Protein AF-A0A926DYC1-F1 (afdb_monomer)

Radius of gyration: 28.7 Å; Cα contacts (8 Å, |Δi|>4): 768; chains: 1; bounding box: 74×48×98 Å

Structure (mmCIF, N/CA/C/O backbone):
data_AF-A0A926DYC1-F1
#
_entry.id   AF-A0A926DYC1-F1
#
loop_
_atom_site.group_PDB
_atom_site.id
_atom_site.type_symbol
_atom_site.label_atom_id
_atom_site.label_alt_id
_atom_site.label_comp_id
_atom_site.label_asym_id
_atom_site.label_entity_id
_atom_site.label_seq_id
_atom_site.pdbx_PDB_ins_code
_atom_site.Cartn_x
_atom_site.Cartn_y
_atom_site.Cartn_z
_atom_site.occupancy
_atom_site.B_iso_or_equiv
_atom_site.auth_seq_id
_atom_site.auth_comp_id
_atom_site.auth_asym_id
_atom_site.auth_atom_id
_atom_site.pdbx_PDB_model_num
ATOM 1 N N . MET A 1 1 ? -27.294 -6.017 -66.816 1.00 54.44 1 MET A N 1
ATOM 2 C CA . MET A 1 1 ? -26.836 -6.686 -65.575 1.00 54.44 1 MET A CA 1
ATOM 3 C C . MET A 1 1 ? -25.312 -6.743 -65.425 1.00 54.44 1 MET A C 1
ATOM 5 O O . MET A 1 1 ? -24.839 -6.353 -64.371 1.00 54.44 1 MET A O 1
ATOM 9 N N . LYS A 1 2 ? -24.514 -7.102 -66.449 1.00 49.41 2 LYS A N 1
ATOM 10 C CA . LYS A 1 2 ? -23.036 -7.188 -66.322 1.00 49.41 2 LYS A CA 1
ATOM 11 C C . LYS A 1 2 ? -22.300 -5.879 -65.954 1.00 49.41 2 LYS A C 1
ATOM 13 O O . LYS A 1 2 ? -21.281 -5.943 -65.286 1.00 49.41 2 LYS A O 1
ATOM 18 N N . LYS A 1 3 ? -22.810 -4.702 -66.345 1.00 52.56 3 LYS A N 1
ATOM 19 C CA . LYS A 1 3 ? -22.158 -3.405 -66.049 1.00 52.56 3 LYS A CA 1
ATOM 20 C C . LYS A 1 3 ? -22.413 -2.877 -64.628 1.00 52.56 3 LYS A C 1
ATOM 22 O O . LYS A 1 3 ? -21.589 -2.144 -64.108 1.00 52.56 3 LYS A O 1
ATOM 27 N N . ILE A 1 4 ? -23.518 -3.281 -63.994 1.00 54.50 4 ILE A N 1
ATOM 28 C CA . ILE A 1 4 ? -23.874 -2.849 -62.628 1.00 54.50 4 ILE A CA 1
ATOM 29 C C . ILE A 1 4 ? -23.112 -3.687 -61.592 1.00 54.50 4 ILE A C 1
ATOM 31 O O . ILE A 1 4 ? -22.573 -3.139 -60.640 1.00 54.50 4 ILE A O 1
ATOM 35 N N . LEU A 1 5 ? -22.965 -4.994 -61.836 1.00 52.09 5 LEU A N 1
ATOM 36 C CA . LEU A 1 5 ? -22.161 -5.888 -60.992 1.00 52.09 5 LEU A CA 1
ATOM 37 C C . LEU A 1 5 ? -20.667 -5.519 -60.977 1.00 52.09 5 LEU A C 1
ATOM 39 O O . LEU A 1 5 ? -20.028 -5.648 -59.941 1.00 52.09 5 LEU A O 1
ATOM 43 N N . ALA A 1 6 ? -20.125 -5.005 -62.086 1.00 55.03 6 ALA A N 1
ATOM 44 C CA . ALA A 1 6 ? -18.737 -4.541 -62.141 1.00 55.03 6 ALA A CA 1
ATOM 45 C C . ALA A 1 6 ? -18.506 -3.259 -61.318 1.00 55.03 6 ALA A C 1
ATOM 47 O O . ALA A 1 6 ? -17.487 -3.150 -60.645 1.00 55.03 6 ALA A O 1
ATOM 48 N N . CYS A 1 7 ? -19.458 -2.316 -61.319 1.00 52.78 7 CYS A N 1
ATOM 49 C CA . CYS A 1 7 ? -19.366 -1.115 -60.483 1.00 52.78 7 CYS A CA 1
ATOM 50 C C . CYS A 1 7 ? -19.502 -1.437 -58.991 1.00 52.78 7 CYS A C 1
ATOM 52 O O . CYS A 1 7 ? -18.762 -0.878 -58.192 1.00 52.78 7 CYS A O 1
ATOM 54 N N . VAL A 1 8 ? -20.386 -2.364 -58.608 1.00 56.47 8 VAL A N 1
ATOM 55 C CA . VAL A 1 8 ? -20.527 -2.775 -57.200 1.00 56.47 8 VAL A CA 1
ATOM 56 C C . VAL A 1 8 ? -19.283 -3.530 -56.720 1.00 56.47 8 VAL A C 1
ATOM 58 O O . VAL A 1 8 ? -18.796 -3.254 -55.630 1.00 56.47 8 VAL A O 1
ATOM 61 N N . LEU A 1 9 ? -18.700 -4.407 -57.546 1.00 49.22 9 LEU A N 1
ATOM 62 C CA . LEU A 1 9 ? -17.469 -5.123 -57.193 1.00 49.22 9 LEU A CA 1
ATOM 63 C C . LEU A 1 9 ? -16.250 -4.186 -57.098 1.00 49.22 9 LEU A C 1
ATOM 65 O O . LEU A 1 9 ? -15.416 -4.366 -56.218 1.00 49.22 9 LEU A O 1
ATOM 69 N N . ALA A 1 10 ? -16.167 -3.159 -57.952 1.00 55.47 10 ALA A N 1
ATOM 70 C CA . ALA A 1 10 ? -15.110 -2.147 -57.885 1.00 55.47 10 ALA A CA 1
ATOM 71 C C . ALA A 1 10 ? -15.235 -1.238 -56.650 1.00 55.47 10 ALA A C 1
ATOM 73 O O . ALA A 1 10 ? -14.223 -0.865 -56.067 1.00 55.47 10 ALA A O 1
ATOM 74 N N . VAL A 1 11 ? -16.460 -0.919 -56.217 1.00 55.12 11 VAL A N 1
ATOM 75 C CA . VAL A 1 11 ? -16.702 -0.139 -54.993 1.00 55.12 11 VAL A CA 1
ATOM 76 C C . VAL A 1 11 ? -16.403 -0.974 -53.742 1.00 55.12 11 VAL A C 1
ATOM 78 O O . VAL A 1 11 ? -15.750 -0.480 -52.832 1.00 55.12 11 VAL A O 1
ATOM 81 N N . VAL A 1 12 ? -16.772 -2.259 -53.714 1.00 53.25 12 VAL A N 1
ATOM 82 C CA . VAL A 1 12 ? -16.445 -3.159 -52.590 1.00 53.25 12 VAL A CA 1
ATOM 83 C C . VAL A 1 12 ? -14.938 -3.440 -52.499 1.00 53.25 12 VAL A C 1
ATOM 85 O O . VAL A 1 12 ? -14.398 -3.473 -51.399 1.00 53.25 12 VAL A O 1
ATOM 88 N N . LEU A 1 13 ? -14.225 -3.555 -53.627 1.00 55.25 13 LEU A N 1
ATOM 89 C CA . LEU A 1 13 ? -12.757 -3.662 -53.630 1.00 55.25 13 LEU A CA 1
ATOM 90 C C . LEU A 1 13 ? -12.057 -2.352 -53.228 1.00 55.25 13 LEU A C 1
ATOM 92 O O . LEU A 1 13 ? -10.995 -2.408 -52.616 1.00 55.25 13 LEU A O 1
ATOM 96 N N . ALA A 1 14 ? -12.645 -1.188 -53.529 1.00 51.94 14 ALA A N 1
ATOM 97 C CA . ALA A 1 14 ? -12.101 0.111 -53.123 1.00 51.94 14 ALA A CA 1
ATOM 98 C C . ALA A 1 14 ? -12.302 0.405 -51.624 1.00 51.94 14 ALA A C 1
ATOM 100 O O . ALA A 1 14 ? -11.443 1.036 -51.018 1.00 51.94 14 ALA A O 1
ATOM 101 N N . PHE A 1 15 ? -13.388 -0.085 -51.012 1.00 49.12 15 PHE A N 1
ATOM 102 C CA . PHE A 1 15 ? -13.615 0.025 -49.563 1.00 49.12 15 PHE A CA 1
ATOM 103 C C . PHE A 1 15 ? -12.979 -1.116 -48.748 1.00 49.12 15 PHE A C 1
ATOM 105 O O . PHE A 1 15 ? -12.733 -0.948 -47.559 1.00 49.12 15 PHE A O 1
ATOM 112 N N . GLY A 1 16 ? -12.661 -2.257 -49.372 1.00 44.62 16 GLY A N 1
ATOM 113 C CA . GLY A 1 16 ? -11.977 -3.384 -48.721 1.00 44.62 16 GLY A CA 1
ATOM 114 C C . GLY A 1 16 ? -10.471 -3.189 -48.498 1.00 44.62 16 GLY A C 1
ATOM 115 O O . GLY A 1 16 ? -9.848 -4.024 -47.853 1.00 44.62 16 GLY A O 1
ATOM 116 N N . MET A 1 17 ? -9.887 -2.104 -49.020 1.00 51.66 17 MET A N 1
ATOM 117 C CA . MET A 1 17 ? -8.479 -1.729 -48.823 1.00 51.66 17 MET A CA 1
ATOM 118 C C . MET A 1 17 ? -8.316 -0.420 -48.043 1.00 51.66 17 MET A C 1
ATOM 120 O O . MET A 1 17 ? -7.271 0.222 -48.117 1.00 51.66 17 MET A O 1
ATOM 124 N N . CYS A 1 18 ? -9.313 -0.026 -47.247 1.00 42.66 18 CYS A N 1
ATOM 125 C CA . CYS A 1 18 ? -9.046 0.865 -46.124 1.00 42.66 18 CYS A CA 1
ATOM 126 C C . CYS A 1 18 ? -8.270 0.067 -45.068 1.00 42.66 18 CYS A C 1
ATOM 128 O O . CYS A 1 18 ? -8.822 -0.344 -44.052 1.00 42.66 18 CYS A O 1
ATOM 130 N N . THR A 1 19 ? -6.984 -0.189 -45.323 1.00 48.00 19 THR A N 1
ATOM 131 C CA . THR A 1 19 ? -6.040 -0.444 -44.241 1.00 48.00 19 THR A CA 1
ATOM 132 C C . THR A 1 19 ? -6.153 0.759 -43.325 1.00 48.00 19 THR A C 1
ATOM 134 O O . THR A 1 19 ? -5.883 1.887 -43.747 1.00 48.00 19 THR A O 1
ATOM 137 N N . VAL A 1 20 ? -6.628 0.536 -42.105 1.00 45.84 20 VAL A N 1
ATOM 138 C CA . VAL A 1 20 ? -6.492 1.515 -41.037 1.00 45.84 20 VAL A CA 1
ATOM 139 C C . VAL A 1 20 ? -4.986 1.677 -40.884 1.00 45.84 20 VAL A C 1
ATOM 141 O O . VAL A 1 20 ? -4.316 0.795 -40.356 1.00 45.84 20 VAL A O 1
ATOM 144 N N . ALA A 1 21 ? -4.425 2.723 -41.485 1.00 43.19 21 ALA A N 1
ATOM 145 C CA . ALA A 1 21 ? -3.056 3.098 -41.216 1.00 43.19 21 ALA A CA 1
ATOM 146 C C . ALA A 1 21 ? -3.074 3.593 -39.772 1.00 43.19 21 ALA A C 1
ATOM 148 O O . ALA A 1 21 ? -3.403 4.749 -39.511 1.00 43.19 21 ALA A O 1
ATOM 149 N N . PHE A 1 22 ? -2.814 2.689 -38.826 1.00 47.41 22 PHE A N 1
ATOM 150 C CA . PHE A 1 22 ? -2.281 3.107 -37.543 1.00 47.41 22 PHE A CA 1
ATOM 151 C C . PHE A 1 22 ? -1.058 3.950 -37.891 1.00 47.41 22 PHE A C 1
ATOM 153 O O . PHE A 1 22 ? -0.195 3.498 -38.647 1.00 47.41 22 PHE A O 1
ATOM 160 N N . ALA A 1 23 ? -1.046 5.215 -37.470 1.00 45.47 23 ALA A N 1
ATOM 161 C CA . ALA A 1 23 ? 0.171 6.001 -37.557 1.00 45.47 23 ALA A CA 1
ATOM 162 C C . ALA A 1 23 ? 1.252 5.167 -36.865 1.00 45.47 23 ALA A C 1
ATOM 164 O O . ALA A 1 23 ? 1.055 4.772 -35.715 1.00 45.47 23 ALA A O 1
ATOM 165 N N . ALA A 1 24 ? 2.309 4.806 -37.598 1.00 54.50 24 ALA A N 1
ATOM 166 C CA . ALA A 1 24 ? 3.447 4.131 -36.998 1.00 54.50 24 ALA A CA 1
ATOM 167 C C . ALA A 1 24 ? 3.887 4.992 -35.812 1.00 54.50 24 ALA A C 1
ATOM 169 O O . ALA A 1 24 ? 4.013 6.208 -35.962 1.00 54.50 24 ALA A O 1
ATOM 170 N N . SER A 1 25 ? 4.003 4.384 -34.633 1.00 64.75 25 SER A N 1
ATOM 171 C CA . SER A 1 25 ? 4.562 5.094 -33.493 1.00 64.75 25 SER A CA 1
ATOM 172 C C . SER A 1 25 ? 5.981 5.524 -33.855 1.00 64.75 25 SER A C 1
ATOM 174 O O . SER A 1 25 ? 6.735 4.740 -34.436 1.00 64.75 25 SER A O 1
ATOM 176 N N . ASP A 1 26 ? 6.321 6.770 -33.536 1.00 78.31 26 ASP A N 1
ATOM 177 C CA . ASP A 1 26 ? 7.654 7.312 -33.7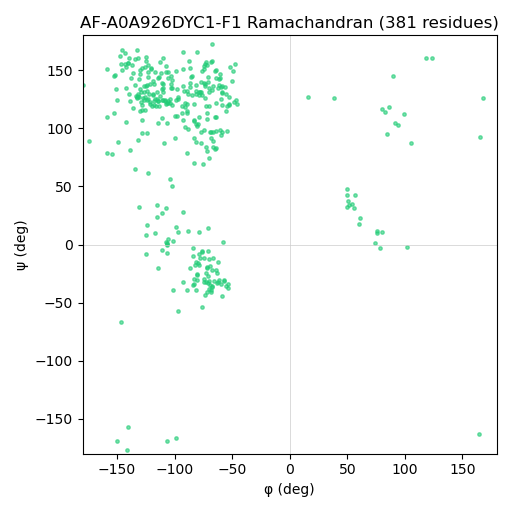91 1.00 78.31 26 ASP A CA 1
ATOM 178 C C . ASP A 1 26 ? 8.712 6.678 -32.862 1.00 78.31 26 ASP A C 1
ATOM 180 O O . ASP A 1 26 ? 9.904 6.816 -33.125 1.00 78.31 26 ASP A O 1
ATOM 184 N N . VAL A 1 27 ? 8.289 5.955 -31.812 1.00 89.44 27 VAL A N 1
ATOM 185 C CA . VAL A 1 27 ? 9.175 5.273 -30.860 1.00 89.44 27 VAL A CA 1
ATOM 186 C C . VAL A 1 27 ? 9.500 3.874 -31.371 1.00 89.44 27 VAL A C 1
ATOM 188 O O . VAL A 1 27 ? 8.726 2.928 -31.200 1.00 89.44 27 VAL A O 1
ATOM 191 N N . THR A 1 28 ? 10.671 3.727 -31.985 1.00 91.06 28 THR A N 1
ATOM 192 C CA . THR A 1 28 ? 11.164 2.438 -32.485 1.00 91.06 28 THR A CA 1
ATOM 193 C C . THR A 1 28 ? 12.357 1.884 -31.711 1.00 91.06 28 THR A C 1
ATOM 195 O O . THR A 1 28 ? 12.786 0.770 -31.990 1.00 91.06 28 THR A O 1
ATOM 198 N N . ALA A 1 29 ? 12.892 2.630 -30.749 1.00 93.50 29 ALA A N 1
ATOM 199 C CA . ALA A 1 29 ? 13.894 2.137 -29.815 1.00 93.50 29 ALA A CA 1
ATOM 200 C C . ALA A 1 29 ? 13.664 2.726 -28.422 1.00 93.50 29 ALA A C 1
ATOM 202 O O . ALA A 1 29 ? 13.455 3.934 -28.290 1.00 93.50 29 ALA A O 1
ATOM 203 N N . ILE A 1 30 ? 13.733 1.881 -27.394 1.00 95.81 30 ILE A N 1
ATOM 204 C CA . ILE A 1 30 ? 13.612 2.297 -25.992 1.00 95.81 30 ILE A CA 1
ATOM 205 C C . ILE A 1 30 ? 14.861 1.935 -25.195 1.00 95.81 30 ILE A C 1
ATOM 207 O O . ILE A 1 30 ? 15.521 0.933 -25.476 1.00 95.81 30 ILE A O 1
ATOM 211 N N . ASP A 1 31 ? 15.140 2.733 -24.172 1.00 95.69 31 ASP A N 1
ATOM 212 C CA . ASP A 1 31 ? 16.097 2.407 -23.121 1.00 95.69 31 ASP A CA 1
ATOM 213 C C . ASP A 1 31 ? 15.346 2.272 -21.798 1.00 95.69 31 ASP A C 1
ATOM 215 O O . ASP A 1 31 ? 14.605 3.177 -21.405 1.00 95.69 31 ASP A O 1
ATOM 219 N N . VAL A 1 32 ? 15.506 1.127 -21.136 1.00 96.50 32 VAL A N 1
ATOM 220 C CA . VAL A 1 32 ? 14.987 0.924 -19.781 1.00 96.50 32 VAL A CA 1
ATOM 221 C C . VAL A 1 32 ? 16.121 1.184 -18.804 1.00 96.50 32 VAL A C 1
ATOM 223 O O . VAL A 1 32 ? 17.188 0.572 -18.904 1.00 96.50 32 VAL A O 1
ATOM 226 N N . LEU A 1 33 ? 15.890 2.089 -17.858 1.00 94.44 33 LEU A N 1
ATOM 227 C CA . LEU A 1 33 ? 16.887 2.458 -16.859 1.00 94.44 33 LEU A CA 1
ATOM 228 C C . LEU A 1 33 ? 16.861 1.453 -15.701 1.00 94.44 33 LEU A C 1
ATOM 230 O O . LEU A 1 33 ? 16.359 1.743 -14.622 1.00 94.44 33 LEU A O 1
ATOM 234 N N . SER A 1 34 ? 17.325 0.230 -15.974 1.00 88.69 34 SER A N 1
ATOM 235 C CA . SER A 1 34 ? 17.449 -0.839 -14.975 1.00 88.69 34 SER A CA 1
ATOM 236 C C . SER A 1 34 ? 18.462 -0.474 -13.888 1.00 88.69 34 SER A C 1
ATOM 238 O O . SER A 1 34 ? 19.457 0.186 -14.171 1.00 88.69 34 SER A O 1
ATOM 240 N N . GLY A 1 35 ? 18.299 -0.958 -12.668 1.00 85.94 35 GLY A N 1
ATOM 241 C CA . GLY A 1 35 ? 19.121 -0.528 -11.531 1.00 85.94 35 GLY A CA 1
ATOM 242 C C . GLY A 1 35 ? 18.655 0.806 -10.938 1.00 85.94 35 GLY A C 1
ATOM 243 O O . GLY A 1 35 ? 19.403 1.441 -10.199 1.00 85.94 35 GLY A O 1
ATOM 244 N N . THR A 1 36 ? 17.485 1.308 -11.340 1.00 88.12 36 THR A N 1
ATOM 245 C CA . THR A 1 36 ? 16.898 2.529 -10.792 1.00 88.12 36 THR A CA 1
ATOM 246 C C . THR A 1 36 ? 15.391 2.354 -10.679 1.00 88.12 36 THR A C 1
ATOM 248 O O . THR A 1 36 ? 14.654 2.426 -11.667 1.00 88.12 36 THR A O 1
ATOM 251 N N . VAL A 1 37 ? 14.933 2.157 -9.448 1.00 95.44 37 VAL A N 1
ATOM 252 C CA . VAL A 1 37 ? 13.524 1.981 -9.109 1.00 95.44 37 VAL A CA 1
ATOM 253 C C . VAL A 1 37 ? 13.044 3.145 -8.247 1.00 95.44 37 VAL A C 1
ATOM 255 O O . VAL A 1 37 ? 13.784 3.682 -7.429 1.00 95.44 37 VAL A O 1
ATOM 258 N N . TYR A 1 38 ? 11.804 3.571 -8.459 1.00 96.88 38 TYR A N 1
ATOM 259 C CA . TYR A 1 38 ? 11.204 4.704 -7.764 1.00 96.88 38 TYR A CA 1
ATOM 260 C C . TYR A 1 38 ? 9.860 4.336 -7.149 1.00 96.88 38 TYR A C 1
ATOM 262 O O . TYR A 1 38 ? 9.130 3.526 -7.721 1.00 96.88 38 TYR A O 1
ATOM 270 N N . THR A 1 39 ? 9.490 5.010 -6.065 1.00 97.31 39 THR A N 1
ATOM 271 C CA . THR A 1 39 ? 8.089 5.220 -5.676 1.00 97.31 39 THR A CA 1
ATOM 272 C C . THR A 1 39 ? 7.586 6.548 -6.245 1.00 97.31 39 THR A C 1
ATOM 274 O O . THR A 1 39 ? 8.367 7.371 -6.739 1.00 97.31 39 THR A O 1
ATOM 277 N N . TYR A 1 40 ? 6.270 6.744 -6.237 1.00 96.00 40 TYR A N 1
ATOM 278 C CA . TYR A 1 40 ? 5.635 7.941 -6.777 1.00 96.00 40 TYR A CA 1
ATOM 279 C C . TYR A 1 40 ? 4.593 8.474 -5.805 1.00 96.00 40 TYR A C 1
ATOM 281 O O . TYR A 1 40 ? 3.701 7.735 -5.401 1.00 96.00 40 TYR A O 1
ATOM 289 N N . ASP A 1 41 ? 4.713 9.755 -5.494 1.00 94.44 41 ASP A N 1
ATOM 290 C CA . ASP A 1 41 ? 3.730 10.534 -4.758 1.00 94.44 41 ASP A CA 1
ATOM 291 C C . ASP A 1 41 ? 2.747 11.145 -5.769 1.00 94.44 41 ASP A C 1
ATOM 293 O O . ASP A 1 41 ? 3.148 11.920 -6.649 1.00 94.44 41 ASP A O 1
ATOM 297 N N . ASP A 1 42 ? 1.477 10.735 -5.709 1.00 91.31 42 ASP A N 1
ATOM 298 C CA . ASP A 1 42 ? 0.443 11.184 -6.646 1.00 91.31 42 ASP A CA 1
ATOM 299 C C . ASP A 1 42 ? 0.038 12.661 -6.421 1.00 91.31 42 ASP A C 1
ATOM 301 O O . ASP A 1 42 ? -0.314 13.332 -7.405 1.00 91.31 42 ASP A O 1
ATOM 305 N N . ASP A 1 43 ? 0.179 13.191 -5.202 1.00 90.69 43 ASP A N 1
ATOM 306 C CA . ASP A 1 43 ? -0.202 14.558 -4.827 1.00 90.69 43 ASP A CA 1
ATOM 307 C C . ASP A 1 43 ? 0.817 15.579 -5.338 1.00 90.69 43 ASP A C 1
ATOM 309 O O . ASP A 1 43 ? 0.487 16.493 -6.111 1.00 90.69 43 ASP A O 1
ATOM 313 N N . ASP A 1 44 ? 2.089 15.361 -5.006 1.00 92.31 44 ASP A N 1
ATOM 314 C CA . ASP A 1 44 ? 3.201 16.212 -5.434 1.00 92.31 44 ASP A CA 1
ATOM 315 C C . ASP A 1 44 ? 3.674 15.892 -6.858 1.00 92.31 44 ASP A C 1
ATOM 317 O O . ASP A 1 44 ? 4.368 16.689 -7.513 1.00 92.31 44 ASP A O 1
ATOM 321 N N . LYS A 1 45 ? 3.265 14.734 -7.389 1.00 93.81 45 LYS A N 1
ATOM 322 C CA . LYS A 1 45 ? 3.724 14.188 -8.675 1.00 93.81 45 LYS A CA 1
ATOM 323 C C . LYS A 1 45 ? 5.237 14.033 -8.693 1.00 93.81 45 LYS A C 1
ATOM 325 O O . LYS A 1 45 ? 5.910 14.400 -9.670 1.00 93.81 45 LYS A O 1
ATOM 330 N N . ALA A 1 46 ? 5.771 13.542 -7.585 1.00 93.94 46 ALA A N 1
ATOM 331 C CA . ALA A 1 46 ? 7.193 13.426 -7.335 1.00 93.94 46 ALA A CA 1
ATOM 332 C C . ALA A 1 46 ? 7.618 11.957 -7.336 1.00 93.94 46 ALA A C 1
ATOM 334 O O . ALA A 1 46 ? 6.931 11.093 -6.806 1.00 93.94 46 ALA A O 1
ATOM 335 N N . MET A 1 47 ? 8.764 11.675 -7.954 1.00 95.19 47 MET A N 1
ATOM 336 C CA . MET A 1 47 ? 9.385 10.350 -7.902 1.00 95.19 47 MET A CA 1
ATOM 337 C C . MET A 1 47 ? 10.469 10.347 -6.818 1.00 95.19 47 MET A C 1
ATOM 339 O O . MET A 1 47 ? 11.317 11.248 -6.815 1.00 95.19 47 MET A O 1
ATOM 343 N N . TYR A 1 48 ? 10.503 9.319 -5.974 1.00 95.69 48 TYR A N 1
ATOM 344 C CA . TYR A 1 48 ? 11.525 9.130 -4.937 1.00 95.69 48 TYR A CA 1
ATOM 345 C C . TYR A 1 48 ? 12.286 7.841 -5.197 1.00 95.69 48 TYR A C 1
ATOM 347 O O . TYR A 1 48 ? 11.670 6.809 -5.451 1.00 95.69 48 TYR A O 1
ATOM 355 N N . LEU A 1 49 ? 13.618 7.915 -5.223 1.00 95.81 49 LEU A N 1
ATOM 356 C CA . LEU A 1 49 ? 14.447 6.730 -5.419 1.00 95.81 49 LEU A CA 1
ATOM 357 C C . LEU A 1 49 ? 14.158 5.722 -4.302 1.00 95.81 49 LEU A C 1
ATOM 359 O O . LEU A 1 49 ? 14.181 6.085 -3.127 1.00 95.81 49 LEU A O 1
ATOM 363 N N . ALA A 1 50 ? 13.909 4.480 -4.690 1.00 95.19 50 ALA A N 1
ATOM 364 C CA . ALA A 1 50 ? 13.686 3.371 -3.782 1.00 95.19 50 ALA A CA 1
ATOM 365 C C . ALA A 1 50 ? 14.857 2.385 -3.829 1.00 95.19 50 ALA A C 1
ATOM 367 O O . ALA A 1 50 ? 15.643 2.372 -4.780 1.00 95.19 50 ALA A O 1
ATOM 368 N N . ASP A 1 51 ? 14.963 1.574 -2.781 1.00 93.94 51 ASP A N 1
ATOM 369 C CA . ASP A 1 51 ? 15.917 0.477 -2.717 1.00 93.94 51 ASP A CA 1
ATOM 370 C C . ASP A 1 51 ? 15.328 -0.744 -3.436 1.00 93.94 51 ASP A C 1
ATOM 372 O O . ASP A 1 51 ? 14.238 -1.199 -3.102 1.00 93.94 51 ASP A O 1
ATOM 376 N N . ALA A 1 52 ? 16.012 -1.241 -4.468 1.00 93.38 52 ALA A N 1
ATOM 377 C CA . ALA A 1 52 ? 15.563 -2.415 -5.213 1.00 93.38 52 ALA A CA 1
ATOM 378 C C . ALA A 1 52 ? 15.876 -3.734 -4.489 1.00 93.38 52 ALA A C 1
ATOM 380 O O . ALA A 1 52 ? 15.282 -4.764 -4.822 1.00 93.38 52 ALA A O 1
ATOM 381 N N . ASP A 1 53 ? 16.795 -3.702 -3.520 1.00 95.12 53 ASP A N 1
ATOM 382 C CA . ASP A 1 53 ? 17.162 -4.864 -2.717 1.00 95.12 53 ASP A CA 1
ATOM 383 C C . ASP A 1 53 ? 16.178 -5.057 -1.549 1.00 95.12 53 ASP A C 1
ATOM 385 O O . ASP A 1 53 ? 15.926 -6.196 -1.171 1.00 95.12 53 ASP A O 1
ATOM 389 N N . ASP A 1 54 ? 15.572 -3.980 -1.031 1.00 95.56 54 ASP A N 1
ATOM 390 C CA . ASP A 1 54 ? 14.646 -4.004 0.113 1.00 95.56 54 ASP A CA 1
ATOM 391 C C . ASP A 1 54 ? 13.359 -3.209 -0.166 1.00 95.56 54 ASP A C 1
ATOM 393 O O . ASP A 1 54 ? 13.263 -1.998 0.070 1.00 95.56 54 ASP A O 1
ATOM 397 N N . LEU A 1 55 ? 12.366 -3.916 -0.705 1.00 96.69 55 LEU A N 1
ATOM 398 C CA . LEU A 1 55 ? 11.090 -3.355 -1.124 1.00 96.69 55 LEU A CA 1
ATOM 399 C C . LEU A 1 55 ? 10.095 -3.307 0.043 1.00 96.69 55 LEU A C 1
ATOM 401 O O . LEU A 1 55 ? 9.890 -4.267 0.781 1.00 96.69 55 LEU A O 1
ATOM 405 N N . ASP A 1 56 ? 9.366 -2.207 0.123 1.00 96.25 56 ASP A N 1
ATOM 406 C CA . ASP A 1 56 ? 8.203 -2.047 0.976 1.00 96.25 56 ASP A CA 1
ATOM 407 C C . ASP A 1 56 ? 7.022 -2.879 0.452 1.00 96.25 56 ASP A C 1
ATOM 409 O O . ASP A 1 56 ? 6.737 -2.959 -0.752 1.00 96.25 56 ASP A O 1
ATOM 413 N N . ALA A 1 57 ? 6.287 -3.496 1.369 1.00 95.69 57 ALA A N 1
ATOM 414 C CA . ALA A 1 57 ? 5.002 -4.118 1.098 1.00 95.69 57 ALA A CA 1
ATOM 415 C C . ALA A 1 57 ? 3.944 -3.060 0.737 1.00 95.69 57 ALA A C 1
ATOM 417 O O . ALA A 1 57 ? 4.075 -1.881 1.062 1.00 95.69 57 ALA A O 1
ATOM 418 N N . ASN A 1 58 ? 2.886 -3.488 0.042 1.00 94.88 58 ASN A N 1
ATOM 419 C CA . ASN A 1 58 ? 1.806 -2.617 -0.440 1.00 94.88 58 ASN A CA 1
ATOM 420 C C . ASN A 1 58 ? 2.271 -1.352 -1.202 1.00 94.88 58 ASN A C 1
ATOM 422 O O . ASN A 1 58 ? 1.629 -0.308 -1.149 1.00 94.88 58 ASN A O 1
ATOM 426 N N . THR A 1 59 ? 3.393 -1.429 -1.914 1.00 96.75 59 THR A N 1
ATOM 427 C CA . THR A 1 59 ? 4.029 -0.269 -2.543 1.00 96.75 59 THR A CA 1
ATOM 428 C C . THR A 1 59 ? 4.142 -0.473 -4.047 1.00 96.75 59 THR A C 1
ATOM 430 O O . THR A 1 59 ? 4.438 -1.564 -4.544 1.00 96.75 59 THR A O 1
ATOM 433 N N . THR A 1 60 ? 3.857 0.590 -4.803 1.00 98.12 60 THR A N 1
ATOM 434 C CA . THR A 1 60 ? 3.969 0.588 -6.266 1.00 98.12 60 THR A CA 1
ATOM 435 C C . THR A 1 60 ? 5.299 1.185 -6.696 1.00 98.12 60 THR A C 1
ATOM 437 O O . THR A 1 60 ? 5.629 2.320 -6.356 1.00 98.12 60 THR A O 1
ATOM 440 N N . TYR A 1 61 ? 6.018 0.424 -7.511 1.00 98.00 61 TYR A N 1
ATOM 441 C CA . TYR A 1 61 ? 7.342 0.758 -8.007 1.00 98.00 61 TYR A CA 1
ATOM 442 C C . TYR A 1 61 ? 7.319 1.136 -9.480 1.00 98.00 61 TYR A C 1
ATOM 444 O O . TYR A 1 61 ? 6.455 0.690 -10.242 1.00 98.00 61 TYR A O 1
ATOM 452 N N . TYR A 1 62 ? 8.291 1.948 -9.886 1.00 97.75 62 TYR A N 1
ATOM 453 C CA . TYR A 1 62 ? 8.397 2.514 -11.223 1.00 97.75 62 TYR A CA 1
ATOM 454 C C . TYR A 1 62 ? 9.850 2.497 -11.709 1.00 97.75 62 TYR A C 1
ATOM 456 O O . TYR A 1 62 ? 10.729 3.092 -11.094 1.00 97.75 62 TYR A O 1
ATOM 464 N N . ILE A 1 63 ? 10.087 1.859 -12.852 1.00 97.50 63 ILE A N 1
ATOM 465 C CA . ILE A 1 63 ? 11.385 1.799 -13.535 1.00 97.50 63 ILE A CA 1
ATOM 466 C C . ILE A 1 63 ? 11.301 2.692 -14.779 1.00 97.50 63 ILE A C 1
ATOM 468 O O . ILE A 1 63 ? 10.426 2.446 -15.619 1.00 97.50 63 ILE A O 1
ATOM 472 N N . PRO A 1 64 ? 12.146 3.726 -14.936 1.00 96.50 64 PRO A N 1
ATOM 473 C CA . PRO A 1 64 ? 12.033 4.665 -16.049 1.00 96.50 64 PRO A CA 1
ATOM 474 C C . PRO A 1 64 ? 12.261 4.024 -17.421 1.00 96.50 64 PRO A C 1
ATOM 476 O O . PRO A 1 64 ? 13.133 3.170 -17.599 1.00 96.50 64 PRO A O 1
ATOM 479 N N . VAL A 1 65 ? 11.506 4.494 -18.418 1.00 96.56 65 VAL A N 1
ATOM 480 C CA . VAL A 1 65 ? 11.662 4.108 -19.826 1.00 96.56 65 VAL A CA 1
ATOM 481 C C . VAL A 1 65 ? 11.713 5.358 -20.693 1.00 96.56 65 VAL A C 1
ATOM 483 O O . VAL A 1 65 ? 10.805 6.190 -20.652 1.00 96.56 65 VAL A O 1
ATOM 486 N N . VAL A 1 66 ? 12.751 5.474 -21.517 1.00 95.25 66 VAL A N 1
ATOM 487 C CA . VAL A 1 66 ? 12.949 6.622 -22.411 1.00 95.25 66 VAL A CA 1
ATOM 488 C C . VAL A 1 66 ? 13.012 6.197 -23.873 1.00 95.25 66 VAL A C 1
ATOM 490 O O . VAL A 1 66 ? 13.417 5.083 -24.202 1.00 95.25 66 VAL A O 1
ATOM 493 N N . ASP A 1 67 ? 12.612 7.102 -24.761 1.00 95.31 67 ASP A N 1
ATOM 494 C CA . ASP A 1 67 ? 12.775 6.946 -26.205 1.00 95.31 67 ASP A CA 1
ATOM 495 C C . ASP A 1 67 ? 14.216 7.283 -26.594 1.00 95.31 67 ASP A C 1
ATOM 497 O O . ASP A 1 67 ? 14.726 8.353 -26.259 1.00 95.31 67 ASP A O 1
ATOM 501 N N . VAL A 1 68 ? 14.864 6.383 -27.331 1.00 94.31 68 VAL A N 1
ATOM 502 C CA . VAL A 1 68 ? 16.217 6.570 -27.879 1.00 94.31 68 VAL A CA 1
ATOM 503 C C . VAL A 1 68 ? 16.264 6.384 -29.395 1.00 94.31 68 VAL A C 1
ATOM 505 O O . VAL A 1 68 ? 17.342 6.275 -29.979 1.00 94.31 68 VAL A O 1
ATOM 508 N N . THR A 1 69 ? 15.114 6.421 -30.071 1.00 92.31 69 THR A N 1
ATOM 509 C CA . THR A 1 69 ? 14.983 6.248 -31.530 1.00 92.31 69 THR A CA 1
ATOM 510 C C . THR A 1 69 ? 15.876 7.206 -32.320 1.00 92.31 69 THR A C 1
ATOM 512 O O . THR A 1 69 ? 16.462 6.843 -33.340 1.00 92.31 69 THR A O 1
ATOM 515 N N . SER A 1 70 ? 16.028 8.440 -31.833 1.00 90.44 70 SER A N 1
ATOM 516 C CA . SER A 1 70 ? 16.871 9.467 -32.461 1.00 90.44 70 SER A CA 1
ATOM 517 C C . SER A 1 70 ? 18.359 9.388 -32.080 1.00 90.44 70 SER A C 1
ATOM 519 O O . SER A 1 70 ? 19.161 10.194 -32.557 1.00 90.44 70 SER A O 1
ATOM 521 N N . GLY A 1 71 ? 18.736 8.459 -31.196 1.00 87.00 71 GLY A N 1
ATOM 522 C CA . GLY A 1 71 ? 20.050 8.391 -30.553 1.00 87.00 71 GLY A CA 1
ATOM 523 C C . GLY A 1 71 ? 20.240 9.370 -29.386 1.00 87.00 71 GLY A C 1
ATOM 524 O O . GLY A 1 71 ? 21.293 9.357 -28.756 1.00 87.00 71 GLY A O 1
ATOM 525 N N . THR A 1 72 ? 19.246 10.217 -29.093 1.00 88.75 72 THR A N 1
ATOM 526 C CA . THR A 1 72 ? 19.182 11.068 -27.890 1.00 88.75 72 THR A CA 1
ATOM 527 C C . THR A 1 72 ? 17.959 10.678 -27.070 1.00 88.75 72 THR A C 1
ATOM 529 O O . THR A 1 72 ? 16.897 10.479 -27.657 1.00 88.75 72 THR A O 1
ATOM 532 N N . ALA A 1 73 ? 18.105 10.608 -25.744 1.00 92.00 73 ALA A N 1
ATOM 533 C CA . ALA A 1 73 ? 17.001 10.305 -24.838 1.00 92.00 73 ALA A CA 1
ATOM 534 C C . ALA A 1 73 ? 15.897 11.377 -24.897 1.00 92.00 73 ALA A C 1
ATOM 536 O O . ALA A 1 73 ? 16.182 12.579 -24.861 1.00 92.00 73 ALA A O 1
ATOM 537 N N . ALA A 1 74 ? 14.647 10.930 -24.962 1.00 93.56 74 ALA A N 1
ATOM 538 C CA . ALA A 1 74 ? 13.444 11.751 -24.903 1.00 93.56 74 ALA A CA 1
ATOM 539 C C . ALA A 1 74 ? 12.353 11.065 -24.064 1.00 93.56 74 ALA A C 1
ATOM 541 O O . ALA A 1 74 ? 12.335 9.841 -23.928 1.00 93.56 74 ALA A O 1
ATOM 542 N N . ASP A 1 75 ? 11.425 11.851 -23.515 1.00 93.88 75 ASP A N 1
ATOM 543 C CA . ASP A 1 75 ? 10.299 11.302 -22.755 1.00 93.88 75 ASP A CA 1
ATOM 544 C C . ASP A 1 75 ? 9.271 10.646 -23.682 1.00 93.88 75 ASP A C 1
ATOM 546 O O . ASP A 1 75 ? 8.867 11.210 -24.705 1.00 93.88 75 ASP A O 1
ATOM 550 N N . ILE A 1 76 ? 8.758 9.492 -23.262 1.00 94.38 76 ILE A N 1
ATOM 551 C CA . ILE A 1 76 ? 7.609 8.852 -23.900 1.00 94.38 76 ILE A CA 1
ATOM 552 C C . ILE A 1 76 ? 6.345 9.339 -23.195 1.00 94.38 76 ILE A C 1
ATOM 554 O O . ILE A 1 76 ? 6.149 9.115 -22.006 1.00 94.38 76 ILE A O 1
ATOM 558 N N . THR A 1 77 ? 5.460 10.006 -23.935 1.00 94.12 77 THR A N 1
ATOM 559 C CA . THR A 1 77 ? 4.278 10.678 -23.355 1.00 94.12 77 THR A CA 1
ATOM 560 C C . THR A 1 77 ? 2.958 9.963 -23.638 1.00 94.12 77 THR A C 1
ATOM 562 O O . THR A 1 77 ? 1.915 10.349 -23.099 1.00 94.12 77 THR A O 1
ATOM 565 N N . LYS A 1 78 ? 2.973 8.927 -24.486 1.00 93.19 78 LYS A N 1
ATOM 566 C CA . LYS A 1 78 ? 1.788 8.150 -24.858 1.00 93.19 78 LYS A CA 1
ATOM 567 C C . LYS A 1 78 ? 2.030 6.674 -24.606 1.00 93.19 78 LYS A C 1
ATOM 569 O O . LYS A 1 78 ? 2.944 6.078 -25.163 1.00 93.19 78 LYS A O 1
ATOM 574 N N . LEU A 1 79 ? 1.122 6.060 -23.857 1.00 94.19 79 LEU A N 1
ATOM 575 C CA . LEU A 1 79 ? 1.193 4.633 -23.559 1.00 94.19 79 LEU A CA 1
ATOM 576 C C . LEU A 1 79 ? 1.157 3.763 -24.828 1.00 94.19 79 LEU A C 1
ATOM 578 O O . LEU A 1 79 ? 1.820 2.734 -24.890 1.00 94.19 79 LEU A O 1
ATOM 582 N N . SER A 1 80 ? 0.427 4.200 -25.861 1.00 92.31 80 SER A N 1
ATOM 583 C CA . SER A 1 80 ? 0.327 3.490 -27.141 1.00 92.31 80 SER A CA 1
ATOM 584 C C . SER A 1 80 ? 1.648 3.396 -27.905 1.00 92.31 80 SER A C 1
ATOM 586 O O . SER A 1 80 ? 1.779 2.519 -28.750 1.00 92.31 80 SER A O 1
ATOM 588 N N . ASP A 1 81 ? 2.609 4.285 -27.637 1.00 92.06 81 ASP A N 1
ATOM 589 C CA . ASP A 1 81 ? 3.941 4.206 -28.250 1.00 92.06 81 ASP A CA 1
ATOM 590 C C . ASP A 1 81 ? 4.762 3.040 -27.670 1.00 92.06 81 ASP A C 1
ATOM 592 O O . ASP A 1 81 ? 5.684 2.542 -28.310 1.00 92.06 81 ASP A O 1
ATOM 596 N N . LEU A 1 82 ? 4.366 2.543 -26.491 1.00 93.56 82 LEU A N 1
ATOM 597 C CA . LEU A 1 82 ? 4.945 1.365 -25.858 1.00 93.56 82 LEU A CA 1
ATOM 598 C C . LEU A 1 82 ? 4.124 0.112 -26.142 1.00 93.56 82 LEU A C 1
ATOM 600 O O . LEU A 1 82 ? 4.635 -0.846 -26.707 1.00 93.56 82 LEU A O 1
ATOM 604 N N . THR A 1 83 ? 2.837 0.111 -25.797 1.00 91.62 83 THR A N 1
ATOM 605 C CA . THR A 1 83 ? 2.018 -1.114 -25.799 1.00 91.62 83 THR A CA 1
ATOM 606 C C . THR A 1 83 ? 1.717 -1.675 -27.188 1.00 91.62 83 THR A C 1
ATOM 608 O O . THR A 1 83 ? 1.375 -2.852 -27.297 1.00 91.62 83 THR A O 1
ATOM 611 N N . ASN A 1 84 ? 1.860 -0.871 -28.246 1.00 89.69 84 ASN A N 1
ATOM 612 C CA . ASN A 1 84 ? 1.752 -1.353 -29.625 1.00 89.69 84 ASN A CA 1
ATOM 613 C C . ASN A 1 84 ? 3.041 -2.020 -30.128 1.00 89.69 84 ASN A C 1
ATOM 615 O O . ASN A 1 84 ? 2.969 -2.852 -31.024 1.00 89.69 84 ASN A O 1
ATOM 619 N N . ASN A 1 85 ? 4.198 -1.649 -29.572 1.00 88.81 85 ASN A N 1
ATOM 620 C CA . ASN A 1 85 ? 5.512 -2.010 -30.113 1.00 88.81 85 ASN A CA 1
ATOM 621 C C . ASN A 1 85 ? 6.303 -2.941 -29.189 1.00 88.81 85 ASN A C 1
ATOM 623 O O . ASN A 1 85 ? 7.223 -3.617 -29.642 1.00 88.81 85 ASN A O 1
ATOM 627 N N . TYR A 1 86 ? 5.957 -2.984 -27.902 1.00 92.69 86 TYR A N 1
ATOM 628 C CA . TYR A 1 86 ? 6.673 -3.721 -26.873 1.00 92.69 86 TYR A CA 1
ATOM 629 C C . TYR A 1 86 ? 5.706 -4.464 -25.956 1.00 92.69 86 TYR A C 1
ATOM 631 O O . TYR A 1 86 ? 4.596 -4.017 -25.662 1.00 92.69 86 TYR A O 1
ATOM 639 N N . LYS A 1 87 ? 6.158 -5.612 -25.459 1.00 92.88 87 LYS A N 1
ATOM 640 C CA . LYS A 1 87 ? 5.420 -6.463 -24.525 1.00 92.88 87 LYS A CA 1
ATOM 641 C C . LYS A 1 87 ? 6.250 -6.697 -23.279 1.00 92.88 87 LYS A C 1
ATOM 643 O O . LYS A 1 87 ? 7.432 -7.016 -23.377 1.00 92.88 87 LYS A O 1
ATOM 648 N N . ILE A 1 88 ? 5.601 -6.630 -22.123 1.00 95.31 88 ILE A N 1
ATOM 649 C CA . ILE A 1 88 ? 6.213 -6.984 -20.845 1.00 95.31 88 ILE A CA 1
ATOM 650 C C . ILE A 1 88 ? 5.718 -8.357 -20.414 1.00 95.31 88 ILE A C 1
ATOM 652 O O . ILE A 1 88 ? 4.542 -8.702 -20.556 1.00 95.31 88 ILE A O 1
ATOM 656 N N . ARG A 1 89 ? 6.643 -9.159 -19.901 1.00 93.94 89 ARG A N 1
ATOM 657 C CA . ARG A 1 89 ? 6.360 -10.368 -19.133 1.00 93.94 89 ARG A CA 1
ATOM 658 C C . ARG A 1 89 ? 7.218 -10.360 -17.884 1.00 93.94 89 ARG A C 1
ATOM 660 O O . ARG A 1 89 ? 8.185 -9.614 -17.791 1.00 93.94 89 ARG A O 1
ATOM 667 N N . ASN A 1 90 ? 6.902 -11.249 -16.962 1.00 95.06 90 ASN A N 1
ATOM 668 C CA . ASN A 1 90 ? 7.720 -11.492 -15.794 1.00 95.06 90 ASN A CA 1
ATOM 669 C C . ASN A 1 90 ? 7.851 -12.992 -15.525 1.00 95.06 90 ASN A C 1
ATOM 671 O O . ASN A 1 90 ? 7.001 -13.791 -15.926 1.00 95.06 90 ASN A O 1
ATOM 675 N N . SER A 1 91 ? 8.936 -13.355 -14.857 1.00 95.25 91 SER A N 1
ATOM 676 C CA . SER A 1 91 ? 9.144 -14.657 -14.234 1.00 95.25 91 SER A CA 1
ATOM 677 C C . SER A 1 91 ? 9.447 -14.402 -12.771 1.00 95.25 91 SER A C 1
ATOM 679 O O . SER A 1 91 ? 10.267 -13.539 -12.487 1.00 95.25 91 SER A O 1
ATOM 681 N N . ILE A 1 92 ? 8.785 -15.120 -11.871 1.00 96.50 92 ILE A N 1
ATOM 682 C CA . ILE A 1 92 ? 9.011 -14.995 -10.432 1.00 96.50 92 ILE A CA 1
ATOM 683 C C . ILE A 1 92 ? 9.248 -16.402 -9.890 1.00 96.50 92 ILE A C 1
ATOM 685 O O . ILE A 1 92 ? 8.377 -17.258 -10.078 1.00 96.50 92 ILE A O 1
ATOM 689 N N . SER A 1 93 ? 10.413 -16.659 -9.294 1.00 96.31 93 SER A N 1
ATOM 690 C CA . SER A 1 93 ? 10.693 -17.934 -8.614 1.00 96.31 93 SER A CA 1
ATOM 691 C C . SER A 1 93 ? 10.281 -17.896 -7.149 1.00 96.31 93 SER A C 1
ATOM 693 O O . SER A 1 93 ? 9.663 -18.857 -6.696 1.00 96.31 93 SER A O 1
ATOM 695 N N . ASP A 1 94 ? 10.504 -16.767 -6.476 1.00 96.62 94 ASP A N 1
ATOM 696 C CA . ASP A 1 94 ? 10.225 -16.573 -5.051 1.00 96.62 94 ASP A CA 1
ATOM 697 C C . ASP A 1 94 ? 9.427 -15.283 -4.831 1.00 96.62 94 ASP A C 1
ATOM 699 O O . ASP A 1 94 ? 9.521 -14.345 -5.619 1.00 96.62 94 ASP A O 1
ATOM 703 N N . GLY A 1 95 ? 8.541 -15.267 -3.832 1.00 95.50 95 GLY A N 1
ATOM 704 C CA . GLY A 1 95 ? 7.721 -14.084 -3.529 1.00 95.50 95 GLY A CA 1
ATOM 705 C C . GLY A 1 95 ? 6.539 -13.826 -4.479 1.00 95.50 95 GLY A C 1
ATOM 706 O O . GLY A 1 95 ? 5.887 -12.792 -4.389 1.00 95.50 95 GLY A O 1
ATOM 707 N N . SER A 1 96 ? 6.178 -14.754 -5.377 1.00 95.56 96 SER A N 1
ATOM 708 C CA . SER A 1 96 ? 5.125 -14.505 -6.391 1.00 95.56 96 SER A CA 1
ATOM 709 C C . SER A 1 96 ? 3.746 -14.103 -5.842 1.00 95.56 96 SER A C 1
ATOM 711 O O . SER A 1 96 ? 3.028 -13.349 -6.496 1.00 95.56 96 SER A O 1
ATOM 713 N N . SER A 1 97 ? 3.367 -14.569 -4.646 1.00 95.31 97 SER A N 1
ATOM 714 C CA . SER A 1 97 ? 2.115 -14.180 -3.975 1.00 95.31 97 SER A CA 1
ATOM 715 C C . SER A 1 97 ? 2.146 -12.772 -3.376 1.00 95.31 97 SER A C 1
ATOM 717 O O . SER A 1 97 ? 1.096 -12.275 -2.965 1.00 95.31 97 SER A O 1
ATOM 719 N N . TYR A 1 98 ? 3.332 -12.165 -3.309 1.00 96.44 98 TYR A N 1
ATOM 720 C CA . TYR A 1 98 ? 3.587 -10.817 -2.810 1.00 96.44 98 TYR A CA 1
ATOM 721 C C . TYR A 1 98 ? 3.671 -9.780 -3.935 1.00 96.44 98 TYR A C 1
ATOM 723 O O . TYR A 1 98 ? 4.012 -8.637 -3.674 1.00 96.44 98 TYR A O 1
ATOM 731 N N . ILE A 1 99 ? 3.301 -10.140 -5.168 1.00 96.88 99 ILE A N 1
ATOM 732 C CA . ILE A 1 99 ? 3.123 -9.201 -6.281 1.00 96.88 99 ILE A CA 1
ATOM 733 C C . ILE A 1 99 ? 1.632 -9.126 -6.625 1.00 96.88 99 ILE A C 1
ATOM 735 O O . ILE A 1 99 ? 1.057 -10.078 -7.158 1.00 96.88 99 ILE A O 1
ATOM 739 N N . SER A 1 100 ? 0.997 -7.997 -6.307 1.00 96.69 100 SER A N 1
ATOM 740 C CA . SER A 1 100 ? -0.435 -7.751 -6.539 1.00 96.69 100 SER A CA 1
ATOM 741 C C . SER A 1 100 ? -0.711 -7.260 -7.962 1.00 96.69 100 SER A C 1
ATOM 743 O O . SER A 1 100 ? -1.707 -7.654 -8.574 1.00 96.69 100 SER A O 1
ATOM 745 N N . SER A 1 101 ? 0.209 -6.476 -8.530 1.00 97.19 101 SER A N 1
ATOM 746 C CA . SER A 1 101 ? 0.155 -5.996 -9.911 1.00 97.19 101 SER A CA 1
ATOM 747 C C . SER A 1 101 ? 1.409 -6.404 -10.671 1.00 97.19 101 SER A C 1
ATOM 749 O O . SER A 1 101 ? 2.534 -6.132 -10.250 1.00 97.19 101 SER A O 1
ATOM 751 N N . LYS A 1 102 ? 1.221 -7.081 -11.808 1.00 95.25 102 LYS A N 1
ATOM 752 C CA . LYS A 1 102 ? 2.333 -7.537 -12.652 1.00 95.25 102 LYS A CA 1
ATOM 753 C C . LYS A 1 102 ? 2.957 -6.369 -13.423 1.00 95.25 102 LYS A C 1
ATOM 755 O O . LYS A 1 102 ? 2.229 -5.450 -13.791 1.00 95.25 102 LYS A O 1
ATOM 760 N N . PRO A 1 103 ? 4.249 -6.479 -13.788 1.00 97.25 103 PRO A N 1
ATOM 761 C CA . PRO A 1 103 ? 4.940 -5.507 -14.624 1.00 97.25 103 PRO A CA 1
ATOM 762 C C . PRO A 1 103 ? 4.146 -5.063 -15.861 1.00 97.25 103 PRO A C 1
ATOM 764 O O . PRO A 1 103 ? 3.809 -5.883 -16.723 1.00 97.25 103 PRO A O 1
ATOM 767 N N . ALA A 1 104 ? 3.876 -3.763 -15.961 1.00 97.81 104 ALA A N 1
ATOM 768 C CA . ALA A 1 104 ? 3.142 -3.141 -17.060 1.00 97.81 104 ALA A CA 1
ATOM 769 C C . ALA A 1 104 ? 3.711 -1.757 -17.401 1.00 97.81 104 ALA A C 1
ATOM 771 O O . ALA A 1 104 ? 4.312 -1.101 -16.559 1.00 97.81 104 ALA A O 1
ATOM 772 N N . PHE A 1 105 ? 3.515 -1.295 -18.638 1.00 98.06 105 PHE A N 1
ATOM 773 C CA . PHE A 1 105 ? 3.855 0.082 -18.994 1.00 98.06 105 PHE A CA 1
ATOM 774 C C . PHE A 1 105 ? 2.799 1.051 -18.466 1.00 98.06 105 PHE A C 1
ATOM 776 O O . PHE A 1 105 ? 1.600 0.798 -18.601 1.00 98.06 105 PHE A O 1
ATOM 783 N N . VAL A 1 106 ? 3.245 2.195 -17.955 1.00 97.81 106 VAL A N 1
ATOM 784 C CA . VAL A 1 106 ? 2.390 3.315 -17.548 1.00 97.81 106 VAL A CA 1
ATOM 785 C C . VAL A 1 106 ? 3.009 4.646 -17.953 1.00 97.81 106 VAL A C 1
ATOM 787 O O . VAL A 1 1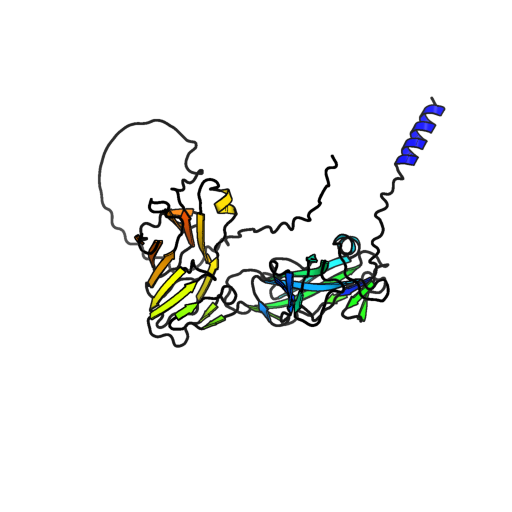06 ? 4.206 4.739 -18.214 1.00 97.81 106 VAL A O 1
ATOM 790 N N . ILE A 1 107 ? 2.173 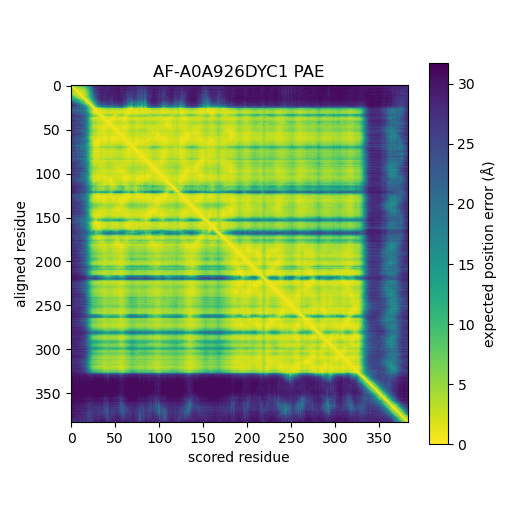5.684 -18.003 1.00 96.94 107 ILE A N 1
ATOM 791 C CA . ILE A 1 107 ? 2.607 7.075 -18.137 1.00 96.94 107 ILE A CA 1
ATOM 792 C C . ILE A 1 107 ? 2.233 7.794 -16.848 1.00 96.94 107 ILE A C 1
ATOM 794 O O . ILE A 1 107 ? 1.050 7.836 -16.504 1.00 96.94 107 ILE A O 1
ATOM 798 N N . LYS A 1 108 ? 3.213 8.395 -16.175 1.00 96.06 108 LYS A N 1
ATOM 799 C CA . LYS A 1 108 ? 2.979 9.255 -15.010 1.00 96.06 108 LYS A CA 1
ATOM 800 C C . LYS A 1 108 ? 3.321 10.693 -15.353 1.00 96.06 108 LYS A C 1
ATOM 802 O O . LYS A 1 108 ? 4.188 10.961 -16.190 1.00 96.06 108 LYS A O 1
ATOM 807 N N . SER A 1 109 ? 2.597 11.620 -14.738 1.00 94.50 109 SER A N 1
ATOM 808 C CA . SER A 1 109 ? 2.988 13.022 -14.763 1.00 94.50 109 SER A CA 1
ATOM 809 C C . SER A 1 109 ? 4.051 13.252 -13.707 1.00 94.50 109 SER A C 1
ATOM 811 O O . SER A 1 109 ? 3.871 12.798 -12.597 1.00 94.50 109 SER A O 1
ATOM 813 N N . VAL A 1 110 ? 5.151 13.921 -14.040 1.00 94.19 110 VAL A N 1
ATOM 814 C CA . VAL A 1 110 ? 6.271 14.081 -13.102 1.00 94.19 110 VAL A CA 1
ATOM 815 C C . VAL A 1 110 ? 6.646 15.551 -13.014 1.00 94.19 110 VAL A C 1
ATOM 817 O O . VAL A 1 110 ? 7.065 16.149 -14.008 1.00 94.19 110 VAL A O 1
ATOM 820 N N . SER A 1 111 ? 6.461 16.123 -11.829 1.00 91.38 111 SER A N 1
ATOM 821 C CA . SER A 1 111 ? 6.818 17.504 -11.495 1.00 91.38 111 SER A CA 1
ATOM 822 C C . SER A 1 111 ? 8.221 17.593 -10.893 1.00 91.38 111 SER A C 1
ATOM 824 O O . SER A 1 111 ? 8.919 18.581 -11.117 1.00 91.38 111 SER A O 1
ATOM 826 N N . ALA A 1 112 ? 8.644 16.558 -10.161 1.00 90.75 112 ALA A N 1
ATOM 827 C CA . ALA A 1 112 ? 9.951 16.475 -9.521 1.00 90.75 112 ALA A CA 1
ATOM 828 C C . ALA A 1 112 ? 10.473 15.031 -9.496 1.00 90.75 112 ALA A C 1
ATOM 830 O O . ALA A 1 112 ? 9.714 14.063 -9.544 1.00 90.75 112 ALA A O 1
ATOM 831 N N . THR A 1 113 ? 11.791 14.879 -9.416 1.00 90.62 113 THR A N 1
ATOM 832 C CA . THR A 1 113 ? 12.423 13.575 -9.197 1.00 90.62 113 THR A CA 1
ATOM 833 C C . THR A 1 113 ? 13.583 13.737 -8.237 1.00 90.62 113 THR A C 1
ATOM 835 O O . THR A 1 113 ? 14.445 14.593 -8.445 1.00 90.62 113 THR A O 1
ATOM 838 N N . TYR A 1 114 ? 13.596 12.903 -7.205 1.00 90.94 114 TYR A N 1
ATOM 839 C CA . TYR A 1 114 ? 14.626 12.835 -6.183 1.00 90.94 114 TYR A CA 1
ATOM 840 C C . TYR A 1 114 ? 15.411 11.534 -6.377 1.00 90.94 114 TYR A C 1
ATOM 842 O O . TYR A 1 114 ? 15.065 10.493 -5.829 1.00 90.94 114 TYR A O 1
ATOM 850 N N . GLY A 1 115 ? 16.435 11.585 -7.229 1.00 87.62 115 GLY A N 1
ATOM 851 C CA . GLY A 1 115 ? 17.281 10.445 -7.587 1.00 87.62 115 GLY A CA 1
ATOM 852 C C . GLY A 1 115 ? 18.108 10.732 -8.842 1.00 87.62 115 GLY A C 1
ATOM 853 O O . GLY A 1 115 ? 18.231 11.887 -9.243 1.00 87.62 115 GLY A O 1
ATOM 854 N N . ASP A 1 116 ? 18.644 9.680 -9.463 1.00 82.81 116 ASP A N 1
ATOM 855 C CA . ASP A 1 116 ? 19.595 9.804 -10.581 1.00 82.81 116 ASP A CA 1
ATOM 856 C C . ASP A 1 116 ? 18.938 10.074 -11.947 1.00 82.81 116 ASP A C 1
ATOM 858 O O . ASP A 1 116 ? 19.522 10.740 -12.807 1.00 82.81 116 ASP A O 1
ATOM 862 N N . TYR A 1 117 ? 17.716 9.584 -12.166 1.00 84.31 117 TYR A N 1
ATOM 863 C CA . TYR A 1 117 ? 16.924 9.897 -13.350 1.00 84.31 117 TYR A CA 1
ATOM 864 C C . TYR A 1 117 ? 16.215 11.245 -13.201 1.00 84.31 117 TYR A C 1
ATOM 866 O O . TYR A 1 117 ? 15.605 11.538 -12.180 1.00 84.31 117 TYR A O 1
ATOM 874 N N . HIS A 1 118 ? 16.218 12.041 -14.268 1.00 84.12 118 HIS A N 1
ATOM 875 C CA . HIS A 1 118 ? 15.366 13.217 -14.390 1.00 84.12 118 HIS A CA 1
ATOM 876 C C . HIS A 1 118 ? 14.679 13.189 -15.757 1.00 84.12 118 HIS A C 1
ATOM 878 O O . HIS A 1 118 ? 15.380 13.068 -16.770 1.00 84.12 118 HIS A O 1
ATOM 884 N N . PRO A 1 119 ? 13.341 13.315 -15.821 1.00 83.12 119 PRO A N 1
ATOM 885 C CA . PRO A 1 119 ? 12.648 13.390 -17.099 1.00 83.12 119 PRO A CA 1
ATOM 886 C C . PRO A 1 119 ? 13.132 14.606 -17.892 1.00 83.12 119 PRO A C 1
ATOM 888 O O . PRO A 1 119 ? 13.466 15.655 -17.331 1.00 83.12 119 PRO A O 1
ATOM 891 N N . VAL A 1 120 ? 13.160 14.475 -19.218 1.00 82.19 120 VAL A N 1
ATOM 892 C CA . VAL A 1 120 ? 13.636 15.537 -20.118 1.00 82.19 120 VAL A CA 1
ATOM 893 C C . VAL A 1 120 ? 12.702 16.752 -20.054 1.00 82.19 120 VAL A C 1
ATOM 895 O O . VAL A 1 120 ? 13.135 17.899 -20.193 1.00 82.19 120 VAL A O 1
ATOM 898 N N . SER A 1 121 ? 11.415 16.510 -19.807 1.00 77.12 121 SER A N 1
ATOM 899 C CA . SER A 1 121 ? 10.367 17.492 -19.574 1.00 77.12 121 SER A CA 1
ATOM 900 C C . SER A 1 121 ? 9.575 17.156 -18.305 1.00 77.12 121 SER A C 1
ATOM 902 O O . SER A 1 121 ? 9.119 16.032 -18.111 1.00 77.12 121 SER A O 1
ATOM 904 N N . ALA A 1 122 ? 9.337 18.153 -17.449 1.00 68.75 122 ALA A N 1
ATOM 905 C CA . ALA A 1 122 ? 8.503 18.005 -16.252 1.00 68.75 122 ALA A CA 1
ATOM 906 C C . ALA A 1 122 ? 7.007 17.976 -16.625 1.00 68.75 122 ALA A C 1
ATOM 908 O O . ALA A 1 122 ? 6.284 18.958 -16.443 1.00 68.75 122 ALA A O 1
ATOM 909 N N . SER A 1 123 ? 6.553 16.901 -17.277 1.00 82.38 123 SER A N 1
ATOM 910 C CA . SER A 1 123 ? 5.159 16.795 -17.711 1.00 82.38 123 SER A CA 1
ATOM 911 C C . SER A 1 123 ? 4.604 15.380 -17.678 1.00 82.38 123 SER A C 1
ATOM 913 O O . SER A 1 123 ? 3.685 15.120 -16.904 1.00 82.38 123 SER A O 1
ATOM 915 N N . LYS A 1 124 ? 5.109 14.487 -18.531 1.00 92.00 124 LYS A N 1
ATOM 916 C CA . LYS A 1 124 ? 4.705 13.087 -18.661 1.00 92.00 124 LYS A CA 1
ATOM 917 C C . LYS A 1 124 ? 5.887 12.273 -19.150 1.00 92.00 124 LYS A C 1
ATOM 919 O O . LYS A 1 124 ? 6.517 12.664 -20.125 1.00 92.00 124 LYS A O 1
ATOM 924 N N . THR A 1 125 ? 6.129 11.135 -18.525 1.00 94.88 125 THR A N 1
ATOM 925 C CA . THR A 1 125 ? 7.130 10.175 -18.993 1.00 94.88 125 THR A CA 1
ATOM 926 C C . THR A 1 125 ? 6.665 8.750 -18.706 1.00 94.88 125 THR A C 1
ATOM 928 O O . THR A 1 125 ? 5.668 8.544 -17.999 1.00 94.88 125 THR A O 1
ATOM 931 N N . ALA A 1 126 ? 7.342 7.777 -19.304 1.00 96.81 126 ALA A N 1
ATOM 932 C CA . ALA A 1 126 ? 6.969 6.379 -19.222 1.00 96.81 126 ALA A CA 1
ATOM 933 C C . ALA A 1 126 ? 7.770 5.608 -18.182 1.00 96.81 126 ALA A C 1
ATOM 935 O O . ALA A 1 126 ? 8.952 5.862 -17.953 1.00 96.81 126 ALA A O 1
ATOM 936 N N . PHE A 1 127 ? 7.109 4.603 -17.618 1.00 97.62 127 PHE A N 1
ATOM 937 C CA . PHE A 1 127 ? 7.691 3.684 -16.656 1.00 97.62 127 PHE A CA 1
ATOM 938 C C . PHE A 1 127 ? 7.205 2.259 -16.915 1.00 97.62 127 PHE A C 1
ATOM 940 O O . PHE A 1 127 ? 6.118 2.049 -17.462 1.00 97.62 127 PHE A O 1
ATOM 947 N N . ILE A 1 128 ? 7.990 1.281 -16.475 1.00 98.44 128 ILE A N 1
ATOM 948 C CA . ILE A 1 128 ? 7.492 -0.050 -16.129 1.00 98.44 128 ILE A CA 1
ATOM 949 C C . ILE A 1 128 ? 7.087 -0.000 -14.660 1.00 98.44 128 ILE A C 1
ATOM 951 O O . ILE A 1 128 ? 7.880 0.439 -13.836 1.00 98.44 128 ILE A O 1
ATOM 955 N N . THR A 1 129 ? 5.883 -0.450 -14.328 1.00 98.19 129 THR A N 1
ATOM 956 C CA . THR A 1 129 ? 5.383 -0.473 -12.952 1.00 98.19 129 THR A CA 1
ATOM 957 C C . THR A 1 129 ? 4.976 -1.863 -12.505 1.00 98.19 129 THR A C 1
ATOM 959 O O . THR A 1 129 ? 4.514 -2.655 -13.325 1.00 98.19 129 THR A O 1
ATOM 962 N N . PHE A 1 130 ? 5.124 -2.140 -11.215 1.00 97.94 130 PHE A N 1
ATOM 963 C CA . PHE A 1 130 ? 4.572 -3.300 -10.521 1.00 97.94 130 PHE A CA 1
ATOM 964 C C . PHE A 1 130 ? 4.244 -2.904 -9.076 1.00 97.94 130 PHE A C 1
ATOM 966 O O . PHE A 1 130 ? 4.748 -1.894 -8.587 1.00 97.94 130 PHE A O 1
ATOM 973 N N . THR A 1 131 ? 3.417 -3.696 -8.397 1.00 98.31 131 THR A N 1
ATOM 974 C CA . THR A 1 131 ? 2.978 -3.397 -7.023 1.00 98.31 131 THR A CA 1
ATOM 975 C C . THR A 1 131 ? 3.195 -4.614 -6.137 1.00 98.31 131 THR A C 1
ATOM 977 O O . THR A 1 131 ? 2.809 -5.729 -6.515 1.00 98.31 131 THR A O 1
ATOM 980 N N . THR A 1 132 ? 3.821 -4.411 -4.977 1.00 97.81 132 THR A N 1
ATOM 981 C CA . THR A 1 132 ? 3.919 -5.431 -3.927 1.00 97.81 132 THR A CA 1
ATOM 982 C C . THR A 1 132 ? 2.569 -5.571 -3.216 1.00 97.81 132 THR A C 1
ATOM 984 O O . THR A 1 132 ? 1.744 -4.661 -3.203 1.00 97.81 132 THR A O 1
ATOM 987 N N . ALA A 1 133 ? 2.259 -6.754 -2.698 1.00 95.81 133 ALA A N 1
ATOM 988 C CA . ALA A 1 133 ? 0.946 -7.041 -2.131 1.00 95.81 133 ALA A CA 1
ATOM 989 C C . ALA A 1 133 ? 0.844 -6.605 -0.667 1.00 95.81 133 ALA A C 1
ATOM 991 O O . ALA A 1 133 ? 1.787 -6.783 0.102 1.00 95.81 133 ALA A O 1
ATOM 992 N N . ASP A 1 134 ? -0.342 -6.146 -0.273 1.00 93.56 134 ASP A N 1
ATOM 993 C CA . ASP A 1 134 ? -0.712 -5.982 1.131 1.00 93.56 134 ASP A CA 1
ATOM 994 C C . ASP A 1 134 ? -1.102 -7.351 1.710 1.00 93.56 134 ASP A C 1
ATOM 996 O O . ASP A 1 134 ? -2.091 -7.967 1.296 1.00 93.56 134 ASP A O 1
ATOM 1000 N N . LYS A 1 135 ? -0.268 -7.904 2.592 1.00 91.44 135 LYS A N 1
ATOM 1001 C CA . LYS A 1 135 ? -0.449 -9.252 3.164 1.00 91.44 135 LYS A CA 1
ATOM 1002 C C . LYS A 1 135 ? -0.471 -9.278 4.684 1.00 91.44 135 LYS A C 1
ATOM 1004 O O . LYS A 1 135 ? -0.760 -10.337 5.246 1.00 91.44 135 LYS A O 1
ATOM 1009 N N . PHE A 1 136 ? -0.173 -8.153 5.334 1.00 91.00 136 PHE A N 1
ATOM 1010 C CA . PHE A 1 136 ? -0.067 -8.051 6.790 1.00 91.00 136 PHE A CA 1
ATOM 1011 C C . PHE A 1 136 ? 0.855 -9.130 7.381 1.00 91.00 136 PHE A C 1
ATOM 1013 O O . PHE A 1 136 ? 0.580 -9.694 8.444 1.00 91.00 136 PHE A O 1
ATOM 1020 N N . ASN A 1 137 ? 1.903 -9.487 6.633 1.00 90.69 137 ASN A N 1
ATOM 1021 C CA . ASN A 1 137 ? 2.946 -10.386 7.094 1.00 90.69 137 ASN A CA 1
ATOM 1022 C C . ASN A 1 137 ? 4.044 -9.543 7.729 1.00 90.69 137 ASN A C 1
ATOM 1024 O O . ASN A 1 137 ? 4.589 -8.669 7.066 1.00 90.69 137 ASN A O 1
ATOM 1028 N N . MET A 1 138 ? 4.348 -9.808 8.994 1.00 91.94 138 MET A N 1
ATOM 1029 C CA . MET A 1 138 ? 5.399 -9.085 9.710 1.00 91.94 138 MET A CA 1
ATOM 1030 C C . MET A 1 138 ? 6.798 -9.605 9.363 1.00 91.94 138 MET A C 1
ATOM 1032 O O . MET A 1 138 ? 7.783 -8.946 9.654 1.00 91.94 138 MET A O 1
ATOM 1036 N N . GLU A 1 139 ? 6.893 -10.792 8.761 1.00 93.00 139 GLU A N 1
ATOM 1037 C CA . GLU A 1 139 ? 8.170 -11.360 8.339 1.00 93.00 139 GLU A CA 1
ATOM 1038 C C . GLU A 1 139 ? 8.574 -10.853 6.951 1.00 93.00 139 GLU A C 1
ATOM 1040 O O . GLU A 1 139 ? 7.740 -10.720 6.050 1.00 93.00 139 GLU A O 1
ATOM 1045 N N . GLU A 1 140 ? 9.877 -10.651 6.778 1.00 95.31 140 GLU A N 1
ATOM 1046 C CA . GLU A 1 140 ? 10.510 -10.415 5.485 1.00 95.31 140 GLU A CA 1
ATOM 1047 C C . GLU A 1 140 ? 10.304 -11.608 4.541 1.00 95.31 140 GLU A C 1
ATOM 1049 O O . GLU A 1 140 ? 10.312 -12.773 4.958 1.00 95.31 140 GLU A O 1
ATOM 1054 N N . VAL A 1 141 ? 10.109 -11.318 3.255 1.00 96.75 141 VAL A N 1
ATOM 1055 C CA . VAL A 1 141 ? 9.890 -12.334 2.224 1.00 96.75 141 VAL A CA 1
ATOM 1056 C C . VAL A 1 141 ? 10.849 -12.148 1.063 1.00 96.75 141 VAL A C 1
ATOM 1058 O O . VAL A 1 141 ? 10.857 -11.094 0.434 1.00 96.75 141 VAL A O 1
ATOM 1061 N N . ASP A 1 142 ? 11.571 -13.212 0.721 1.00 97.50 142 ASP A N 1
ATOM 1062 C CA . ASP A 1 142 ? 12.437 -13.246 -0.457 1.00 97.50 142 ASP A CA 1
ATOM 1063 C C . ASP A 1 142 ? 11.638 -13.035 -1.757 1.00 97.50 142 ASP A C 1
ATOM 1065 O O . ASP A 1 142 ? 10.578 -13.640 -1.986 1.00 97.50 142 ASP A O 1
ATOM 1069 N N . LEU A 1 143 ? 12.195 -12.221 -2.648 1.00 97.19 143 LEU A N 1
ATOM 1070 C CA . LEU A 1 143 ? 11.719 -11.965 -3.996 1.00 97.19 143 LEU A CA 1
ATOM 1071 C C . LEU A 1 143 ? 12.834 -12.259 -5.002 1.00 97.19 143 LEU A C 1
ATOM 1073 O O . LEU A 1 143 ? 13.898 -11.643 -4.988 1.00 97.19 143 LEU A O 1
ATOM 1077 N N . ASP A 1 144 ? 12.511 -13.134 -5.951 1.00 97.12 144 ASP A N 1
ATOM 1078 C CA . ASP A 1 144 ? 13.313 -13.358 -7.150 1.00 97.12 144 ASP A CA 1
ATOM 1079 C C . ASP A 1 144 ? 12.436 -13.145 -8.384 1.00 97.12 144 ASP A C 1
ATOM 1081 O O . ASP A 1 144 ? 11.700 -14.042 -8.820 1.00 97.12 144 ASP A O 1
ATOM 1085 N N . MET A 1 145 ? 12.498 -11.940 -8.954 1.00 96.56 145 MET A N 1
ATOM 1086 C CA . MET A 1 145 ? 11.726 -11.534 -10.125 1.00 96.56 145 MET A CA 1
ATOM 1087 C C . MET A 1 145 ? 12.624 -11.079 -11.278 1.00 96.56 145 MET A C 1
ATOM 1089 O O . MET A 1 145 ? 13.439 -10.172 -11.164 1.00 96.56 145 MET A O 1
ATOM 1093 N N . THR A 1 146 ? 12.368 -11.634 -12.462 1.00 96.56 146 THR A N 1
ATOM 1094 C CA . THR A 1 146 ? 12.915 -11.137 -13.728 1.00 96.56 146 THR A CA 1
ATOM 1095 C C . THR A 1 146 ? 11.814 -10.472 -14.541 1.00 96.56 146 THR A C 1
ATOM 1097 O O . THR A 1 146 ? 10.824 -11.123 -14.901 1.00 96.56 146 THR A O 1
ATOM 1100 N N . ILE A 1 147 ? 12.005 -9.205 -14.910 1.00 97.00 147 ILE A N 1
ATOM 1101 C CA . ILE A 1 147 ? 11.136 -8.506 -15.866 1.00 97.00 147 ILE A CA 1
ATOM 1102 C C . ILE A 1 147 ? 11.719 -8.682 -17.268 1.00 97.00 147 ILE A C 1
ATOM 1104 O O . ILE A 1 147 ? 12.908 -8.493 -17.494 1.00 97.00 147 ILE A O 1
ATOM 1108 N N . LYS A 1 148 ? 10.880 -9.064 -18.230 1.00 95.19 148 LYS A N 1
ATOM 1109 C CA . LYS A 1 148 ? 11.282 -9.328 -19.615 1.00 95.19 148 LYS A CA 1
ATOM 1110 C C . LYS A 1 148 ? 10.547 -8.391 -20.552 1.00 95.19 148 LYS A C 1
ATOM 1112 O O . LYS A 1 148 ? 9.318 -8.450 -20.640 1.00 95.19 148 LYS A O 1
ATOM 1117 N N . VAL A 1 149 ? 11.297 -7.577 -21.283 1.00 95.38 149 VAL A N 1
ATOM 1118 C CA . VAL A 1 149 ? 10.756 -6.652 -22.280 1.00 95.38 149 VAL A CA 1
ATOM 1119 C C . VAL A 1 149 ? 11.065 -7.198 -23.665 1.00 95.38 149 VAL A C 1
ATOM 1121 O O . VAL A 1 149 ? 12.218 -7.438 -24.013 1.00 95.38 149 VAL A O 1
ATOM 1124 N N . TYR A 1 150 ? 10.021 -7.429 -24.451 1.00 92.25 150 TYR A N 1
ATOM 1125 C CA . TYR A 1 150 ? 10.111 -7.947 -25.810 1.00 92.25 150 TYR A CA 1
ATOM 1126 C C . TYR A 1 150 ? 9.715 -6.857 -26.795 1.00 92.25 150 TYR A C 1
ATOM 1128 O O . TYR A 1 150 ? 8.699 -6.199 -26.559 1.00 92.25 150 TYR A O 1
ATOM 1136 N N . PRO A 1 151 ? 10.412 -6.721 -27.929 1.00 91.00 151 PRO A N 1
ATOM 1137 C CA . PRO A 1 151 ? 9.825 -6.036 -29.063 1.00 91.00 151 PRO A CA 1
ATOM 1138 C C . PRO A 1 151 ? 8.722 -6.917 -29.668 1.00 91.00 151 PRO A C 1
ATOM 1140 O O . PRO A 1 151 ? 8.835 -8.148 -29.688 1.00 91.00 151 PRO A O 1
ATOM 1143 N N . ASP A 1 152 ? 7.644 -6.309 -30.155 1.00 84.12 152 ASP A N 1
ATOM 1144 C CA . ASP A 1 152 ? 6.561 -7.047 -30.815 1.00 84.12 152 ASP A CA 1
ATOM 1145 C C . ASP A 1 152 ? 6.963 -7.517 -32.222 1.00 84.12 152 ASP A C 1
ATOM 1147 O O . ASP A 1 152 ? 6.548 -8.581 -32.684 1.00 84.12 152 ASP A O 1
ATOM 1151 N N . GLU A 1 153 ? 7.853 -6.764 -32.870 1.00 79.69 153 GLU A N 1
ATOM 1152 C CA . GLU A 1 153 ? 8.426 -7.062 -34.180 1.00 79.69 153 GLU A CA 1
ATOM 1153 C C . GLU A 1 153 ? 9.946 -6.855 -34.190 1.00 79.69 153 GLU A C 1
ATOM 1155 O O . GLU A 1 153 ? 10.506 -6.106 -33.398 1.00 79.69 153 GLU A O 1
ATOM 1160 N N . SER A 1 154 ? 10.639 -7.475 -35.147 1.00 77.00 154 SER A N 1
ATOM 1161 C CA . SER A 1 154 ? 12.100 -7.402 -35.300 1.00 77.00 154 SER A CA 1
ATOM 1162 C C . SER A 1 154 ? 12.633 -6.044 -35.791 1.00 77.00 154 SER A C 1
ATOM 1164 O O . SER A 1 154 ? 13.754 -5.978 -36.282 1.00 77.00 154 SER A O 1
ATOM 1166 N N . SER A 1 155 ? 11.832 -4.981 -35.771 1.00 79.94 155 SER A N 1
ATOM 1167 C CA . SER A 1 155 ? 12.245 -3.618 -36.133 1.00 79.94 155 SER A CA 1
ATOM 1168 C C . SER A 1 155 ? 12.397 -2.694 -34.928 1.00 79.94 155 SER A C 1
ATOM 1170 O O . SER A 1 155 ? 12.711 -1.523 -35.124 1.00 79.94 155 SER A O 1
ATOM 1172 N N . TYR A 1 156 ? 12.137 -3.200 -33.720 1.00 87.69 156 TYR A N 1
ATOM 1173 C CA . TYR A 1 156 ? 12.198 -2.427 -32.489 1.00 87.69 156 TYR A CA 1
ATOM 1174 C C . TYR A 1 156 ? 13.377 -2.862 -31.628 1.00 87.69 156 TYR A C 1
ATOM 1176 O O . TYR A 1 156 ? 13.600 -4.060 -31.428 1.00 87.69 156 TYR A O 1
ATOM 1184 N N . ASP A 1 157 ? 14.107 -1.878 -31.115 1.00 92.06 157 ASP A N 1
ATOM 1185 C CA . ASP A 1 157 ? 15.328 -2.096 -30.348 1.00 92.06 157 ASP A CA 1
ATOM 1186 C C . ASP A 1 157 ? 15.102 -1.803 -28.862 1.00 92.06 157 ASP A C 1
ATOM 1188 O O . ASP A 1 157 ? 14.299 -0.944 -28.486 1.00 92.06 157 ASP A O 1
ATOM 1192 N N . ILE A 1 158 ? 15.821 -2.532 -28.008 1.00 94.62 158 ILE A N 1
ATOM 1193 C CA . ILE A 1 158 ? 15.777 -2.350 -26.555 1.00 94.62 158 ILE A CA 1
ATOM 1194 C C . ILE A 1 158 ? 17.204 -2.301 -26.026 1.00 94.62 158 ILE A C 1
ATOM 1196 O O . ILE A 1 158 ? 17.999 -3.225 -26.248 1.00 94.62 158 ILE A O 1
ATOM 1200 N N . SER A 1 159 ? 17.513 -1.248 -25.280 1.00 95.06 159 SER A N 1
ATOM 1201 C CA . SER A 1 159 ? 18.704 -1.165 -24.444 1.00 95.06 159 SER A CA 1
ATOM 1202 C C . SER A 1 159 ? 18.344 -1.149 -22.959 1.00 95.06 159 SER A C 1
ATOM 1204 O O . SER A 1 159 ? 17.216 -0.839 -22.574 1.00 95.06 159 SER A O 1
ATOM 1206 N N . LEU A 1 160 ? 19.317 -1.545 -22.140 1.00 94.88 160 LEU A N 1
ATOM 1207 C CA . LEU A 1 160 ? 19.297 -1.378 -20.692 1.00 94.88 160 LEU A CA 1
ATOM 1208 C C . LEU A 1 160 ? 20.468 -0.475 -20.320 1.00 94.88 160 LEU A C 1
ATOM 1210 O O . LEU A 1 160 ? 21.615 -0.826 -20.616 1.00 94.88 160 LEU A O 1
ATOM 1214 N N . ASN A 1 161 ? 20.199 0.675 -19.705 1.00 93.50 161 ASN A N 1
ATOM 1215 C CA . ASN A 1 161 ? 21.216 1.673 -19.346 1.00 93.50 161 ASN A CA 1
ATOM 1216 C C . ASN A 1 161 ? 22.157 2.035 -20.513 1.00 93.50 161 ASN A C 1
ATOM 1218 O O . ASN A 1 161 ? 23.383 2.084 -20.365 1.00 93.50 161 ASN A O 1
ATOM 1222 N N . GLY A 1 162 ? 21.599 2.204 -21.713 1.00 92.31 162 GLY A N 1
ATOM 1223 C CA . GLY A 1 162 ? 22.341 2.491 -22.943 1.00 92.31 162 GLY A CA 1
ATOM 1224 C C . GLY A 1 162 ? 23.112 1.303 -23.536 1.00 92.31 162 GLY A C 1
ATOM 1225 O O . GLY A 1 162 ? 23.762 1.450 -24.575 1.00 92.31 162 GLY A O 1
ATOM 1226 N N . VAL A 1 163 ? 23.045 0.115 -22.928 1.00 92.44 163 VAL A N 1
ATOM 1227 C CA . VAL A 1 163 ? 23.634 -1.120 -23.463 1.00 92.44 163 VAL A CA 1
ATOM 1228 C C . VAL A 1 163 ? 22.579 -1.872 -24.264 1.00 92.44 163 VAL A C 1
ATOM 1230 O O . VAL A 1 163 ? 21.600 -2.368 -23.709 1.00 92.44 163 VAL A O 1
ATOM 1233 N N . ALA A 1 164 ? 22.779 -1.978 -25.577 1.00 91.69 164 ALA A N 1
ATOM 1234 C CA . ALA A 1 164 ? 21.870 -2.703 -26.461 1.00 91.69 164 ALA A CA 1
ATOM 1235 C C . ALA A 1 164 ? 21.739 -4.177 -26.039 1.00 91.69 164 ALA A C 1
ATOM 1237 O O . ALA A 1 164 ? 22.726 -4.914 -26.038 1.00 91.69 164 ALA A O 1
ATOM 1238 N N . GLN A 1 165 ? 20.515 -4.599 -25.719 1.00 89.44 165 GLN A N 1
ATOM 1239 C CA . GLN A 1 165 ? 20.180 -5.990 -25.399 1.00 89.44 165 GLN A CA 1
ATOM 1240 C C . GLN A 1 165 ? 19.527 -6.692 -26.586 1.00 89.44 165 GLN A C 1
ATOM 1242 O O . GLN A 1 165 ? 19.794 -7.861 -26.863 1.00 89.44 165 GLN A O 1
ATOM 1247 N N . VAL A 1 166 ? 18.673 -5.964 -27.305 1.00 81.50 166 VAL A N 1
ATOM 1248 C CA . VAL A 1 166 ? 17.885 -6.478 -28.422 1.00 81.50 166 VAL A CA 1
ATOM 1249 C C . VAL A 1 166 ? 18.072 -5.550 -29.609 1.00 81.50 166 VAL A C 1
ATOM 1251 O O . VAL A 1 166 ? 17.798 -4.357 -29.507 1.00 81.50 166 VAL A O 1
ATOM 1254 N N . VAL A 1 167 ? 18.543 -6.109 -30.726 1.00 73.62 167 VAL A N 1
ATOM 1255 C CA . VAL A 1 167 ? 18.711 -5.385 -31.993 1.00 73.62 167 VAL A CA 1
ATOM 1256 C C . VAL A 1 167 ? 18.029 -6.181 -33.093 1.00 73.62 167 VAL A C 1
ATOM 1258 O O . VAL A 1 167 ? 18.592 -7.144 -33.621 1.00 73.62 167 VAL A O 1
ATOM 1261 N N . GLY A 1 168 ? 16.787 -5.815 -33.394 1.00 62.69 168 GLY A N 1
ATOM 1262 C CA . GLY A 1 168 ? 15.967 -6.467 -34.411 1.00 62.69 168 GLY A CA 1
ATOM 1263 C C . GLY A 1 168 ? 15.788 -7.989 -34.273 1.00 62.69 168 GLY A C 1
ATOM 1264 O O . GLY A 1 168 ? 15.718 -8.711 -35.272 1.00 62.69 168 GLY A O 1
ATOM 1265 N N . THR A 1 169 ? 15.716 -8.506 -33.044 1.00 67.00 169 THR A N 1
ATOM 1266 C CA . THR A 1 169 ? 15.435 -9.919 -32.729 1.00 67.00 169 THR A CA 1
ATOM 1267 C C . THR A 1 169 ? 14.234 -10.037 -31.789 1.00 67.00 169 THR A C 1
ATOM 1269 O O . THR A 1 169 ? 13.863 -9.085 -31.123 1.00 67.00 169 THR A O 1
ATOM 1272 N N . SER A 1 170 ? 13.612 -11.218 -31.700 1.00 67.62 170 SER A N 1
ATOM 1273 C CA . SER A 1 170 ? 12.499 -11.479 -30.760 1.00 67.62 170 SER A CA 1
ATOM 1274 C C . SER A 1 170 ? 12.962 -11.972 -29.378 1.00 67.62 170 SER A C 1
ATOM 1276 O O . SER A 1 170 ? 12.161 -12.502 -28.606 1.00 67.62 170 SER A O 1
ATOM 1278 N N . THR A 1 171 ? 14.262 -11.886 -29.086 1.00 82.31 171 THR A N 1
ATOM 1279 C CA . THR A 1 171 ? 14.804 -12.175 -27.751 1.00 82.31 171 THR A CA 1
ATOM 1280 C C . THR A 1 171 ? 14.458 -11.017 -26.819 1.00 82.31 171 THR A C 1
ATOM 1282 O O . THR A 1 171 ? 14.539 -9.877 -27.265 1.00 82.31 171 THR A O 1
ATOM 1285 N N . PRO A 1 172 ? 14.065 -11.270 -25.563 1.00 88.44 172 PRO A N 1
ATOM 1286 C CA . PRO A 1 172 ? 13.790 -10.189 -24.629 1.00 88.44 172 PRO A CA 1
ATOM 1287 C C . PRO A 1 172 ? 15.078 -9.524 -24.146 1.00 88.44 172 PRO A C 1
ATOM 1289 O O . PRO A 1 172 ? 16.122 -10.171 -24.072 1.00 88.44 172 PRO A O 1
ATOM 1292 N N . ALA A 1 173 ? 14.961 -8.266 -23.733 1.00 90.56 173 ALA A N 1
ATOM 1293 C CA . ALA A 1 173 ? 15.834 -7.708 -22.712 1.00 90.56 173 ALA A CA 1
ATOM 1294 C C . ALA A 1 173 ? 15.342 -8.205 -21.345 1.00 90.56 173 ALA A C 1
ATOM 1296 O O . ALA A 1 173 ? 14.139 -8.147 -21.067 1.00 90.56 173 ALA A O 1
ATOM 1297 N N . GLU A 1 174 ? 16.248 -8.715 -20.514 1.00 93.00 174 GLU A N 1
ATOM 1298 C CA . GLU A 1 174 ? 15.932 -9.220 -19.175 1.00 93.00 174 GLU A CA 1
ATOM 1299 C C . GLU A 1 174 ? 16.488 -8.257 -18.123 1.00 93.00 174 GLU A C 1
ATOM 1301 O O . GLU A 1 174 ? 17.667 -7.915 -18.145 1.00 93.00 174 GLU A O 1
ATOM 1306 N N . ILE A 1 175 ? 15.611 -7.789 -17.239 1.00 91.00 175 ILE A N 1
ATOM 1307 C CA . ILE A 1 175 ? 15.929 -6.949 -16.088 1.00 91.00 175 ILE A CA 1
ATOM 1308 C C . ILE A 1 175 ? 15.960 -7.883 -14.879 1.00 91.00 175 ILE A C 1
ATOM 1310 O O . ILE A 1 175 ? 14.923 -8.420 -14.481 1.00 91.00 175 ILE A O 1
ATOM 1314 N N . GLU A 1 176 ? 17.157 -8.091 -14.340 1.00 88.44 176 GLU A N 1
ATOM 1315 C CA . GLU A 1 176 ? 17.460 -8.989 -13.214 1.00 88.44 176 GLU A CA 1
ATOM 1316 C C . GLU A 1 176 ? 17.771 -8.192 -11.934 1.00 88.44 176 GLU A C 1
ATOM 1318 O O . GLU A 1 176 ? 18.603 -8.589 -11.134 1.00 88.44 176 GLU A O 1
ATOM 1323 N N . GLU A 1 177 ? 17.147 -7.025 -11.770 1.00 86.88 177 GLU A N 1
ATOM 1324 C CA . GLU A 1 177 ? 17.390 -6.127 -10.631 1.00 86.88 177 GLU A CA 1
ATOM 1325 C C . GLU A 1 177 ? 16.788 -6.651 -9.321 1.00 86.88 177 GLU A C 1
ATOM 1327 O O . GLU A 1 177 ? 17.294 -6.335 -8.257 1.00 86.88 177 GLU A O 1
ATOM 1332 N N . PHE A 1 178 ? 15.754 -7.493 -9.398 1.00 91.50 178 PHE A N 1
ATOM 1333 C CA . PHE A 1 178 ? 15.030 -8.002 -8.231 1.00 91.50 178 PHE A CA 1
ATOM 1334 C C . PHE A 1 178 ? 15.439 -9.438 -7.893 1.00 91.50 178 PHE A C 1
ATOM 1336 O O . PHE A 1 178 ? 14.590 -10.330 -7.851 1.00 91.50 178 PHE A O 1
ATOM 1343 N N . THR A 1 179 ? 16.746 -9.691 -7.787 1.00 89.88 179 THR A N 1
ATOM 1344 C CA . THR A 1 179 ? 17.296 -11.016 -7.455 1.00 89.88 179 THR A CA 1
ATOM 1345 C C . THR A 1 179 ? 17.915 -11.006 -6.066 1.00 89.88 179 THR A C 1
ATOM 1347 O O . THR A 1 179 ? 18.854 -10.249 -5.829 1.00 89.88 179 THR A O 1
ATOM 1350 N N . ASN A 1 180 ? 17.477 -11.910 -5.192 1.00 91.50 180 ASN A N 1
ATOM 1351 C CA . ASN A 1 180 ? 17.726 -11.873 -3.749 1.00 91.50 180 ASN A CA 1
ATOM 1352 C C . ASN A 1 180 ? 17.253 -10.561 -3.101 1.00 91.50 180 ASN A C 1
ATOM 1354 O O . ASN A 1 180 ? 17.875 -10.098 -2.147 1.00 91.50 180 ASN A O 1
ATOM 1358 N N . SER A 1 181 ? 16.193 -9.962 -3.646 1.00 96.06 181 SER A N 1
ATOM 1359 C CA . SER A 1 181 ? 15.531 -8.825 -3.012 1.00 96.06 181 SER A CA 1
ATOM 1360 C C . SER A 1 181 ? 14.588 -9.320 -1.927 1.00 96.06 181 SER A C 1
ATOM 1362 O O . SER A 1 181 ? 14.215 -10.494 -1.897 1.00 96.06 181 SER A O 1
ATOM 1364 N N . THR A 1 182 ? 14.138 -8.412 -1.079 1.00 97.50 182 THR A N 1
ATOM 1365 C CA . THR A 1 182 ? 13.196 -8.699 -0.003 1.00 97.50 182 THR A CA 1
ATOM 1366 C C . THR A 1 182 ? 11.963 -7.813 -0.124 1.00 97.50 182 THR A C 1
ATOM 1368 O O . THR A 1 182 ? 11.994 -6.749 -0.741 1.00 97.50 182 THR A O 1
ATOM 1371 N N . ILE A 1 183 ? 10.839 -8.288 0.411 1.00 97.69 183 ILE A N 1
ATOM 1372 C CA . ILE A 1 183 ? 9.624 -7.498 0.614 1.00 97.69 183 ILE A CA 1
ATOM 1373 C C . ILE A 1 183 ? 9.296 -7.523 2.107 1.00 97.69 183 ILE A C 1
ATOM 1375 O O . ILE A 1 183 ? 9.082 -8.604 2.665 1.00 97.69 183 ILE A O 1
ATOM 1379 N N . CYS A 1 184 ? 9.211 -6.355 2.741 1.00 95.50 184 CYS A N 1
ATOM 1380 C CA . CYS A 1 184 ? 8.863 -6.221 4.156 1.00 95.50 184 CYS A CA 1
ATOM 1381 C C . CYS A 1 184 ? 7.987 -4.984 4.422 1.00 95.50 184 CYS A C 1
ATOM 1383 O O . CYS A 1 184 ? 7.850 -4.105 3.577 1.00 95.50 184 CYS A O 1
ATOM 1385 N N . TYR A 1 185 ? 7.355 -4.913 5.594 1.00 94.81 185 TYR A N 1
ATOM 1386 C CA . TYR A 1 185 ? 6.842 -3.636 6.101 1.00 94.81 185 TYR A CA 1
ATOM 1387 C C . TYR A 1 185 ? 7.903 -3.010 6.996 1.00 94.81 185 TYR A C 1
ATOM 1389 O O . TYR A 1 185 ? 8.658 -3.728 7.651 1.00 94.81 185 TYR A O 1
ATOM 1397 N N . ARG A 1 186 ? 7.931 -1.678 7.070 1.00 94.38 186 ARG A N 1
ATOM 1398 C CA . ARG A 1 186 ? 8.812 -0.992 8.013 1.00 94.38 186 ARG A CA 1
ATOM 1399 C C . ARG A 1 186 ? 8.312 -1.156 9.443 1.00 94.38 186 ARG A C 1
ATOM 1401 O O . ARG A 1 186 ? 7.117 -1.338 9.699 1.00 94.38 186 ARG A O 1
ATOM 1408 N N . GLU A 1 187 ? 9.262 -1.058 10.358 1.00 95.00 187 GLU A N 1
ATOM 1409 C CA . GLU A 1 187 ? 9.041 -1.170 11.791 1.00 95.00 187 GLU A 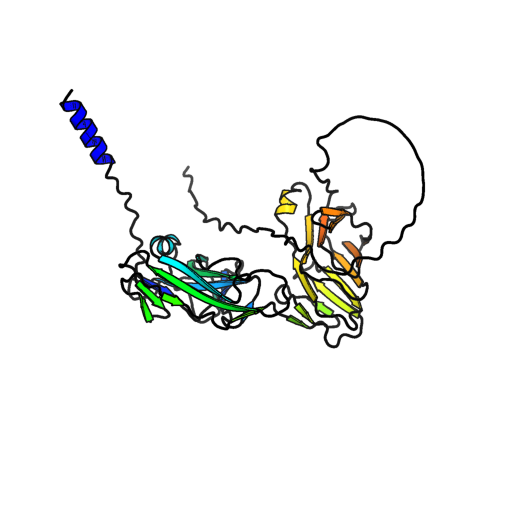CA 1
ATOM 1410 C C . GLU A 1 187 ? 9.121 0.202 12.459 1.00 95.00 187 GLU A C 1
ATOM 1412 O O . GLU A 1 187 ? 9.884 1.075 12.037 1.00 95.00 187 GLU A O 1
ATOM 1417 N N . THR A 1 188 ? 8.351 0.373 13.527 1.00 95.31 188 THR A N 1
ATOM 1418 C CA . THR A 1 188 ? 8.455 1.491 14.457 1.00 95.31 188 THR A CA 1
ATOM 1419 C C . THR A 1 188 ? 8.591 0.953 15.876 1.00 95.31 188 THR A C 1
ATOM 1421 O O . THR A 1 188 ? 7.894 0.022 16.280 1.00 95.31 188 THR A O 1
ATOM 1424 N N . GLU A 1 189 ? 9.493 1.546 16.649 1.00 96.50 189 GLU A N 1
ATOM 1425 C CA . GLU A 1 189 ? 9.676 1.191 18.054 1.00 96.50 189 GLU A CA 1
ATOM 1426 C C . GLU A 1 189 ? 8.625 1.909 18.903 1.00 96.50 189 GLU A C 1
ATOM 1428 O O . GLU A 1 189 ? 8.450 3.128 18.798 1.00 96.50 189 GLU A O 1
ATOM 1433 N N . ALA A 1 190 ? 7.921 1.162 19.754 1.00 96.69 190 ALA A N 1
ATOM 1434 C CA . ALA A 1 190 ? 7.012 1.750 20.722 1.00 96.69 190 ALA A CA 1
ATOM 1435 C C . ALA A 1 190 ? 7.783 2.593 21.746 1.00 96.69 190 ALA A C 1
ATOM 1437 O O . ALA A 1 190 ? 8.916 2.299 22.130 1.00 96.69 190 ALA A O 1
ATOM 1438 N N . SER A 1 191 ? 7.126 3.632 22.250 1.00 96.12 191 SER A N 1
ATOM 1439 C CA . SER A 1 191 ? 7.608 4.407 23.391 1.00 96.12 191 SER A CA 1
ATOM 1440 C C . SER A 1 191 ? 6.434 4.802 24.288 1.00 96.12 191 SER A C 1
ATOM 1442 O O . SER A 1 191 ? 5.301 4.404 24.027 1.00 96.12 191 SER A O 1
ATOM 1444 N N . SER A 1 192 ? 6.677 5.574 25.354 1.00 96.44 192 SER A N 1
ATOM 1445 C CA . SER A 1 192 ? 5.603 6.017 26.257 1.00 96.44 192 SER A CA 1
ATOM 1446 C C . SER A 1 192 ? 4.492 6.787 25.536 1.00 96.44 192 SER A C 1
ATOM 1448 O O . SER A 1 192 ? 3.347 6.741 25.965 1.00 96.44 192 SER A O 1
ATOM 1450 N N . TYR A 1 193 ? 4.848 7.506 24.471 1.00 95.75 193 TYR A N 1
ATOM 1451 C CA . TYR A 1 193 ? 3.936 8.256 23.617 1.00 95.75 193 TYR A CA 1
ATOM 1452 C C . TYR A 1 193 ? 4.519 8.305 22.208 1.00 95.75 193 TYR A C 1
ATOM 1454 O O . TYR A 1 193 ? 5.662 8.745 22.044 1.00 95.75 193 TYR A O 1
ATOM 1462 N N . PHE A 1 194 ? 3.771 7.855 21.205 1.00 95.06 194 PHE A N 1
ATOM 1463 C CA . PHE A 1 194 ? 4.218 7.907 19.817 1.00 95.06 194 PHE A CA 1
ATOM 1464 C C . PHE A 1 194 ? 3.058 7.837 18.826 1.00 95.06 194 PHE A C 1
ATOM 1466 O O . PHE A 1 194 ? 2.045 7.182 19.071 1.00 95.06 194 PHE A O 1
ATOM 1473 N N . LEU A 1 195 ? 3.282 8.455 17.668 1.00 94.00 195 LEU A N 1
ATOM 1474 C CA . LEU A 1 195 ? 2.472 8.261 16.477 1.00 94.00 195 LEU A CA 1
ATOM 1475 C C . LEU A 1 195 ? 2.845 6.928 15.825 1.00 94.00 195 LEU A C 1
ATOM 1477 O O . LEU A 1 195 ? 4.030 6.669 15.598 1.00 94.00 195 LEU A O 1
ATOM 1481 N N . VAL A 1 196 ? 1.849 6.109 15.493 1.00 93.31 196 VAL A N 1
ATOM 1482 C CA . VAL A 1 196 ? 2.031 4.900 14.684 1.00 93.31 196 VAL A CA 1
ATOM 1483 C C . VAL A 1 196 ? 2.022 5.295 13.203 1.00 93.31 196 VAL A C 1
ATOM 1485 O O . VAL A 1 196 ? 0.953 5.592 12.666 1.00 93.31 196 VAL A O 1
ATOM 1488 N N . PRO A 1 197 ? 3.172 5.300 12.502 1.00 90.25 197 PRO A N 1
ATOM 1489 C CA . PRO A 1 197 ? 3.226 5.796 11.134 1.00 90.25 197 PRO A CA 1
ATOM 1490 C C . PRO A 1 197 ? 2.571 4.804 10.171 1.00 90.25 197 PRO A C 1
ATOM 1492 O O . PRO A 1 197 ? 2.878 3.610 10.200 1.00 90.25 197 PRO A O 1
ATOM 1495 N N . SER A 1 198 ? 1.759 5.299 9.237 1.00 84.75 198 SER A N 1
ATOM 1496 C CA . SER A 1 198 ? 1.144 4.478 8.180 1.00 84.75 198 SER A CA 1
ATOM 1497 C C . SER A 1 198 ? 2.183 3.697 7.355 1.00 84.75 198 SER A C 1
ATOM 1499 O O . SER A 1 198 ? 1.959 2.539 6.994 1.00 84.75 198 SER A O 1
ATOM 1501 N N . GLY A 1 199 ? 3.354 4.301 7.122 1.00 88.00 199 GLY A N 1
ATOM 1502 C CA . GLY A 1 199 ? 4.488 3.693 6.420 1.00 88.00 199 GLY A CA 1
ATOM 1503 C C . GLY A 1 199 ? 5.324 2.705 7.244 1.00 88.00 199 GLY A C 1
ATOM 1504 O O . GLY A 1 199 ? 6.138 1.993 6.661 1.00 88.00 199 GLY A O 1
ATOM 1505 N N . ALA A 1 200 ? 5.134 2.632 8.568 1.00 92.62 200 ALA A N 1
ATOM 1506 C CA . ALA A 1 200 ? 5.863 1.732 9.468 1.00 92.62 200 ALA A CA 1
ATOM 1507 C C . ALA A 1 200 ? 4.921 1.016 10.458 1.00 92.62 200 ALA A C 1
ATOM 1509 O O . ALA A 1 200 ? 5.001 1.228 11.669 1.00 92.62 200 ALA A O 1
ATOM 1510 N N . PRO A 1 201 ? 4.014 0.161 9.952 1.00 93.38 201 PRO A N 1
ATOM 1511 C CA . PRO A 1 201 ? 2.909 -0.382 10.737 1.00 93.38 201 PRO A CA 1
ATOM 1512 C C . PRO A 1 201 ? 3.302 -1.537 11.669 1.00 93.38 201 PRO A C 1
ATOM 1514 O O . PRO A 1 201 ? 2.470 -2.003 12.447 1.00 93.38 201 PRO A O 1
ATOM 1517 N N . ILE A 1 202 ? 4.527 -2.066 11.592 1.00 94.75 202 ILE A N 1
ATOM 1518 C CA . ILE A 1 202 ? 4.991 -3.081 12.544 1.00 94.75 202 ILE A CA 1
ATOM 1519 C C . ILE A 1 202 ? 5.483 -2.363 13.796 1.00 94.75 202 ILE A C 1
ATOM 1521 O O . ILE A 1 202 ? 6.547 -1.754 13.788 1.00 94.75 202 ILE A O 1
ATOM 1525 N N . VAL A 1 203 ? 4.721 -2.449 14.881 1.00 95.44 203 VAL A N 1
ATOM 1526 C CA . VAL A 1 203 ? 5.094 -1.848 16.162 1.00 95.44 203 VAL A CA 1
ATOM 1527 C C . VAL A 1 203 ? 5.811 -2.880 17.017 1.00 95.44 203 VAL A C 1
ATOM 1529 O O . VAL A 1 203 ? 5.214 -3.902 17.379 1.00 95.44 203 VAL A O 1
ATOM 1532 N N . THR A 1 204 ? 7.066 -2.599 17.367 1.00 96.06 204 THR A N 1
ATOM 1533 C CA . THR A 1 204 ? 7.850 -3.411 18.303 1.00 96.06 204 THR A CA 1
ATOM 1534 C C . THR A 1 204 ? 7.695 -2.874 19.723 1.00 96.06 204 THR A C 1
ATOM 1536 O O . THR A 1 204 ? 7.698 -1.666 19.950 1.00 96.06 204 THR A O 1
ATOM 1539 N N . PHE A 1 205 ? 7.516 -3.763 20.703 1.00 95.75 205 PHE A N 1
ATOM 1540 C CA . PHE A 1 205 ? 7.278 -3.382 22.111 1.00 95.75 205 PHE A CA 1
ATOM 1541 C C . PHE A 1 205 ? 8.457 -3.739 23.022 1.00 95.75 205 PHE A C 1
ATOM 1543 O O . PHE A 1 205 ? 8.284 -4.000 24.220 1.00 95.75 205 PHE A O 1
ATOM 1550 N N . ASP A 1 206 ? 9.654 -3.788 22.443 1.00 93.50 206 ASP A N 1
ATOM 1551 C CA . ASP A 1 206 ? 10.879 -4.055 23.179 1.00 93.50 206 ASP A CA 1
ATOM 1552 C C . ASP A 1 206 ? 11.079 -3.006 24.283 1.00 93.50 206 ASP A C 1
ATOM 1554 O O . ASP A 1 206 ? 10.847 -1.816 24.101 1.00 93.50 206 ASP A O 1
ATOM 1558 N N . ASP A 1 207 ? 11.478 -3.471 25.467 1.00 91.12 207 ASP A N 1
ATOM 1559 C CA . ASP A 1 207 ? 11.737 -2.639 26.648 1.00 91.12 207 ASP A CA 1
ATOM 1560 C C . ASP A 1 207 ? 10.551 -1.798 27.181 1.00 91.12 207 ASP A C 1
ATOM 1562 O O . ASP A 1 207 ? 10.754 -0.926 28.027 1.00 91.12 207 ASP A O 1
ATOM 1566 N N . ILE A 1 208 ? 9.307 -2.111 26.798 1.00 95.38 208 ILE A N 1
ATOM 1567 C CA . ILE A 1 208 ? 8.103 -1.509 27.395 1.00 95.38 208 ILE A CA 1
ATOM 1568 C C . ILE A 1 208 ? 7.625 -2.315 28.613 1.00 95.38 208 ILE A C 1
ATOM 1570 O O . ILE A 1 208 ? 7.277 -3.501 28.515 1.00 95.38 208 ILE A O 1
ATOM 1574 N N . ASP A 1 209 ? 7.566 -1.673 29.784 1.00 94.38 209 ASP A N 1
ATOM 1575 C CA . ASP A 1 209 ? 7.133 -2.297 31.039 1.00 94.38 209 ASP A CA 1
ATOM 1576 C C . ASP A 1 209 ? 5.973 -1.590 31.756 1.00 94.38 209 ASP A C 1
ATOM 1578 O O . ASP A 1 209 ? 5.544 -2.044 32.824 1.00 94.38 209 ASP A O 1
ATOM 1582 N N . ASP A 1 210 ? 5.358 -0.594 31.126 1.00 95.88 210 ASP A N 1
ATOM 1583 C CA . ASP A 1 210 ? 4.306 0.246 31.693 1.00 95.88 210 ASP A CA 1
ATOM 1584 C C . ASP A 1 210 ? 3.178 0.587 30.691 1.00 95.88 210 ASP A C 1
ATOM 1586 O O . ASP A 1 210 ? 2.828 -0.220 29.823 1.00 95.88 210 ASP A O 1
ATOM 1590 N N . GLU A 1 211 ? 2.471 1.689 30.948 1.00 97.94 211 GLU A N 1
ATOM 1591 C CA . GLU A 1 211 ? 1.387 2.225 30.122 1.00 97.94 211 GLU A CA 1
ATOM 1592 C C . GLU A 1 211 ? 1.958 3.126 29.031 1.00 97.94 211 GLU A C 1
ATOM 1594 O O . GLU A 1 211 ? 2.836 3.943 29.301 1.00 97.94 211 GLU A O 1
ATOM 1599 N N . ILE A 1 212 ? 1.448 2.958 27.816 1.00 98.06 212 ILE A N 1
ATOM 1600 C CA . ILE A 1 212 ? 1.830 3.733 26.640 1.00 98.06 212 ILE A CA 1
ATOM 1601 C C . ILE A 1 212 ? 0.595 4.370 26.015 1.00 98.06 212 ILE A C 1
ATOM 1603 O O . ILE A 1 212 ? -0.518 3.859 26.172 1.00 98.06 212 ILE A O 1
ATOM 1607 N N . GLU A 1 213 ? 0.829 5.430 25.259 1.00 98.00 213 GLU A N 1
ATOM 1608 C CA . GLU A 1 213 ? -0.152 6.129 24.440 1.00 98.00 213 GLU A CA 1
ATOM 1609 C C . GLU A 1 213 ? 0.265 6.031 22.968 1.00 98.00 213 GLU A C 1
ATOM 1611 O O . GLU A 1 213 ? 1.394 6.362 22.601 1.00 98.00 213 GLU A O 1
ATOM 1616 N N . MET A 1 214 ? -0.634 5.496 22.146 1.00 96.44 214 MET A N 1
ATOM 1617 C CA . MET A 1 214 ? -0.471 5.382 20.698 1.00 96.44 214 MET A CA 1
ATOM 1618 C C . MET A 1 214 ? -1.473 6.296 20.014 1.00 96.44 214 MET A C 1
ATOM 1620 O O . MET A 1 214 ? -2.671 6.169 20.268 1.00 96.44 214 MET A O 1
ATOM 1624 N N . GLU A 1 215 ? -0.986 7.136 19.114 1.00 95.62 215 GLU A N 1
ATOM 1625 C CA . GLU A 1 215 ? -1.812 7.929 18.206 1.00 95.62 215 GLU A CA 1
ATOM 1626 C C . GLU A 1 215 ? -1.801 7.317 16.807 1.00 95.62 215 GLU A C 1
ATOM 1628 O O . GLU A 1 215 ? -0.797 6.751 16.359 1.00 95.62 215 GLU A O 1
ATOM 1633 N N . PHE A 1 216 ? -2.934 7.422 16.122 1.00 93.88 216 PHE A N 1
ATOM 1634 C CA . PHE A 1 216 ? -3.124 6.958 14.756 1.00 93.88 216 PHE A CA 1
ATOM 1635 C C . PHE A 1 216 ? -3.796 8.054 13.925 1.00 93.88 216 PHE A C 1
ATOM 1637 O O . PHE A 1 216 ? -4.863 8.530 14.310 1.00 93.88 216 PHE A O 1
ATOM 1644 N N . GLY A 1 217 ? -3.226 8.372 12.762 1.00 85.00 217 GLY A N 1
ATOM 1645 C CA . GLY A 1 217 ? -3.683 9.454 11.880 1.00 85.00 217 GLY A CA 1
ATOM 1646 C C . GLY A 1 217 ? -2.602 10.522 11.701 1.00 85.00 217 GLY A C 1
ATOM 1647 O O . GLY A 1 217 ? -1.663 10.568 12.483 1.00 85.00 217 GLY A O 1
ATOM 1648 N N . ASP A 1 218 ? -2.699 11.339 10.653 1.00 69.12 218 ASP A N 1
ATOM 1649 C CA . ASP A 1 218 ? -1.657 12.320 10.301 1.00 69.12 218 ASP A CA 1
ATOM 1650 C C . ASP A 1 218 ? -2.062 13.791 10.601 1.00 69.12 218 ASP A C 1
ATOM 1652 O O . ASP A 1 218 ? -1.270 14.692 10.327 1.00 69.12 218 ASP A O 1
ATOM 1656 N N . ASP A 1 219 ? -3.252 14.042 11.175 1.00 62.84 219 ASP A N 1
ATOM 1657 C CA . ASP A 1 219 ? -3.874 15.373 11.369 1.00 62.84 219 ASP A CA 1
ATOM 1658 C C . ASP A 1 219 ? -4.785 15.430 12.627 1.00 62.84 219 ASP A C 1
ATOM 1660 O O . ASP A 1 219 ? -4.792 14.500 13.416 1.00 62.84 219 ASP A O 1
ATOM 1664 N N . ASP A 1 220 ? -5.588 16.493 12.805 1.00 56.31 220 ASP A N 1
ATOM 1665 C CA . ASP A 1 220 ? -6.417 16.842 13.987 1.00 56.31 220 ASP A CA 1
ATOM 1666 C C . ASP A 1 220 ? -7.478 15.794 14.450 1.00 56.31 220 ASP A C 1
ATOM 1668 O O . ASP A 1 220 ? -8.210 16.042 15.409 1.00 56.31 220 ASP A O 1
ATOM 1672 N N . GLU A 1 221 ? -7.565 14.625 13.809 1.00 64.75 221 GLU A N 1
ATOM 1673 C CA . GLU A 1 221 ? -8.546 13.547 14.049 1.00 64.75 221 GLU A CA 1
ATOM 1674 C C . GLU A 1 221 ? -7.879 12.255 14.570 1.00 64.75 221 GLU A C 1
ATOM 1676 O O . GLU A 1 221 ? -8.282 11.131 14.244 1.00 64.75 221 GLU A O 1
ATOM 1681 N N . GLU A 1 222 ? -6.821 12.411 15.369 1.00 86.25 222 GLU A N 1
ATOM 1682 C CA . GLU A 1 222 ? -5.996 11.303 15.857 1.00 86.25 222 GLU A CA 1
ATOM 1683 C C . GLU A 1 222 ? -6.802 10.360 16.760 1.00 86.25 222 GLU A C 1
ATOM 1685 O O . GLU A 1 222 ? -7.335 10.733 17.809 1.00 86.25 222 GLU A O 1
ATOM 1690 N N . VAL A 1 223 ? -6.867 9.087 16.372 1.00 95.19 223 VAL A N 1
ATOM 1691 C CA . VAL A 1 223 ? -7.404 8.040 17.241 1.00 95.19 223 VAL A CA 1
ATOM 1692 C C . VAL A 1 223 ? -6.349 7.708 18.289 1.00 95.19 223 VAL A C 1
ATOM 1694 O O . VAL A 1 223 ? -5.214 7.384 17.943 1.00 95.19 223 VAL A O 1
ATOM 1697 N N . VAL A 1 224 ? -6.727 7.722 19.567 1.00 96.94 224 VAL A N 1
ATOM 1698 C CA . VAL A 1 224 ? -5.799 7.496 20.683 1.00 96.94 224 VAL A CA 1
ATOM 1699 C C . VAL A 1 224 ? -6.079 6.152 21.340 1.00 96.94 224 VAL A C 1
ATOM 1701 O O . VAL A 1 224 ? -7.218 5.843 21.689 1.00 96.94 224 VAL A O 1
ATOM 1704 N N . PHE A 1 225 ? -5.043 5.346 21.565 1.00 97.94 225 PHE A N 1
ATOM 1705 C CA . PHE A 1 225 ? -5.143 4.115 22.344 1.00 97.94 225 PHE A CA 1
ATOM 1706 C C . PHE A 1 225 ? -4.130 4.090 23.488 1.00 97.94 225 PHE A C 1
ATOM 1708 O O . PHE A 1 225 ? -2.920 4.031 23.268 1.00 97.94 225 PHE A O 1
ATOM 1715 N N . ILE A 1 226 ? -4.640 4.073 24.721 1.00 98.50 226 ILE A N 1
ATOM 1716 C CA . ILE A 1 226 ? -3.831 4.010 25.941 1.00 98.50 226 ILE A CA 1
ATOM 1717 C C . ILE A 1 226 ? -3.921 2.608 26.533 1.00 98.50 226 ILE A C 1
ATOM 1719 O O . ILE A 1 226 ? -5.009 2.107 26.837 1.00 98.50 226 ILE A O 1
ATOM 1723 N N . VAL A 1 227 ? -2.778 1.946 26.718 1.00 98.25 227 VAL A N 1
ATOM 1724 C CA . VAL A 1 227 ? -2.742 0.563 27.208 1.00 98.25 227 VAL A CA 1
ATOM 1725 C C . VAL A 1 227 ? -1.466 0.250 27.978 1.00 98.25 227 VAL A C 1
ATOM 1727 O O . VAL A 1 227 ? -0.375 0.690 27.639 1.00 98.25 227 VAL A O 1
ATOM 1730 N N . ASN A 1 228 ? -1.579 -0.606 28.996 1.00 98.06 228 ASN A N 1
ATOM 1731 C CA . ASN A 1 228 ? -0.411 -1.246 29.593 1.00 98.06 228 ASN A CA 1
ATOM 1732 C C . ASN A 1 228 ? 0.170 -2.299 28.634 1.00 98.06 228 ASN A C 1
ATOM 1734 O O . ASN A 1 228 ? -0.410 -3.376 28.457 1.00 98.06 228 ASN A O 1
ATOM 1738 N N . ALA A 1 229 ? 1.327 -1.995 28.049 1.00 96.94 229 ALA A N 1
ATOM 1739 C CA . ALA A 1 229 ? 1.999 -2.823 27.053 1.00 96.94 229 ALA A CA 1
ATOM 1740 C C . ALA A 1 229 ? 3.125 -3.692 27.647 1.00 96.94 229 ALA A C 1
ATOM 1742 O O . ALA A 1 229 ? 3.910 -4.292 26.915 1.00 96.94 229 ALA A O 1
ATOM 1743 N N . THR A 1 230 ? 3.174 -3.857 28.975 1.00 96.25 230 THR A N 1
ATOM 1744 C CA . THR A 1 230 ? 4.156 -4.726 29.638 1.00 96.25 230 THR A CA 1
ATOM 1745 C C . THR A 1 230 ? 4.121 -6.157 29.066 1.00 96.25 230 THR A C 1
ATOM 1747 O O . THR A 1 230 ? 3.139 -6.896 29.228 1.00 96.25 230 THR A O 1
ATOM 1750 N N . ASN A 1 231 ? 5.244 -6.618 28.505 1.00 94.50 231 ASN A N 1
ATOM 1751 C CA . ASN A 1 231 ? 5.385 -7.912 27.812 1.00 94.50 231 ASN A CA 1
ATOM 1752 C C . ASN A 1 231 ? 4.485 -8.069 26.568 1.00 94.50 231 ASN A C 1
ATOM 1754 O O . ASN A 1 231 ? 4.132 -9.205 26.215 1.00 94.50 231 ASN A O 1
ATOM 1758 N N . GLN A 1 232 ? 4.038 -6.980 25.949 1.00 96.69 232 GLN A N 1
ATOM 1759 C CA . GLN A 1 232 ? 3.332 -7.032 24.674 1.00 96.69 232 GLN A CA 1
ATOM 1760 C C . GLN A 1 232 ? 4.261 -7.627 23.605 1.00 96.69 232 GLN A C 1
ATOM 1762 O O . GLN A 1 232 ? 5.474 -7.463 23.659 1.00 96.69 232 GLN A O 1
ATOM 1767 N N . LYS A 1 233 ? 3.697 -8.429 22.699 1.00 95.25 233 LYS A N 1
ATOM 1768 C CA . LYS A 1 233 ? 4.426 -8.870 21.503 1.00 95.25 233 LYS A CA 1
ATOM 1769 C C . LYS A 1 233 ? 4.229 -7.837 20.412 1.00 95.25 233 LYS A C 1
ATOM 1771 O O . LYS A 1 233 ? 3.186 -7.187 20.423 1.00 95.25 233 LYS A O 1
ATOM 1776 N N . ASP A 1 234 ? 5.138 -7.818 19.453 1.00 95.25 234 ASP A N 1
ATOM 1777 C CA . ASP A 1 234 ? 5.017 -7.008 18.248 1.00 95.25 234 ASP A CA 1
ATOM 1778 C C . ASP A 1 234 ? 3.656 -7.216 17.580 1.00 95.25 234 ASP A C 1
ATOM 1780 O O . ASP A 1 234 ? 3.106 -8.330 17.555 1.00 95.25 234 ASP A O 1
ATOM 1784 N N . LEU A 1 235 ? 3.096 -6.122 17.079 1.00 95.00 235 LEU A N 1
ATOM 1785 C CA . LEU A 1 235 ? 1.792 -6.093 16.433 1.00 95.00 235 LEU A CA 1
ATOM 1786 C C . LEU A 1 235 ? 1.896 -5.368 15.099 1.00 95.00 235 LEU A C 1
ATOM 1788 O O . LEU A 1 235 ? 2.685 -4.444 14.941 1.00 95.00 235 LEU A O 1
ATOM 1792 N N . PHE A 1 236 ? 1.045 -5.770 14.162 1.00 94.31 236 PHE A N 1
ATOM 1793 C CA . PHE A 1 236 ? 0.785 -4.982 12.969 1.00 94.31 236 PHE A CA 1
ATOM 1794 C C . PHE A 1 236 ? -0.364 -4.027 13.282 1.00 94.31 236 PHE A C 1
ATOM 1796 O O . PHE A 1 236 ? -1.486 -4.484 13.512 1.00 94.31 236 PHE A O 1
ATOM 1803 N N . LEU A 1 237 ? -0.082 -2.729 13.314 1.00 94.06 237 LEU A N 1
ATOM 1804 C CA . LEU A 1 237 ? -1.025 -1.676 13.655 1.00 94.06 237 LEU A CA 1
ATOM 1805 C C . LEU A 1 237 ? -0.995 -0.617 12.548 1.00 94.06 237 LEU A C 1
ATOM 1807 O O . LEU A 1 237 ? -0.044 0.144 12.425 1.00 94.06 237 LEU A O 1
ATOM 1811 N N . ARG A 1 238 ? -2.048 -0.586 11.733 1.00 92.31 238 ARG A N 1
ATOM 1812 C CA . ARG A 1 238 ? -2.276 0.431 10.701 1.00 92.31 238 ARG A CA 1
ATOM 1813 C C . ARG A 1 238 ? -3.722 0.881 10.790 1.00 92.31 238 ARG A C 1
ATOM 1815 O O . ARG A 1 238 ? -4.595 0.031 10.961 1.00 92.31 238 ARG A O 1
ATOM 1822 N N . LEU A 1 239 ? -3.963 2.179 10.683 1.00 93.56 239 LEU A N 1
ATOM 1823 C CA . LEU A 1 239 ? -5.304 2.737 10.596 1.00 93.56 239 LEU A CA 1
ATOM 1824 C C . LEU A 1 239 ? -5.588 3.098 9.136 1.00 93.56 239 LEU A C 1
ATOM 1826 O O . LEU A 1 239 ? -4.869 3.906 8.560 1.00 93.56 239 LEU A O 1
ATOM 1830 N N . ASP A 1 240 ? -6.619 2.483 8.566 1.00 91.81 240 ASP A N 1
ATOM 1831 C CA . ASP A 1 240 ? -7.164 2.826 7.256 1.00 91.81 240 ASP A CA 1
ATOM 1832 C C . ASP A 1 240 ? -8.455 3.638 7.476 1.00 91.81 240 ASP A C 1
ATOM 1834 O O . ASP A 1 240 ? -9.288 3.275 8.317 1.00 91.81 240 ASP A O 1
ATOM 1838 N N . THR A 1 241 ? -8.618 4.740 6.743 1.00 92.44 241 THR A N 1
ATOM 1839 C CA . THR A 1 241 ? -9.689 5.735 6.959 1.00 92.44 241 THR A CA 1
ATOM 1840 C C . THR A 1 241 ? -10.662 5.865 5.787 1.00 92.44 241 THR A C 1
ATOM 1842 O O . THR A 1 241 ? -11.494 6.764 5.784 1.00 92.44 241 THR A O 1
ATOM 1845 N N . GLU A 1 242 ? -10.585 4.969 4.800 1.00 90.19 242 GLU A N 1
ATOM 1846 C CA . GLU A 1 242 ? -11.375 5.029 3.564 1.00 90.19 242 GLU A CA 1
ATOM 1847 C C . GLU A 1 242 ? -12.053 3.683 3.252 1.00 90.19 242 GLU A C 1
ATOM 1849 O O . GLU A 1 242 ? -11.468 2.613 3.451 1.00 90.19 242 GLU A O 1
ATOM 1854 N N . ASP A 1 243 ? -13.283 3.737 2.727 1.00 93.00 243 ASP A N 1
ATOM 1855 C CA . ASP A 1 243 ? -14.072 2.585 2.267 1.00 93.00 243 ASP A CA 1
ATOM 1856 C C . ASP A 1 243 ? -15.157 3.049 1.277 1.00 93.00 243 ASP A C 1
ATOM 1858 O O . ASP A 1 243 ? -16.341 3.156 1.608 1.00 93.00 243 ASP A O 1
ATOM 1862 N N . GLU A 1 244 ? -14.749 3.298 0.028 1.00 92.62 244 GLU A N 1
ATOM 1863 C CA . GLU A 1 244 ? -15.650 3.759 -1.043 1.00 92.62 244 GLU A CA 1
ATOM 1864 C C . GLU A 1 244 ? -16.881 2.847 -1.216 1.00 92.62 244 GLU A C 1
ATOM 1866 O O . GLU A 1 244 ? -17.973 3.308 -1.540 1.00 92.62 244 GLU A O 1
ATOM 1871 N N . ALA A 1 245 ? -16.732 1.534 -0.999 1.00 92.25 245 ALA A N 1
ATOM 1872 C CA . ALA A 1 245 ? -17.829 0.585 -1.171 1.00 92.25 245 ALA A CA 1
ATOM 1873 C C . ALA A 1 245 ? -18.899 0.737 -0.081 1.00 92.25 245 ALA A C 1
ATOM 1875 O O . ALA A 1 245 ? -20.085 0.506 -0.339 1.00 92.25 245 ALA A O 1
ATOM 1876 N N . LEU A 1 246 ? -18.487 1.101 1.134 1.00 91.94 246 LEU A N 1
ATOM 1877 C CA . LEU A 1 246 ? -19.400 1.392 2.227 1.00 91.94 246 LEU A CA 1
ATOM 1878 C C . LEU A 1 246 ? -20.108 2.734 2.023 1.00 91.94 246 LEU A C 1
ATOM 1880 O O . LEU A 1 246 ? -21.326 2.806 2.194 1.00 91.94 246 LEU A O 1
ATOM 1884 N N . GLU A 1 247 ? -19.370 3.760 1.608 1.00 91.38 247 GLU A N 1
ATOM 1885 C CA . GLU A 1 247 ? -19.918 5.079 1.268 1.00 91.38 247 GLU A CA 1
ATOM 1886 C C . GLU A 1 247 ? -20.961 4.977 0.143 1.00 91.38 247 GLU A C 1
ATOM 1888 O O . GLU A 1 247 ? -22.069 5.503 0.261 1.00 91.38 247 GLU A O 1
ATOM 1893 N N . ASP A 1 248 ? -20.669 4.199 -0.906 1.00 92.75 248 ASP A N 1
ATOM 1894 C CA . ASP A 1 248 ? -21.605 3.909 -1.998 1.00 92.75 248 ASP A CA 1
ATOM 1895 C C . ASP A 1 248 ? -22.863 3.162 -1.523 1.00 92.75 248 ASP A C 1
ATOM 1897 O O . ASP A 1 248 ? -23.945 3.332 -2.099 1.00 92.75 248 ASP A O 1
ATOM 1901 N N . LYS A 1 249 ? -22.740 2.315 -0.490 1.00 92.62 249 LYS A N 1
ATOM 1902 C CA . LYS A 1 249 ? -23.872 1.587 0.106 1.00 92.62 249 LYS A CA 1
ATOM 1903 C C . LYS A 1 249 ? -24.770 2.513 0.929 1.00 92.62 249 LYS A C 1
ATOM 1905 O O . LYS A 1 249 ? -25.981 2.297 0.955 1.00 92.62 249 LYS A O 1
ATOM 1910 N N . TYR A 1 250 ? -24.215 3.550 1.554 1.00 92.69 250 TYR A N 1
ATOM 1911 C CA . TYR A 1 250 ? -24.954 4.497 2.394 1.00 92.69 250 TYR A CA 1
ATOM 1912 C C . TYR A 1 250 ? -24.799 5.952 1.919 1.00 92.69 250 TYR A C 1
ATOM 1914 O O . TYR A 1 250 ? -24.394 6.817 2.688 1.00 92.69 250 TYR A O 1
ATOM 1922 N N . PRO A 1 251 ? -25.230 6.288 0.690 1.00 94.00 251 PRO A N 1
ATOM 1923 C CA . PRO A 1 251 ? -24.943 7.585 0.068 1.00 94.00 251 PRO A CA 1
ATOM 1924 C C . PRO A 1 251 ? -25.700 8.774 0.686 1.00 94.00 251 PRO A C 1
ATOM 1926 O O . PRO A 1 251 ? -25.532 9.910 0.247 1.00 94.00 251 PRO A O 1
ATOM 1929 N N . ASN A 1 252 ? -26.610 8.515 1.632 1.00 92.75 252 ASN A N 1
ATOM 1930 C CA . ASN A 1 252 ? -27.368 9.544 2.351 1.00 92.75 252 ASN A CA 1
ATOM 1931 C C . ASN A 1 252 ? -26.896 9.718 3.802 1.00 92.75 252 ASN A C 1
ATOM 1933 O O . ASN A 1 252 ? -27.522 10.491 4.522 1.00 92.75 252 ASN A O 1
ATOM 1937 N N . ALA A 1 253 ? -25.885 8.961 4.222 1.00 94.19 253 ALA A N 1
ATOM 1938 C CA . ALA A 1 253 ? -25.250 9.090 5.521 1.00 94.19 253 ALA A CA 1
ATOM 1939 C C . ALA A 1 253 ? -23.890 9.762 5.335 1.00 94.19 253 ALA A C 1
ATOM 1941 O O . ALA A 1 253 ? -23.200 9.507 4.345 1.00 94.19 253 ALA A O 1
ATOM 1942 N N . GLU A 1 254 ? -23.516 10.601 6.286 1.00 95.06 254 GLU A N 1
ATOM 1943 C CA . GLU A 1 254 ? -22.134 11.023 6.453 1.00 95.06 254 GLU A CA 1
ATOM 1944 C C . GLU A 1 254 ? -21.426 9.960 7.295 1.00 95.06 254 GLU A C 1
ATOM 1946 O O . GLU A 1 254 ? -21.964 9.511 8.315 1.00 95.06 254 GLU A O 1
ATOM 1951 N N . LEU A 1 255 ? -20.279 9.478 6.812 1.00 95.12 255 LEU A N 1
ATOM 1952 C CA . LEU A 1 255 ? -19.545 8.370 7.413 1.00 95.12 255 LEU A CA 1
ATOM 1953 C C . LEU A 1 255 ? -18.114 8.787 7.722 1.00 95.12 255 LEU A C 1
ATOM 1955 O O . LEU A 1 255 ? -17.429 9.335 6.865 1.00 95.12 255 LEU A O 1
ATOM 1959 N N . GLU A 1 256 ? -17.640 8.404 8.902 1.00 95.06 256 GLU A N 1
ATOM 1960 C CA . GLU A 1 256 ? -16.219 8.405 9.230 1.00 95.06 256 GLU A CA 1
ATOM 1961 C C . GLU A 1 256 ? -15.741 6.971 9.475 1.00 95.06 256 GLU A C 1
ATOM 1963 O O . GLU A 1 256 ? -16.350 6.205 10.229 1.00 95.06 256 GLU A O 1
ATOM 1968 N N . ILE A 1 257 ? -14.630 6.588 8.847 1.00 94.56 257 ILE A N 1
ATOM 1969 C CA . ILE A 1 257 ? -14.118 5.213 8.868 1.00 94.56 257 ILE A CA 1
ATOM 1970 C C . ILE A 1 257 ? -12.824 5.156 9.675 1.00 94.56 257 ILE A C 1
ATOM 1972 O O . ILE A 1 257 ? -11.939 5.995 9.508 1.00 94.56 257 ILE A O 1
ATOM 1976 N N . ARG A 1 258 ? -12.711 4.165 10.568 1.00 95.06 258 ARG A N 1
ATOM 1977 C CA . ARG A 1 258 ? -11.527 3.909 11.405 1.00 95.06 258 ARG A CA 1
ATOM 1978 C C . ARG A 1 258 ? -11.250 2.408 11.469 1.00 95.06 258 ARG A C 1
ATOM 1980 O O . ARG A 1 258 ? -11.641 1.706 12.408 1.00 95.06 258 ARG A O 1
ATOM 1987 N N . TYR A 1 259 ? -10.599 1.883 10.4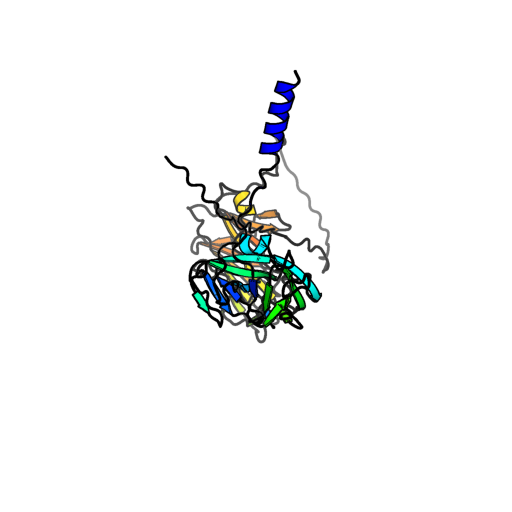38 1.00 94.00 259 TYR A N 1
ATOM 1988 C CA . TYR A 1 259 ? -10.293 0.461 10.316 1.00 94.00 259 TYR A CA 1
ATOM 1989 C C . TYR A 1 259 ? -8.874 0.152 10.767 1.00 94.00 259 TYR A C 1
ATOM 1991 O O . TYR A 1 259 ? -7.907 0.464 10.079 1.00 94.00 259 TYR A O 1
ATOM 1999 N N . PHE A 1 260 ? -8.731 -0.542 11.895 1.00 93.62 260 PHE A N 1
ATOM 2000 C CA . PHE A 1 260 ? -7.426 -1.052 12.295 1.00 93.62 260 PHE A CA 1
ATOM 2001 C C . PHE A 1 260 ? -7.086 -2.298 11.469 1.00 93.62 260 PHE A C 1
ATOM 2003 O O . PHE A 1 260 ? -7.523 -3.413 11.775 1.00 93.62 260 PHE A O 1
ATOM 2010 N N . ALA A 1 261 ? -6.320 -2.127 10.399 1.00 86.62 261 ALA A N 1
ATOM 2011 C CA . ALA A 1 261 ? -5.923 -3.201 9.502 1.00 86.62 261 ALA A CA 1
ATOM 2012 C C . ALA A 1 261 ? -4.868 -4.127 10.135 1.00 86.62 261 ALA A C 1
ATOM 2014 O O . ALA A 1 261 ? -4.157 -3.763 11.071 1.00 86.62 261 ALA A O 1
ATOM 2015 N N . GLY A 1 262 ? -4.776 -5.360 9.629 1.00 79.00 262 GLY A N 1
ATOM 2016 C CA . GLY A 1 262 ? -3.805 -6.352 10.093 1.00 79.00 262 GLY A CA 1
ATOM 2017 C C . GLY A 1 262 ? -4.404 -7.678 10.566 1.00 79.00 262 GLY A C 1
ATOM 2018 O O . GLY A 1 262 ? -5.581 -7.789 10.920 1.00 79.00 262 GLY A O 1
ATOM 2019 N N . ASN A 1 263 ? -3.551 -8.706 10.600 1.00 72.00 263 ASN A N 1
ATOM 2020 C CA . ASN A 1 263 ? -3.928 -10.076 10.972 1.00 72.00 263 ASN A CA 1
ATOM 2021 C C . ASN A 1 263 ? -3.971 -10.312 12.494 1.00 72.00 263 ASN A C 1
ATOM 2023 O O . ASN A 1 263 ? -4.549 -11.300 12.950 1.00 72.00 263 ASN A O 1
ATOM 2027 N N . ASN A 1 264 ? -3.353 -9.435 13.290 1.00 74.81 264 ASN A N 1
ATOM 2028 C CA . ASN A 1 264 ? -3.352 -9.519 14.746 1.00 74.81 264 ASN A CA 1
ATOM 2029 C C . ASN A 1 264 ? -3.187 -8.131 15.375 1.00 74.81 264 ASN A C 1
ATOM 2031 O O . ASN A 1 264 ? -2.120 -7.533 15.299 1.00 74.81 264 ASN A O 1
ATOM 2035 N N . LYS A 1 265 ? -4.244 -7.680 16.050 1.00 87.75 265 LYS A N 1
ATOM 2036 C CA . LYS A 1 265 ? -4.357 -6.373 16.719 1.00 87.75 265 LYS A CA 1
ATOM 2037 C C . LYS A 1 265 ? -4.874 -6.511 18.153 1.00 87.75 265 LYS A C 1
ATOM 2039 O O . LYS A 1 265 ? -5.666 -5.713 18.646 1.00 87.75 265 LYS A O 1
ATOM 2044 N N . THR A 1 266 ? -4.511 -7.627 18.793 1.00 94.94 266 THR A N 1
ATOM 2045 C CA . THR A 1 266 ? -4.925 -7.966 20.159 1.00 94.94 266 THR A CA 1
ATOM 2046 C C . THR A 1 266 ? -3.787 -7.739 21.146 1.00 94.94 266 THR A C 1
ATOM 2048 O O . THR A 1 266 ? -2.726 -8.363 21.083 1.00 94.94 266 THR A O 1
ATOM 2051 N N . PHE A 1 267 ? -4.063 -6.883 22.114 1.00 96.88 267 PHE A N 1
ATOM 2052 C CA . PHE A 1 267 ? -3.224 -6.561 23.245 1.00 96.88 267 PHE A CA 1
ATOM 2053 C C . PHE A 1 267 ? -3.449 -7.539 24.401 1.00 96.88 267 PHE A C 1
ATOM 2055 O O . PHE A 1 267 ? -4.525 -8.118 24.600 1.00 96.88 267 PHE A O 1
ATOM 2062 N N . ARG A 1 268 ? -2.405 -7.723 25.212 1.00 96.25 268 ARG A N 1
ATOM 2063 C CA . ARG A 1 268 ? -2.441 -8.601 26.396 1.00 96.25 268 ARG A CA 1
ATOM 2064 C C . ARG A 1 268 ? -3.280 -8.035 27.539 1.00 96.25 268 ARG A C 1
ATOM 2066 O O . ARG A 1 268 ? -3.652 -8.786 28.446 1.00 96.25 268 ARG A O 1
ATOM 2073 N N . LYS A 1 269 ? -3.511 -6.726 27.534 1.00 97.31 269 LYS A N 1
ATOM 2074 C CA . LYS A 1 269 ? -4.268 -5.974 28.533 1.00 97.31 269 LYS A CA 1
ATOM 2075 C C . LYS A 1 269 ? -5.361 -5.178 27.837 1.00 97.31 269 LYS A C 1
ATOM 2077 O O . LYS A 1 269 ? -5.226 -4.828 26.672 1.00 97.31 269 LYS A O 1
ATOM 2082 N N . THR A 1 270 ? -6.437 -4.922 28.567 1.00 98.00 270 THR A N 1
ATOM 2083 C CA . THR A 1 270 ? -7.475 -3.984 28.144 1.00 98.00 270 THR A CA 1
ATOM 2084 C C . THR A 1 270 ? -6.941 -2.569 28.304 1.00 98.00 270 THR A C 1
ATOM 2086 O O . THR A 1 270 ? -6.475 -2.224 29.391 1.00 98.00 270 THR A O 1
ATOM 2089 N N . GLY A 1 271 ? -7.003 -1.802 27.225 1.00 98.19 271 GLY A N 1
ATOM 2090 C CA . GLY A 1 271 ? -6.746 -0.372 27.197 1.00 98.19 271 GLY A CA 1
ATOM 2091 C C . GLY A 1 271 ? -8.033 0.427 27.028 1.00 98.19 271 GLY A C 1
ATOM 2092 O O . GLY A 1 271 ? -9.144 -0.110 27.130 1.00 98.19 271 GLY A O 1
ATOM 2093 N N . GLU A 1 272 ? -7.857 1.710 26.761 1.00 98.31 272 GLU A N 1
ATOM 2094 C CA . GLU A 1 272 ? -8.909 2.670 26.450 1.00 98.31 272 GLU A CA 1
ATOM 2095 C C . GLU A 1 272 ? -8.629 3.260 25.066 1.00 98.31 272 GLU A C 1
ATOM 2097 O O . GLU A 1 272 ? -7.542 3.779 24.825 1.00 98.31 272 GLU A O 1
ATOM 2102 N N . LEU A 1 273 ? -9.579 3.079 24.149 1.00 98.06 273 LEU A N 1
ATOM 2103 C CA . LEU A 1 273 ? -9.547 3.579 22.780 1.00 98.06 273 LEU A CA 1
ATOM 2104 C C . LEU A 1 273 ? -10.485 4.779 22.689 1.00 98.06 273 LEU A C 1
ATOM 2106 O O . LEU A 1 273 ? -11.666 4.637 23.004 1.00 98.06 273 LEU A O 1
ATOM 2110 N N . THR A 1 274 ? -9.962 5.906 22.232 1.00 97.56 274 THR A N 1
ATOM 2111 C CA . THR A 1 274 ? -10.697 7.148 22.007 1.00 97.56 274 THR A CA 1
ATOM 2112 C C . THR A 1 274 ? -10.716 7.436 20.515 1.00 97.56 274 THR A C 1
ATOM 2114 O O . THR A 1 274 ? -9.659 7.577 19.905 1.00 97.56 274 THR A O 1
ATOM 2117 N N . ILE A 1 275 ? -11.911 7.491 19.931 1.00 96.62 275 ILE A N 1
ATOM 2118 C CA . ILE A 1 275 ? -12.134 7.746 18.508 1.00 96.62 275 ILE A CA 1
ATOM 2119 C C . ILE A 1 275 ? -12.856 9.095 18.379 1.00 96.62 275 ILE A C 1
ATOM 2121 O O . ILE A 1 275 ? -14.046 9.141 18.707 1.00 96.62 275 ILE A O 1
ATOM 2125 N N . PRO A 1 276 ? -12.169 10.176 17.967 1.00 94.56 276 PRO A N 1
ATOM 2126 C CA . PRO A 1 276 ? -12.810 11.468 17.722 1.00 94.56 276 PRO A CA 1
ATOM 2127 C C . PRO A 1 276 ? -13.741 11.406 16.503 1.00 94.56 276 PRO A C 1
ATOM 2129 O O . PRO A 1 276 ? -13.581 10.532 15.649 1.00 94.56 276 PRO A O 1
ATOM 2132 N N . THR A 1 277 ? -14.713 12.317 16.452 1.00 93.38 277 THR A N 1
ATOM 2133 C CA . THR A 1 277 ? -15.648 12.490 15.332 1.00 93.38 277 THR A CA 1
ATOM 2134 C C . THR A 1 277 ? -16.136 13.929 15.248 1.00 93.38 277 THR A C 1
ATOM 2136 O O . THR A 1 277 ? -16.339 14.572 16.276 1.00 93.38 277 THR A O 1
ATOM 2139 N N . ASP A 1 278 ? -16.362 14.430 14.037 1.00 90.62 278 ASP A N 1
ATOM 2140 C CA . ASP A 1 278 ? -16.932 15.758 13.790 1.00 90.62 278 ASP A CA 1
ATOM 2141 C C . ASP A 1 278 ? -18.431 15.716 13.430 1.00 90.62 278 ASP A C 1
ATOM 2143 O O . ASP A 1 278 ? -19.060 16.758 13.227 1.00 90.62 278 ASP A O 1
ATOM 2147 N N . LEU A 1 279 ? -19.039 14.522 13.438 1.00 91.31 279 LEU A N 1
ATOM 2148 C CA . LEU A 1 279 ? -20.444 14.296 13.072 1.00 91.31 279 LEU A CA 1
ATOM 2149 C C . LEU A 1 279 ? -21.464 14.654 14.169 1.00 91.31 279 LEU A C 1
ATOM 2151 O O . LEU A 1 279 ? -22.649 14.333 14.041 1.00 91.31 279 LEU A O 1
ATOM 2155 N N . ASP A 1 280 ? -21.051 15.323 15.247 1.00 82.75 280 ASP A N 1
ATOM 2156 C CA . ASP A 1 280 ? -21.981 15.846 16.255 1.00 82.75 280 ASP A CA 1
ATOM 2157 C C . ASP A 1 280 ? -22.667 17.132 15.765 1.00 82.75 280 ASP A C 1
ATOM 2159 O O . ASP A 1 280 ? -22.236 18.253 16.038 1.00 82.75 280 ASP A O 1
ATOM 2163 N N . ASP A 1 281 ? -23.791 16.974 15.060 1.00 79.06 281 ASP A N 1
ATOM 2164 C CA . ASP A 1 281 ? -24.674 18.089 14.674 1.00 79.06 281 ASP A CA 1
ATOM 2165 C C . ASP A 1 281 ? -25.810 18.322 15.700 1.00 79.06 281 ASP A C 1
ATOM 2167 O O . ASP A 1 281 ? -26.902 18.810 15.382 1.00 79.06 281 ASP A O 1
ATOM 2171 N N . GLY A 1 282 ? -25.569 17.976 16.972 1.00 78.69 282 GLY A N 1
ATOM 2172 C CA . GLY A 1 282 ? -26.484 18.194 18.096 1.00 78.69 282 GLY A CA 1
ATOM 2173 C C . GLY A 1 282 ? -27.268 16.963 18.562 1.00 78.69 282 GLY A C 1
ATOM 2174 O O . GLY A 1 282 ? -28.003 17.070 19.551 1.00 78.69 282 GLY A O 1
ATOM 2175 N N . ASP A 1 283 ? -27.095 15.824 17.893 1.00 84.25 283 ASP A N 1
ATOM 2176 C CA . ASP A 1 283 ? -27.526 14.493 18.325 1.00 84.25 283 ASP A CA 1
ATOM 2177 C C . ASP A 1 283 ? -26.295 13.567 18.370 1.00 84.25 283 ASP A C 1
ATOM 2179 O O . ASP A 1 283 ? -25.403 13.679 17.536 1.00 84.25 283 ASP A O 1
ATOM 2183 N N . GLU A 1 284 ? -26.249 12.643 19.339 1.00 89.62 284 GLU A N 1
ATOM 2184 C CA . GLU A 1 284 ? -25.142 11.680 19.468 1.00 89.62 284 GLU A CA 1
ATOM 2185 C C . GLU A 1 284 ? -25.035 10.814 18.194 1.00 89.62 284 GLU A C 1
ATOM 2187 O O . GLU A 1 284 ? -26.035 10.181 17.822 1.00 89.62 284 GLU A O 1
ATOM 2192 N N . PRO A 1 285 ? -23.855 10.760 17.541 1.00 95.12 285 PRO A N 1
ATOM 2193 C CA . PRO A 1 285 ? -23.656 9.937 16.355 1.00 95.12 285 PRO A CA 1
ATOM 2194 C C . PRO A 1 285 ? -23.720 8.437 16.686 1.00 95.12 285 PRO A C 1
ATOM 2196 O O . PRO A 1 285 ? -23.789 8.011 17.841 1.00 95.12 285 PRO A O 1
ATOM 2199 N N . TYR A 1 286 ? -23.699 7.592 15.658 1.00 95.69 286 TYR A N 1
ATOM 2200 C CA . TYR A 1 286 ? -23.776 6.138 15.805 1.00 95.69 286 TYR A CA 1
ATOM 2201 C C . TYR A 1 286 ? -22.424 5.494 15.527 1.00 95.69 286 TYR A C 1
ATOM 2203 O O . TYR A 1 286 ? -21.911 5.601 14.419 1.00 95.69 286 TYR A O 1
ATOM 2211 N N . LEU A 1 287 ? -21.888 4.750 16.497 1.00 97.19 287 LEU A N 1
ATOM 2212 C CA . LEU A 1 287 ? -20.671 3.957 16.323 1.00 97.19 287 LEU A CA 1
ATOM 2213 C C . LEU A 1 287 ? -21.000 2.487 16.045 1.00 97.19 287 LEU A C 1
ATOM 2215 O O . LEU A 1 287 ? -21.644 1.806 16.848 1.00 97.19 287 LEU A O 1
ATOM 2219 N N . TYR A 1 288 ? -20.489 1.975 14.934 1.00 96.75 288 TYR A N 1
ATOM 2220 C CA . TYR A 1 288 ? -20.576 0.577 14.531 1.00 96.75 288 TYR A CA 1
ATOM 2221 C C . TYR A 1 288 ? -19.193 -0.072 14.548 1.00 96.75 288 TYR A C 1
ATOM 2223 O O . TYR A 1 288 ? -18.205 0.549 14.173 1.00 96.75 288 TYR A O 1
ATOM 2231 N N . GLU A 1 289 ? -19.126 -1.345 14.928 1.00 95.56 289 GLU A N 1
ATOM 2232 C CA . GLU A 1 289 ? -17.982 -2.220 14.682 1.00 95.56 289 GLU A CA 1
ATOM 2233 C C . GLU A 1 289 ? -18.301 -3.164 13.512 1.00 95.56 289 GLU A C 1
ATOM 2235 O O . GLU A 1 289 ? -19.378 -3.766 13.446 1.00 95.56 289 GLU A O 1
ATOM 2240 N N . VAL A 1 290 ? -17.360 -3.320 12.583 1.00 92.69 290 VAL A N 1
ATOM 2241 C CA . VAL A 1 290 ? -17.434 -4.292 11.491 1.00 92.69 290 VAL A CA 1
ATOM 2242 C C . VAL A 1 290 ? -16.991 -5.657 12.013 1.00 92.69 290 VAL A C 1
ATOM 2244 O O . VAL A 1 290 ? -15.799 -5.939 12.158 1.00 92.69 290 VAL A O 1
ATOM 2247 N N . VAL A 1 291 ? -17.962 -6.535 12.251 1.00 88.94 291 VAL A N 1
ATOM 2248 C CA . VAL A 1 291 ? -17.753 -7.911 12.716 1.00 88.94 291 VAL A CA 1
ATOM 2249 C C . VAL A 1 291 ? -18.216 -8.869 11.625 1.00 88.94 291 VAL A C 1
ATOM 2251 O O . VAL A 1 291 ? -19.353 -8.793 11.168 1.00 88.94 291 VAL A O 1
ATOM 2254 N N . ASP A 1 292 ? -17.327 -9.754 11.167 1.00 85.94 292 ASP A N 1
ATOM 2255 C CA . ASP A 1 292 ? -17.595 -10.712 10.079 1.00 85.94 292 ASP A CA 1
ATOM 2256 C C . ASP A 1 292 ? -18.181 -10.055 8.809 1.00 85.94 292 ASP A C 1
ATOM 2258 O O . ASP A 1 292 ? -19.058 -10.602 8.137 1.00 85.94 292 ASP A O 1
ATOM 2262 N N . GLY A 1 293 ? -17.702 -8.845 8.492 1.00 84.88 293 GLY A N 1
ATOM 2263 C CA . GLY A 1 293 ? -18.151 -8.054 7.343 1.00 84.88 293 GLY A CA 1
ATOM 2264 C C . GLY A 1 293 ? -19.513 -7.375 7.522 1.00 84.88 293 GLY A C 1
ATOM 2265 O O . GLY A 1 293 ? -20.071 -6.890 6.542 1.00 84.88 293 GLY A O 1
ATOM 2266 N N . LYS A 1 294 ? -20.063 -7.345 8.742 1.00 89.25 294 LYS A N 1
ATOM 2267 C CA . LYS A 1 294 ? -21.345 -6.705 9.058 1.00 89.25 294 LYS A CA 1
ATOM 2268 C C . LYS A 1 294 ? -21.176 -5.592 10.076 1.00 89.25 294 LYS A C 1
ATOM 2270 O O . LYS A 1 294 ? -20.459 -5.756 11.060 1.00 89.25 294 LYS A O 1
ATOM 2275 N N . LEU A 1 295 ? -21.904 -4.499 9.873 1.00 93.12 295 LEU A N 1
ATOM 2276 C CA . LEU A 1 295 ? -21.987 -3.413 10.842 1.00 93.12 295 LEU A CA 1
ATOM 2277 C C . LEU A 1 295 ? -22.830 -3.848 12.041 1.00 93.12 295 LEU A C 1
ATOM 2279 O O . LEU A 1 295 ? -24.011 -4.167 11.908 1.00 93.12 295 LEU A O 1
ATOM 2283 N N . THR A 1 296 ? -22.217 -3.848 13.217 1.00 93.94 296 THR A N 1
ATOM 2284 C CA . THR A 1 296 ? -22.875 -4.118 14.496 1.00 93.94 296 THR A CA 1
ATOM 2285 C C . THR A 1 296 ? -22.739 -2.884 15.370 1.00 93.94 296 THR A C 1
ATOM 2287 O O . THR A 1 296 ? -21.641 -2.364 15.514 1.00 93.94 296 THR A O 1
ATOM 2290 N N . LEU A 1 297 ? -23.837 -2.394 15.947 1.00 94.19 297 LEU A N 1
ATOM 2291 C CA . LEU A 1 297 ? -23.781 -1.235 16.839 1.00 94.19 297 LEU A CA 1
ATOM 2292 C C . LEU A 1 297 ? -22.852 -1.534 18.028 1.00 94.19 297 LEU A C 1
ATOM 2294 O O . LEU A 1 297 ? -22.981 -2.582 18.665 1.00 94.19 297 LEU A O 1
ATOM 2298 N N . CYS A 1 298 ? -21.929 -0.624 18.327 1.00 92.94 298 CYS A N 1
ATOM 2299 C CA . CYS A 1 298 ? -20.973 -0.794 19.413 1.00 92.94 298 CYS A CA 1
ATOM 2300 C C . CYS A 1 298 ? -21.621 -0.414 20.756 1.00 92.94 298 CYS A C 1
ATOM 2302 O O . CYS A 1 298 ? -21.549 0.728 21.197 1.00 92.94 298 CYS A O 1
ATOM 2304 N N . GLU A 1 299 ? -22.275 -1.372 21.418 1.00 89.56 299 GLU A N 1
ATOM 2305 C CA . GLU A 1 299 ? -22.975 -1.122 22.693 1.00 89.56 299 GLU A CA 1
ATOM 2306 C C . GLU A 1 299 ? -22.033 -0.789 23.867 1.00 89.56 299 GLU A C 1
ATOM 2308 O O . GLU A 1 299 ? -22.459 -0.188 24.854 1.00 89.56 299 GLU A O 1
ATOM 2313 N N . ASP A 1 300 ? -20.760 -1.181 23.771 1.00 87.94 300 ASP A N 1
ATOM 2314 C CA . ASP A 1 300 ? -19.745 -0.939 24.804 1.00 87.94 300 ASP A CA 1
ATOM 2315 C C . ASP A 1 300 ? -19.088 0.449 24.696 1.00 87.94 300 ASP A C 1
ATOM 2317 O O . ASP A 1 300 ? -18.355 0.859 25.607 1.00 87.94 300 ASP A O 1
ATOM 2321 N N . ALA A 1 301 ? -19.344 1.175 23.605 1.00 94.38 301 ALA A N 1
ATOM 2322 C CA . ALA A 1 301 ? -18.839 2.522 23.405 1.00 94.38 301 ALA A CA 1
ATOM 2323 C C . ALA A 1 301 ? -19.617 3.550 24.232 1.00 94.38 301 ALA A C 1
ATOM 2325 O O . ALA A 1 301 ? -20.813 3.410 24.496 1.00 94.38 301 ALA A O 1
ATOM 2326 N N . LYS A 1 302 ? -18.927 4.612 24.643 1.00 95.38 302 LYS A N 1
ATOM 2327 C CA . LYS A 1 302 ? -19.538 5.772 25.295 1.00 95.38 302 LYS A CA 1
ATOM 2328 C C . LYS A 1 302 ? -19.134 7.030 24.564 1.00 95.38 302 LYS A C 1
ATOM 2330 O O . LYS A 1 302 ? -17.941 7.286 24.459 1.00 95.38 302 LYS A O 1
ATOM 2335 N N . TYR A 1 303 ? -20.107 7.812 24.130 1.00 95.62 303 TYR A N 1
ATOM 2336 C CA . TYR A 1 303 ? -19.845 9.126 23.572 1.00 95.62 303 TYR A CA 1
ATOM 2337 C C . TYR A 1 303 ? -19.599 10.158 24.684 1.00 95.62 303 TYR 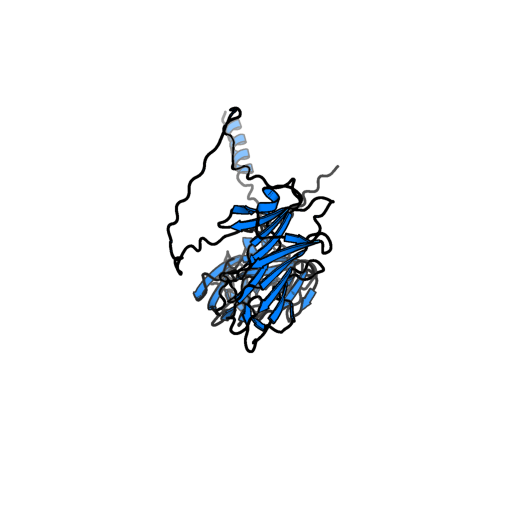A C 1
ATOM 2339 O O . TYR A 1 303 ? -20.371 10.238 25.648 1.00 95.62 303 TYR A O 1
ATOM 2347 N N . ASP A 1 304 ? -18.522 10.934 24.567 1.00 93.88 304 ASP A N 1
ATOM 2348 C CA . ASP A 1 304 ? -18.279 12.138 25.362 1.00 93.88 304 ASP A CA 1
ATOM 2349 C C . ASP A 1 304 ? -18.488 13.374 24.485 1.00 93.88 304 ASP A C 1
ATOM 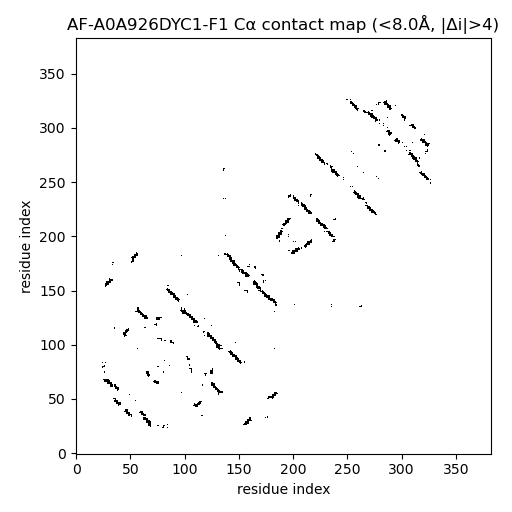2351 O O . ASP A 1 304 ? -17.638 13.735 23.680 1.00 93.88 304 ASP A O 1
ATOM 2355 N N . SER A 1 305 ? -19.615 14.060 24.680 1.00 90.88 305 SER A N 1
ATOM 2356 C CA . SER A 1 305 ? -19.961 15.275 23.933 1.00 90.88 305 SER A CA 1
ATOM 2357 C C . SER A 1 305 ? -19.044 16.471 24.218 1.00 90.88 305 SER A C 1
ATOM 2359 O O . SER A 1 305 ? -19.197 17.517 23.603 1.00 90.88 305 SER A O 1
ATOM 2361 N N . SER A 1 306 ? -18.199 16.407 25.253 1.00 90.62 306 SER A N 1
ATOM 2362 C CA . SER A 1 306 ? -17.267 17.500 25.577 1.00 90.62 306 SER A CA 1
ATOM 2363 C C . SER A 1 306 ? -16.000 17.420 24.737 1.00 90.62 306 SER A C 1
ATOM 2365 O O . SER A 1 306 ? -15.433 18.461 24.411 1.00 90.62 306 SER A O 1
ATOM 2367 N N . ASP A 1 307 ? -15.585 16.189 24.441 1.00 90.44 307 ASP A N 1
ATOM 2368 C CA . ASP A 1 307 ? -14.378 15.858 23.688 1.00 90.44 307 ASP A CA 1
ATOM 2369 C C . ASP A 1 307 ? -14.716 15.375 22.261 1.00 90.44 307 ASP A C 1
ATOM 2371 O O . ASP A 1 307 ? -13.805 15.030 21.519 1.00 90.44 307 ASP A O 1
ATOM 2375 N N . GLU A 1 308 ? -16.008 15.351 21.895 1.00 93.38 308 GLU A N 1
ATOM 2376 C CA . GLU A 1 308 ? -16.539 14.937 20.584 1.00 93.38 308 GLU A CA 1
ATOM 2377 C C . GLU A 1 308 ? -15.966 13.575 20.141 1.00 93.38 308 GLU A C 1
ATOM 2379 O O . GLU A 1 308 ? -15.467 13.391 19.035 1.00 93.38 308 GLU A O 1
ATOM 2384 N N . ALA A 1 309 ? -15.987 12.595 21.057 1.00 95.12 309 ALA A N 1
ATOM 2385 C CA . ALA A 1 309 ? -15.314 11.313 20.855 1.00 95.12 309 ALA A CA 1
ATOM 2386 C C . ALA A 1 309 ? -16.038 10.117 21.484 1.00 95.12 309 ALA A C 1
ATOM 2388 O O . ALA A 1 309 ? -16.665 10.206 22.543 1.00 95.12 309 ALA A O 1
ATOM 2389 N N . PHE A 1 310 ? -15.875 8.945 20.868 1.00 97.25 310 PHE A N 1
ATOM 2390 C CA . PHE A 1 310 ? -16.253 7.662 21.456 1.00 97.25 310 PHE A CA 1
ATOM 2391 C C . PHE A 1 310 ? -15.110 7.058 22.263 1.00 97.25 310 PHE A C 1
ATOM 2393 O O . PHE A 1 310 ? -13.998 6.907 21.767 1.00 97.25 310 PHE A O 1
ATOM 2400 N N . VAL A 1 311 ? -15.414 6.608 23.479 1.00 97.62 311 VAL A N 1
ATOM 2401 C CA . VAL A 1 311 ? -14.487 5.896 24.362 1.00 97.62 311 VAL A CA 1
AT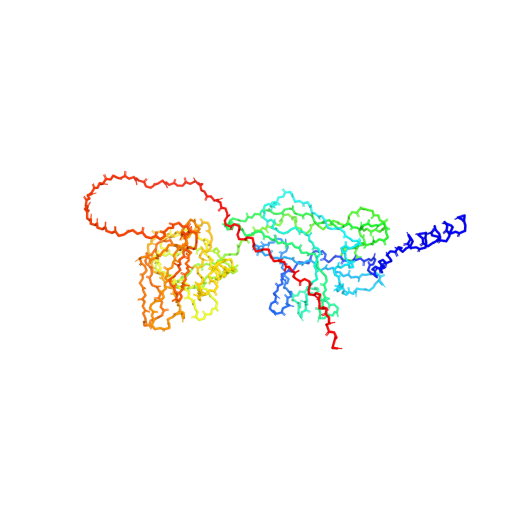OM 2402 C C . VAL A 1 311 ? -14.899 4.432 24.493 1.00 97.62 311 VAL A C 1
ATOM 2404 O O . VAL A 1 311 ? -16.015 4.117 24.918 1.00 97.62 311 VAL A O 1
ATOM 2407 N N . ILE A 1 312 ? -13.974 3.524 24.181 1.00 97.06 312 ILE A N 1
ATOM 2408 C CA . ILE A 1 312 ? -14.178 2.071 24.178 1.00 97.06 312 ILE A CA 1
ATOM 2409 C C . ILE A 1 312 ? -13.112 1.405 25.049 1.00 97.06 312 ILE A C 1
ATOM 2411 O O . ILE A 1 312 ? -11.915 1.636 24.892 1.00 97.06 312 ILE A O 1
ATOM 2415 N N . LYS A 1 313 ? -13.524 0.505 25.949 1.00 97.56 313 LYS A N 1
ATOM 2416 C CA . LYS A 1 313 ? -12.580 -0.344 26.692 1.00 97.56 313 LYS A CA 1
ATOM 2417 C C . LYS A 1 313 ? -12.385 -1.659 25.974 1.00 97.56 313 LYS A C 1
ATOM 2419 O O . LYS A 1 313 ? -13.248 -2.528 26.025 1.00 97.56 313 LYS A O 1
ATOM 2424 N N . THR A 1 314 ? -11.224 -1.833 25.359 1.00 96.69 314 THR A N 1
ATOM 2425 C CA . THR A 1 314 ? -10.934 -3.023 24.563 1.00 96.69 314 THR A CA 1
ATOM 2426 C C . THR A 1 314 ? -9.493 -3.484 24.737 1.00 96.69 314 THR A C 1
ATOM 2428 O O . THR A 1 314 ? -8.597 -2.711 25.061 1.00 96.69 314 THR A O 1
ATOM 2431 N N . ASN A 1 315 ? -9.255 -4.779 24.553 1.00 96.75 315 ASN A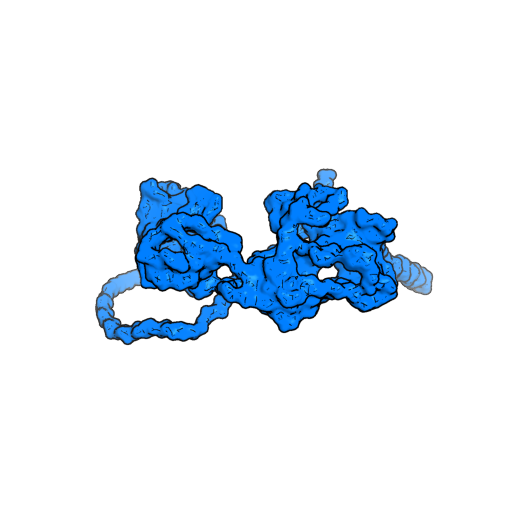 N 1
ATOM 2432 C CA . ASN A 1 315 ? -7.912 -5.317 24.346 1.00 96.75 315 ASN A CA 1
ATOM 2433 C C . ASN A 1 315 ? -7.678 -5.714 22.882 1.00 96.75 315 ASN A C 1
ATOM 2435 O O . ASN A 1 315 ? -6.660 -6.321 22.576 1.00 96.75 315 ASN A O 1
ATOM 2439 N N . LYS A 1 316 ? -8.621 -5.444 21.985 1.00 95.69 316 LYS A N 1
ATOM 2440 C CA . LYS A 1 316 ? -8.523 -5.744 20.563 1.00 95.69 316 LYS A CA 1
ATOM 2441 C C . LYS A 1 316 ? -9.034 -4.538 19.794 1.00 95.69 316 LYS A C 1
ATOM 2443 O O . LYS A 1 316 ? -10.200 -4.178 19.924 1.00 95.69 316 LYS A O 1
ATOM 2448 N N . LEU A 1 317 ? -8.164 -3.926 19.003 1.00 96.19 317 LEU A N 1
ATOM 2449 C CA . LEU A 1 317 ? -8.594 -2.846 18.124 1.00 96.19 317 LEU A CA 1
ATOM 2450 C C . LEU A 1 317 ? -9.506 -3.446 17.049 1.00 96.19 317 LEU A C 1
ATOM 2452 O O . LEU A 1 317 ? -9.224 -4.533 16.548 1.00 96.19 317 LEU A O 1
ATOM 2456 N N . GLY A 1 318 ? -10.649 -2.815 16.804 1.00 94.56 318 GLY A N 1
ATOM 2457 C CA . GLY A 1 318 ? -11.689 -3.282 15.887 1.00 94.56 318 GLY A CA 1
ATOM 2458 C C . GLY A 1 318 ? -11.605 -2.582 14.536 1.00 94.56 318 GLY A C 1
ATOM 2459 O O . GLY A 1 318 ? -10.613 -1.937 14.224 1.00 94.56 318 GLY A O 1
ATOM 2460 N N . ASN A 1 319 ? -12.649 -2.713 13.734 1.00 95.25 319 ASN A N 1
ATOM 2461 C CA . ASN A 1 319 ? -12.852 -1.873 12.559 1.00 95.25 319 ASN A CA 1
ATOM 2462 C C . ASN A 1 319 ? -14.124 -1.082 12.823 1.00 95.25 319 ASN A C 1
ATOM 2464 O O . ASN A 1 319 ? -15.162 -1.705 13.025 1.00 95.25 319 ASN A O 1
ATOM 2468 N N . TYR A 1 320 ? -14.046 0.240 12.862 1.00 96.31 320 TYR A N 1
ATOM 2469 C CA . TYR A 1 320 ? -15.153 1.078 13.295 1.00 96.31 320 TYR A CA 1
ATOM 2470 C C . TYR A 1 320 ? -15.652 1.991 12.182 1.00 96.31 320 TYR A C 1
ATOM 2472 O O . TYR A 1 320 ? -14.877 2.420 11.328 1.00 96.31 320 TYR A O 1
ATOM 2480 N N . VAL A 1 321 ? -16.952 2.270 12.215 1.00 97.12 321 VAL A N 1
ATOM 2481 C CA . VAL A 1 321 ? -17.635 3.213 11.327 1.00 97.12 321 VAL A CA 1
ATOM 2482 C C . VAL A 1 321 ? -18.521 4.096 12.186 1.00 97.12 321 VAL A C 1
ATOM 2484 O O . VAL A 1 321 ? -19.340 3.582 12.951 1.00 97.12 321 VAL A O 1
ATOM 2487 N N . ILE A 1 322 ? -18.364 5.404 12.053 1.00 96.56 322 ILE A N 1
ATOM 2488 C CA . ILE A 1 322 ? -19.221 6.401 12.685 1.00 96.56 322 ILE A CA 1
ATOM 2489 C C . ILE A 1 322 ? -20.178 6.925 11.624 1.00 96.56 322 ILE A C 1
ATOM 2491 O O . ILE A 1 322 ? -19.795 7.068 10.465 1.00 96.56 322 ILE A O 1
ATOM 2495 N N . SER A 1 323 ? -21.427 7.167 12.005 1.00 96.19 323 SER A N 1
ATOM 2496 C CA . SER A 1 323 ? -22.413 7.779 11.124 1.00 96.19 323 SER A CA 1
ATOM 2497 C C . SER A 1 323 ? -23.246 8.824 11.849 1.00 96.19 323 SER A C 1
ATOM 2499 O O . SER A 1 323 ? -23.632 8.630 13.004 1.00 96.19 323 SER A O 1
ATOM 2501 N N . ASP A 1 324 ? -23.579 9.892 11.129 1.00 95.62 324 ASP A N 1
ATOM 2502 C CA . ASP A 1 324 ? -24.532 10.930 11.535 1.00 95.62 324 ASP A CA 1
ATOM 2503 C C . ASP A 1 324 ? -25.961 10.382 11.724 1.00 95.62 324 ASP A C 1
ATOM 2505 O O . ASP A 1 324 ? -26.780 10.926 12.469 1.00 95.62 324 ASP A O 1
ATOM 2509 N N . THR A 1 325 ? -26.287 9.272 11.060 1.00 93.19 325 THR A N 1
ATOM 2510 C CA . THR A 1 325 ? -27.613 8.670 11.085 1.00 93.19 325 THR A CA 1
ATOM 2511 C C . THR A 1 325 ? -27.565 7.176 11.358 1.00 93.19 325 THR A C 1
ATOM 2513 O O . THR A 1 325 ? -26.565 6.484 11.179 1.00 93.19 325 THR A O 1
ATOM 2516 N N . LYS A 1 326 ? -28.697 6.628 11.799 1.00 93.44 326 LYS A N 1
ATOM 2517 C CA . LYS A 1 326 ? -28.781 5.195 12.042 1.00 93.44 326 LYS A CA 1
ATOM 2518 C C . LYS A 1 326 ? -28.784 4.454 10.708 1.00 93.44 326 LYS A C 1
ATOM 2520 O O . LYS A 1 326 ? -29.772 4.490 9.974 1.00 93.44 326 LYS A O 1
ATOM 2525 N N . LEU A 1 327 ? -27.723 3.700 10.456 1.00 91.75 327 LEU A N 1
ATOM 2526 C CA . LEU A 1 327 ? -27.619 2.811 9.310 1.00 91.75 327 LEU A CA 1
ATOM 2527 C C . LEU A 1 327 ? -28.566 1.617 9.481 1.00 91.75 327 LEU A C 1
ATOM 2529 O O . LEU A 1 327 ? -28.616 0.973 10.537 1.00 91.75 327 LEU A O 1
ATOM 2533 N N . VAL A 1 328 ? -29.333 1.337 8.430 1.00 82.25 328 VAL A N 1
ATOM 2534 C CA . VAL A 1 328 ? -30.217 0.175 8.319 1.00 82.25 328 VAL A CA 1
ATOM 2535 C C . VAL A 1 328 ? -29.703 -0.657 7.157 1.00 82.25 328 VAL A C 1
ATOM 2537 O O . VAL A 1 328 ? -29.545 -0.139 6.056 1.00 82.25 328 VAL A O 1
ATOM 2540 N N . ASP A 1 329 ? -29.422 -1.933 7.403 1.00 64.38 329 ASP A N 1
ATOM 2541 C CA . ASP A 1 329 ? -28.996 -2.853 6.352 1.00 64.38 329 ASP A CA 1
ATOM 2542 C C . ASP A 1 329 ? -30.161 -3.011 5.355 1.00 64.38 329 ASP A C 1
ATOM 2544 O O . ASP A 1 329 ? -31.182 -3.602 5.701 1.00 64.38 329 ASP A O 1
ATOM 2548 N N . GLU A 1 330 ? -30.045 -2.480 4.132 1.00 54.00 330 GLU A N 1
ATOM 2549 C CA . GLU A 1 330 ? -31.092 -2.632 3.100 1.00 54.00 330 GLU A CA 1
ATOM 2550 C C . GLU A 1 330 ? -31.318 -4.107 2.697 1.00 54.00 330 GLU A C 1
ATOM 2552 O O . GLU A 1 330 ? -32.348 -4.440 2.119 1.00 54.00 330 GLU A O 1
ATOM 2557 N N . ASP A 1 331 ? -30.400 -5.015 3.055 1.00 45.31 331 ASP A N 1
ATOM 2558 C CA . ASP A 1 331 ? -30.555 -6.469 2.887 1.00 45.31 331 ASP A CA 1
ATOM 2559 C C . ASP A 1 331 ? -31.494 -7.108 3.935 1.00 45.31 331 ASP A C 1
ATOM 2561 O O . ASP A 1 331 ? -31.803 -8.304 3.866 1.00 45.31 331 ASP A O 1
ATOM 2565 N N . ALA A 1 332 ? -31.960 -6.325 4.911 1.00 38.50 332 ALA A N 1
ATOM 2566 C CA . ALA A 1 332 ? -33.045 -6.684 5.805 1.00 38.50 332 ALA A CA 1
ATOM 2567 C C . ALA A 1 332 ? -34.344 -6.014 5.328 1.00 38.50 332 ALA A C 1
ATOM 2569 O O . ALA A 1 332 ? -34.694 -4.925 5.775 1.00 38.50 332 ALA A O 1
ATOM 2570 N N . ASP A 1 333 ? -35.081 -6.757 4.498 1.00 30.83 333 ASP A N 1
ATOM 2571 C CA . ASP A 1 333 ? -36.544 -6.715 4.350 1.00 30.83 333 ASP A CA 1
ATOM 2572 C C . ASP A 1 333 ? -37.131 -6.026 3.096 1.00 30.83 333 ASP A C 1
ATOM 2574 O O . ASP A 1 333 ? -37.590 -4.885 3.111 1.00 30.83 333 ASP A O 1
ATOM 2578 N N . ASP A 1 334 ? -37.275 -6.811 2.023 1.00 31.02 334 ASP A N 1
ATOM 2579 C CA . ASP A 1 334 ? -38.450 -6.784 1.149 1.00 31.02 334 ASP A CA 1
ATOM 2580 C C . ASP A 1 334 ? -39.374 -7.993 1.420 1.00 31.02 334 ASP A C 1
ATOM 2582 O O . ASP A 1 334 ? -39.713 -8.771 0.528 1.00 31.02 334 ASP A O 1
ATOM 2586 N N . SER A 1 335 ? -39.821 -8.162 2.669 1.00 35.28 335 SER A N 1
ATOM 2587 C CA . SER A 1 335 ? -40.896 -9.087 3.044 1.00 35.28 335 SER A CA 1
ATOM 2588 C C . SER A 1 335 ? -41.716 -8.624 4.260 1.00 35.28 335 SER A C 1
ATOM 2590 O O . SER A 1 335 ? -41.565 -9.091 5.383 1.00 35.28 335 SER A O 1
ATOM 2592 N N . ASP A 1 336 ? -42.742 -7.850 3.911 1.00 30.72 336 ASP A N 1
ATOM 2593 C CA . ASP A 1 336 ? -44.074 -7.849 4.524 1.00 30.72 336 ASP A CA 1
ATOM 2594 C C . ASP A 1 336 ? -44.358 -6.835 5.650 1.00 30.72 336 ASP A C 1
ATOM 2596 O O . ASP A 1 336 ? -44.097 -7.018 6.838 1.00 30.72 336 ASP A O 1
ATOM 2600 N N . GLU A 1 337 ? -45.078 -5.789 5.229 1.00 33.78 337 GLU A N 1
ATOM 2601 C CA . GLU A 1 337 ? -46.020 -5.033 6.048 1.00 33.78 337 GLU A CA 1
ATOM 2602 C C . GLU A 1 337 ? -47.048 -5.946 6.766 1.00 33.78 337 GLU A C 1
ATOM 2604 O O . GLU A 1 337 ? -47.491 -6.967 6.238 1.00 33.78 337 GLU A O 1
ATOM 2609 N N . ASP A 1 338 ? -47.520 -5.436 7.912 1.00 31.58 338 ASP A N 1
ATOM 2610 C CA . ASP A 1 338 ? -48.717 -5.790 8.698 1.00 31.58 338 ASP A CA 1
ATOM 2611 C C . ASP A 1 338 ? -48.671 -6.984 9.678 1.00 31.58 338 ASP A C 1
ATOM 2613 O O . ASP A 1 338 ? -48.744 -8.156 9.309 1.00 31.58 338 ASP A O 1
ATOM 2617 N N . GLY A 1 339 ? -48.793 -6.675 10.982 1.00 26.17 339 GLY A N 1
ATOM 2618 C CA . GLY A 1 339 ? -49.292 -7.644 11.968 1.00 26.17 339 GLY A CA 1
ATOM 2619 C C . GLY A 1 339 ? -49.071 -7.320 13.449 1.00 26.17 339 GLY A C 1
ATOM 2620 O O . GLY A 1 339 ? -48.078 -7.717 14.038 1.00 26.17 339 GLY A O 1
ATOM 2621 N N . ASP A 1 340 ? -50.052 -6.665 14.063 1.00 26.70 340 ASP A N 1
ATOM 2622 C CA . ASP A 1 340 ? -50.225 -6.392 15.499 1.00 26.70 340 ASP A CA 1
ATOM 2623 C C . ASP A 1 340 ? -50.060 -7.602 16.470 1.00 26.70 340 ASP A C 1
ATOM 2625 O O . ASP A 1 340 ? -50.500 -8.717 16.192 1.00 26.70 340 ASP A O 1
ATOM 2629 N N . SER A 1 341 ? -49.578 -7.270 17.681 1.00 25.45 341 SER A N 1
ATOM 2630 C CA . SER A 1 341 ? -49.921 -7.810 19.017 1.00 25.45 341 SER A CA 1
ATOM 2631 C C . SER A 1 341 ? -49.070 -8.870 19.758 1.00 25.45 341 SER A C 1
ATOM 2633 O O . SER A 1 341 ? -49.160 -10.074 19.540 1.00 25.45 341 SER A O 1
ATOM 2635 N N . THR A 1 342 ? -48.479 -8.364 20.856 1.00 25.48 342 THR A N 1
ATOM 2636 C CA . THR A 1 342 ? -48.510 -8.847 22.265 1.00 25.48 342 THR A CA 1
ATOM 2637 C C . THR A 1 342 ? -47.631 -10.005 22.781 1.00 25.48 342 THR A C 1
ATOM 2639 O O . THR A 1 342 ? -47.879 -11.171 22.511 1.00 25.48 342 THR A O 1
ATOM 2642 N N . ASP A 1 343 ? -46.768 -9.599 23.729 1.00 25.25 343 ASP A N 1
ATOM 2643 C CA . ASP A 1 343 ? -46.615 -10.048 25.136 1.00 25.25 343 ASP A CA 1
ATOM 2644 C C . ASP A 1 343 ? -45.732 -11.271 25.513 1.00 25.25 343 ASP A C 1
ATOM 2646 O O . ASP A 1 343 ? -46.010 -12.416 25.178 1.00 25.25 343 ASP A O 1
ATOM 2650 N N . SER A 1 344 ? -44.703 -10.947 26.318 1.00 27.56 344 SER A N 1
ATOM 2651 C CA . SER A 1 344 ? -44.065 -11.639 27.462 1.00 27.56 344 SER A CA 1
ATOM 2652 C C . SER A 1 344 ? -43.857 -13.168 27.488 1.00 27.56 344 SER A C 1
ATOM 2654 O O . SER A 1 344 ? -44.820 -13.920 27.535 1.00 27.56 344 SER A O 1
ATOM 2656 N N . THR A 1 345 ? -42.618 -13.649 27.712 1.00 23.88 345 THR A N 1
ATOM 2657 C CA . THR A 1 345 ? -42.068 -14.141 29.018 1.00 23.88 345 THR A CA 1
ATOM 2658 C C . THR A 1 345 ? -40.729 -14.907 28.883 1.00 23.88 345 THR A C 1
ATOM 2660 O O . THR A 1 345 ? -40.620 -15.879 28.148 1.00 23.88 345 THR A O 1
ATOM 2663 N N . ASP A 1 346 ? -39.739 -14.446 29.657 1.00 25.20 346 ASP A N 1
ATOM 2664 C CA . ASP A 1 346 ? -38.739 -15.137 30.503 1.00 25.20 346 ASP A CA 1
ATOM 2665 C C . ASP A 1 346 ? -38.464 -16.660 30.354 1.00 25.20 346 ASP A C 1
ATOM 2667 O O . ASP A 1 346 ? -39.359 -17.479 30.574 1.00 25.20 346 ASP A O 1
ATOM 2671 N N . SER A 1 347 ? -37.188 -17.053 30.166 1.00 25.19 347 SER A N 1
ATOM 2672 C CA . SER A 1 347 ? -36.487 -18.035 31.032 1.00 25.19 347 SER A CA 1
ATOM 2673 C C . SER A 1 347 ? -35.024 -18.320 30.639 1.00 25.19 347 SER A C 1
ATOM 2675 O O . SER A 1 347 ? -34.687 -18.555 29.484 1.00 25.19 347 SER A O 1
ATOM 2677 N N . SER A 1 348 ? -34.197 -18.381 31.689 1.00 25.56 348 SER A N 1
ATOM 2678 C CA . SER A 1 348 ? -32.783 -18.784 31.801 1.00 25.56 348 SER A CA 1
ATOM 2679 C C . SER A 1 348 ? -32.351 -20.094 31.121 1.00 25.56 348 SER A C 1
ATOM 2681 O O . SER A 1 348 ? -33.104 -21.065 31.077 1.00 25.56 348 SER A O 1
ATOM 2683 N N . GLY A 1 349 ? -31.051 -20.176 30.796 1.00 24.50 349 GLY A N 1
ATOM 2684 C CA . GLY A 1 349 ? -30.347 -21.434 30.523 1.00 24.50 349 GLY A CA 1
ATOM 2685 C C . GLY A 1 349 ? -28.837 -21.272 30.310 1.00 24.50 349 GLY A C 1
ATOM 2686 O O . GLY A 1 349 ? -28.389 -21.115 29.184 1.00 24.50 349 GLY A O 1
ATOM 2687 N N . ASP A 1 350 ? -28.076 -21.339 31.403 1.00 26.00 350 ASP A N 1
ATOM 2688 C CA . ASP A 1 350 ? -26.615 -21.493 31.469 1.00 26.00 350 ASP A CA 1
ATOM 2689 C C . ASP A 1 350 ? -26.131 -22.741 30.699 1.00 26.00 350 ASP A C 1
ATOM 2691 O O . ASP A 1 350 ? -26.643 -23.841 30.921 1.00 26.00 350 ASP A O 1
ATOM 2695 N N . ALA A 1 351 ? -25.137 -22.580 29.820 1.00 27.97 351 ALA A N 1
ATOM 2696 C CA . ALA A 1 351 ? -24.226 -23.654 29.430 1.00 27.97 351 ALA A CA 1
ATOM 2697 C C . ALA A 1 351 ? -22.923 -23.079 28.856 1.00 27.97 351 ALA A C 1
ATOM 2699 O O . ALA A 1 351 ? -22.858 -22.544 27.755 1.00 27.97 351 ALA A O 1
ATOM 2700 N N . THR A 1 352 ? -21.874 -23.252 29.644 1.00 31.12 352 THR A N 1
ATOM 2701 C CA . THR A 1 352 ? -20.460 -23.042 29.351 1.00 31.12 352 THR A CA 1
ATOM 2702 C C . THR A 1 352 ? -19.998 -23.647 28.016 1.00 31.12 352 THR A C 1
ATOM 2704 O O . THR A 1 352 ? -20.029 -24.870 27.853 1.00 31.12 352 THR A O 1
ATOM 2707 N N . THR A 1 353 ? -19.415 -22.835 27.133 1.00 28.58 353 THR A N 1
ATOM 2708 C CA . THR A 1 353 ? -18.463 -23.299 26.110 1.00 28.58 353 THR A CA 1
ATOM 2709 C C . THR A 1 353 ? -17.218 -22.420 26.144 1.00 28.58 353 THR A C 1
ATOM 2711 O O . THR A 1 353 ? -17.277 -21.219 25.906 1.00 28.58 353 THR A O 1
ATOM 2714 N N . ASN A 1 354 ? -16.097 -23.039 26.508 1.00 31.19 354 ASN A N 1
ATOM 2715 C CA . ASN A 1 354 ? -14.752 -22.473 26.459 1.00 31.19 354 ASN A CA 1
ATOM 2716 C C . ASN A 1 354 ? -14.432 -22.007 25.020 1.00 31.19 354 ASN A C 1
ATOM 2718 O O . ASN A 1 354 ? -14.737 -22.770 24.100 1.00 31.19 354 ASN A O 1
ATOM 2722 N N . PRO A 1 355 ? -13.839 -20.817 24.806 1.00 36.16 355 PRO A N 1
ATOM 2723 C CA . PRO A 1 355 ? -13.527 -20.330 23.467 1.00 36.16 355 PRO A CA 1
ATOM 2724 C C . PRO A 1 355 ? -12.454 -21.189 22.795 1.00 36.16 355 PRO A C 1
ATOM 2726 O O . PRO A 1 355 ? -11.458 -21.580 23.410 1.00 36.16 355 PRO A O 1
ATOM 2729 N N . ASP A 1 356 ? -12.703 -21.482 21.523 1.00 30.28 356 ASP A N 1
ATOM 2730 C CA . ASP A 1 356 ? -11.820 -22.220 20.633 1.00 30.28 356 ASP A CA 1
ATOM 2731 C C . ASP A 1 356 ? -10.598 -21.349 20.308 1.00 30.28 356 ASP A C 1
ATOM 2733 O O . ASP A 1 356 ? -10.715 -20.234 19.798 1.00 30.28 356 ASP A O 1
ATOM 2737 N N . THR A 1 357 ? -9.409 -21.821 20.676 1.00 36.59 357 THR A N 1
ATOM 2738 C CA . THR A 1 357 ? -8.149 -21.136 20.394 1.00 36.59 357 THR A CA 1
ATOM 2739 C C . THR A 1 357 ? -7.587 -21.623 19.066 1.00 36.59 357 THR A C 1
ATOM 2741 O O . THR A 1 357 ? -6.904 -22.646 19.027 1.00 36.59 357 THR A O 1
ATOM 2744 N N . GLY A 1 358 ? -7.773 -20.815 18.026 1.00 31.83 358 GLY A N 1
ATOM 2745 C CA . GLY A 1 358 ? -6.842 -20.722 16.908 1.00 31.83 358 GLY A CA 1
ATOM 2746 C C . GLY A 1 358 ? -7.073 -21.663 15.724 1.00 31.83 358 GLY A C 1
ATOM 2747 O O . GLY A 1 358 ? -7.366 -22.844 15.869 1.00 31.83 358 GLY A O 1
ATOM 2748 N N . ALA A 1 359 ? -6.766 -21.090 14.558 1.00 33.91 359 ALA A N 1
ATOM 2749 C CA . ALA A 1 359 ? -6.677 -21.668 13.220 1.00 33.91 359 ALA A CA 1
ATOM 2750 C C . ALA A 1 359 ? -7.965 -21.628 12.374 1.00 33.91 359 ALA A C 1
ATOM 2752 O O . ALA A 1 359 ? -8.838 -22.482 12.476 1.00 33.91 359 ALA A O 1
ATOM 2753 N N . ASN A 1 360 ? -7.924 -20.688 11.421 1.00 32.78 360 ASN A N 1
ATOM 2754 C CA . ASN A 1 360 ? -8.610 -20.660 10.128 1.00 32.78 360 ASN A CA 1
ATOM 2755 C C . ASN A 1 360 ? -10.052 -20.138 10.085 1.00 32.78 360 ASN A C 1
ATOM 2757 O O . ASN A 1 360 ? -10.988 -20.927 10.134 1.00 32.78 360 ASN A O 1
ATOM 2761 N N . ASP A 1 361 ? -10.189 -18.847 9.766 1.00 29.95 361 ASP A N 1
ATOM 2762 C CA . ASP A 1 361 ? -10.961 -18.437 8.583 1.00 29.95 361 ASP A CA 1
ATOM 2763 C C . ASP A 1 361 ? -10.478 -17.067 8.066 1.00 29.95 361 ASP A C 1
ATOM 2765 O O . ASP A 1 361 ? -11.057 -16.024 8.345 1.00 29.95 361 ASP A O 1
ATOM 2769 N N . PHE A 1 362 ? -9.345 -17.046 7.356 1.00 28.77 362 PHE A N 1
ATOM 2770 C CA . PHE A 1 362 ? -8.947 -15.865 6.586 1.00 28.77 362 PHE A CA 1
ATOM 2771 C C . PHE A 1 362 ? -9.551 -15.984 5.187 1.00 28.77 362 PHE A C 1
ATOM 2773 O O . PHE A 1 362 ? -8.868 -16.340 4.223 1.00 28.77 362 PHE A O 1
ATOM 2780 N N . VAL A 1 363 ? -10.841 -15.676 5.065 1.00 33.12 363 VAL A N 1
ATOM 2781 C CA . VAL A 1 363 ? -11.336 -15.115 3.810 1.00 33.12 363 VAL A CA 1
ATOM 2782 C C . VAL A 1 363 ? -10.834 -13.682 3.802 1.00 33.12 363 VAL A C 1
ATOM 2784 O O . VAL A 1 363 ? -11.365 -12.817 4.491 1.00 33.12 363 VAL A O 1
ATOM 2787 N N . GLY A 1 364 ? -9.728 -13.470 3.088 1.00 31.75 364 GLY A N 1
ATOM 2788 C CA . GLY A 1 364 ? -9.189 -12.143 2.853 1.00 31.75 364 GLY A CA 1
ATOM 2789 C C . GLY A 1 364 ? -10.308 -11.228 2.379 1.00 31.75 364 GLY A C 1
ATOM 2790 O O . GLY A 1 364 ? -10.964 -11.517 1.374 1.00 31.75 364 GLY A O 1
ATOM 2791 N N . LEU A 1 365 ? -10.511 -10.138 3.113 1.00 34.69 365 LEU A N 1
ATOM 2792 C CA . LEU A 1 365 ? -11.241 -8.984 2.629 1.00 34.69 365 LEU A CA 1
ATOM 2793 C C . LEU A 1 365 ? -10.413 -8.417 1.471 1.00 34.69 365 LEU A C 1
ATOM 2795 O O . LEU A 1 365 ? -9.563 -7.551 1.638 1.00 34.69 365 LEU A O 1
ATOM 2799 N N . ALA A 1 366 ? -10.577 -9.001 0.287 1.00 30.81 366 ALA A N 1
ATOM 2800 C CA . ALA A 1 366 ? -10.147 -8.379 -0.944 1.00 30.81 366 ALA A CA 1
ATOM 2801 C C . ALA A 1 366 ? -11.139 -7.247 -1.201 1.00 30.81 366 ALA A C 1
ATOM 2803 O O . ALA A 1 366 ? -12.108 -7.426 -1.939 1.00 30.81 366 ALA A O 1
ATOM 2804 N N . VAL A 1 367 ? -10.909 -6.089 -0.579 1.00 31.58 367 VAL A N 1
ATOM 2805 C CA . VAL A 1 367 ? -11.384 -4.841 -1.166 1.00 31.58 367 VAL A CA 1
ATOM 2806 C C . VAL A 1 367 ? -10.613 -4.727 -2.472 1.00 31.58 367 VAL A C 1
ATOM 2808 O O . VAL A 1 367 ? -9.425 -4.415 -2.515 1.00 31.58 367 VAL A O 1
ATOM 2811 N N . ALA A 1 368 ? -11.257 -5.137 -3.558 1.00 27.25 368 ALA A N 1
ATOM 2812 C CA . ALA A 1 368 ? -10.740 -4.918 -4.888 1.00 27.25 368 ALA A CA 1
ATOM 2813 C C . ALA A 1 368 ? -10.895 -3.424 -5.190 1.00 27.25 368 ALA A C 1
ATOM 2815 O O . ALA A 1 368 ? -11.823 -3.040 -5.896 1.00 27.25 368 ALA A O 1
ATOM 2816 N N . LEU A 1 369 ? -9.977 -2.592 -4.686 1.00 28.70 369 LEU A N 1
ATOM 2817 C CA . LEU A 1 369 ? -9.729 -1.279 -5.272 1.00 28.70 369 LEU A CA 1
ATOM 2818 C C . LEU A 1 369 ? -9.135 -1.526 -6.658 1.00 28.70 369 LEU A C 1
ATOM 2820 O O . LEU A 1 369 ? -7.926 -1.596 -6.881 1.00 28.70 369 LEU A O 1
ATOM 2824 N N . ALA A 1 370 ? -10.026 -1.742 -7.620 1.00 25.28 370 ALA A N 1
ATOM 2825 C CA . ALA A 1 370 ? -9.697 -1.589 -9.013 1.00 25.28 370 ALA A CA 1
ATOM 2826 C C . ALA A 1 370 ? -9.439 -0.098 -9.227 1.00 25.28 370 ALA A C 1
ATOM 2828 O O . ALA A 1 370 ? -10.346 0.643 -9.594 1.00 25.28 370 ALA A O 1
ATOM 2829 N N . VAL A 1 371 ? -8.191 0.335 -9.035 1.00 27.53 371 VAL A N 1
ATOM 2830 C CA . VAL A 1 371 ? -7.719 1.610 -9.573 1.00 27.53 371 VAL A CA 1
ATOM 2831 C C . VAL A 1 371 ? -7.774 1.479 -11.094 1.00 27.53 371 VAL A C 1
ATOM 2833 O O . VAL A 1 371 ? -6.812 1.115 -11.776 1.00 27.53 371 VAL A O 1
ATOM 2836 N N . VAL A 1 372 ? -8.957 1.712 -11.660 1.00 25.45 372 VAL A N 1
ATOM 2837 C CA . VAL A 1 372 ? -9.110 1.950 -13.084 1.00 25.45 372 VAL A CA 1
ATOM 2838 C C . VAL A 1 372 ? -8.477 3.310 -13.298 1.00 25.45 372 VAL A C 1
ATOM 2840 O O . VAL A 1 372 ? -9.101 4.342 -13.080 1.00 25.45 372 VAL A O 1
ATOM 2843 N N . SER A 1 373 ? -7.214 3.313 -13.721 1.00 31.53 373 SER A N 1
ATOM 2844 C CA . SER A 1 373 ? -6.598 4.503 -14.292 1.00 31.53 373 SER A CA 1
ATOM 2845 C C . SER A 1 373 ? -7.478 4.977 -15.452 1.00 31.53 373 SER A C 1
ATOM 2847 O O . SER A 1 373 ? -7.447 4.455 -16.570 1.00 31.53 373 SER A O 1
ATOM 2849 N N . VAL A 1 374 ? -8.338 5.958 -15.172 1.00 27.73 374 VAL A N 1
ATOM 2850 C CA . VAL A 1 374 ? -9.132 6.633 -16.187 1.00 27.73 374 VAL A CA 1
ATOM 2851 C C . VAL A 1 374 ? -8.141 7.403 -17.046 1.00 27.73 374 VAL A C 1
ATOM 2853 O O . VAL A 1 374 ? -7.712 8.513 -16.733 1.00 27.73 374 VAL A O 1
ATOM 2856 N N . ALA A 1 375 ? -7.764 6.800 -18.170 1.00 32.50 375 ALA A N 1
ATOM 2857 C CA . ALA A 1 375 ? -7.190 7.516 -19.290 1.00 32.50 375 ALA A CA 1
ATOM 2858 C C . ALA A 1 375 ? -8.217 8.570 -19.732 1.00 32.50 375 ALA A C 1
ATOM 2860 O O . ALA A 1 375 ? -9.171 8.276 -20.452 1.00 32.50 375 ALA A O 1
ATOM 2861 N N . GLY A 1 376 ? -8.040 9.805 -19.259 1.00 28.02 376 GLY A N 1
ATOM 2862 C CA . GLY A 1 376 ? -8.871 10.946 -19.616 1.00 28.02 376 GLY A CA 1
ATOM 2863 C C . GLY A 1 376 ? -8.836 11.215 -21.120 1.00 28.02 376 GLY A C 1
ATOM 2864 O O . GLY A 1 376 ? -7.974 11.938 -21.620 1.00 28.02 376 GLY A O 1
ATOM 2865 N N . ILE A 1 377 ? -9.803 10.664 -21.855 1.00 30.08 377 ILE A N 1
ATOM 2866 C CA . ILE A 1 377 ? -10.141 11.104 -23.208 1.00 30.08 377 ILE A CA 1
ATOM 2867 C C . ILE A 1 377 ? -11.082 12.300 -23.060 1.00 30.08 377 ILE A C 1
ATOM 2869 O O . ILE A 1 377 ? -12.303 12.167 -22.992 1.00 30.08 377 ILE A O 1
ATOM 2873 N N . ALA A 1 378 ? -10.509 13.501 -23.030 1.00 28.02 378 ALA A N 1
ATOM 2874 C CA . ALA A 1 378 ? -11.271 14.731 -23.184 1.00 28.02 378 ALA A CA 1
ATOM 2875 C C . ALA A 1 378 ? -11.806 14.831 -24.627 1.00 28.02 378 ALA A C 1
ATOM 2877 O O . ALA A 1 378 ? -11.114 15.288 -25.538 1.00 28.02 378 ALA A O 1
ATOM 2878 N N . VAL A 1 379 ? -13.058 14.422 -24.854 1.00 30.56 379 VAL A N 1
ATOM 2879 C CA . VAL A 1 379 ? -13.795 14.774 -26.077 1.00 30.56 379 VAL A CA 1
ATOM 2880 C C . VAL A 1 379 ? -14.348 16.188 -25.909 1.00 30.56 379 VAL A C 1
ATOM 2882 O O . VAL A 1 379 ? -15.358 16.419 -25.247 1.00 30.56 379 VAL A O 1
ATOM 2885 N N . ALA A 1 380 ? -13.682 17.157 -26.536 1.00 32.38 380 ALA A N 1
ATOM 2886 C CA . ALA A 1 380 ? -14.157 18.530 -26.622 1.00 32.38 380 ALA A CA 1
ATOM 2887 C C . ALA A 1 380 ? -15.475 18.605 -27.418 1.00 32.38 380 ALA A C 1
ATOM 2889 O O . ALA A 1 380 ? -15.500 18.451 -28.642 1.00 32.38 380 ALA A O 1
ATOM 2890 N N . LYS A 1 381 ? -16.585 18.894 -26.731 1.00 25.92 381 LYS A N 1
ATOM 2891 C CA . LYS A 1 381 ? -17.869 19.232 -27.356 1.00 25.92 381 LYS A CA 1
ATOM 2892 C C . LYS A 1 381 ? -17.835 20.701 -27.787 1.00 25.92 381 LYS A C 1
ATOM 2894 O O . LYS A 1 381 ? -17.922 21.612 -26.967 1.00 25.92 381 LYS A O 1
ATOM 2899 N N . LYS A 1 382 ? -17.656 20.934 -29.087 1.00 31.39 382 LYS A N 1
ATOM 2900 C CA . LYS A 1 382 ? -17.712 22.266 -29.704 1.00 31.39 382 LYS A CA 1
ATOM 2901 C C . LYS A 1 382 ? -19.162 22.780 -29.692 1.00 31.39 382 LYS A C 1
ATOM 2903 O O . LYS A 1 382 ? -20.073 22.013 -30.000 1.00 31.39 382 LYS A O 1
ATOM 2908 N N . ARG A 1 383 ? -19.342 24.048 -29.308 1.00 34.88 383 ARG A N 1
ATOM 2909 C CA . ARG A 1 383 ? -20.602 24.802 -29.444 1.00 34.88 383 ARG A CA 1
ATOM 2910 C C . ARG A 1 383 ? -21.046 24.920 -30.897 1.00 34.88 383 ARG A C 1
ATOM 2912 O O . ARG A 1 383 ? -20.149 25.034 -31.767 1.00 34.88 383 ARG A O 1
#

Sequence (383 aa):
MKKILACVLAVVLAFGMCTVAFAASDVTAIDVLSGTVYTYDDDDKAMYLADADDLDANTTYYIPVVDVTSGTAADITKLSDLTNNYKIRNSISDGSSYISSKPAFVIKSVSATYGDYHPVSASKTAFITFTTADKFNMEEVDLDMTIKVYPDESSYDISLNGVAQVVGTSTPAEIEEFTNSTICYRETEASSYFLVPSGAPIVTFDDIDDEIEMEFGDDDEEVVFIVNATNQKDLFLRLDTEDEALEDKYPNAELEIRYFAGNNKTFRKTGELTIPTDLDDGDEPYLYEVVDGKLTLCEDAKYDSSDEAFVIKTNKLGNYVISDTKLVDEDADDSDEDGDSTDSTDSSGDATTNPDTGANDFVGLAVALAVVSVAGIAVAKKR

Nearest PDB structures (foldseek):
  2zuw-assembly2_C  TM=5.460E-01  e=1.412E-01  Bifidobacterium longum
  2zus-assembly2_C  TM=6.067E-01  e=2.320E-01  Bifidobacterium longum
  2zuu-assembly1_B  TM=5.490E-01  e=2.077E-01  Bifidobacterium longum
  3lpo-assembly3_C  TM=2.495E-01  e=1.336E-01  Homo sapiens

Foldseek 3Di:
DVVVVVVVVVVCVVVVPPPVPPPQQLQQEKEWAFPWKWFADQVQLETETDDLQEAEAQTKIWTFMFGCSVVDTAFDADLCSDPVWKDKDKDKPWLPVQWPFGWDKDKGQHQYYDDDDDHPDNGIHMTTMTGTHDDQDQDKTQIFMKMWMFTPALRGWYHYPPHTPHHSDRGTDIRRSRHRGIYHQAADEFDQEDECDQRHQWYADPPQQAKHWYWADDDPFTKIKIDRQHVPGIARWHWDFDDVPVCVQCVPKDKTWTAGDHDFQFGPTWIKIKGADPLPPPDDKWKFFQDPNDTDTDPQWDADPVRRIIIHTHRGDTIMMIINDDDDDPVPDPDDDDDDDYDDDDDDDDDDDDDDDDDDDPPDPPPPPPPPVPPDPPPDDDD

Mean predicted aligned error: 12.46 Å

Organism: NCBI:txid2763658

pLDDT: mean 80.82, std 23.62, range [23.88, 98.5]

Solvent-accessible surface area (backbone atoms only — not comparable to full-atom values): 22299 Å² total; per-residue (Å²): 112,76,71,59,56,50,53,54,53,51,51,52,57,62,62,72,63,68,69,80,75,69,76,77,58,84,51,42,20,38,30,34,38,69,89,47,38,22,36,69,43,82,87,74,20,29,36,39,62,47,58,58,54,61,31,53,46,58,36,56,39,36,29,46,36,32,29,36,57,83,76,52,83,38,60,35,73,52,59,66,43,42,66,74,43,39,46,67,48,74,50,59,86,37,45,60,88,44,47,69,39,72,66,39,83,45,66,47,59,34,68,44,58,54,62,91,67,70,73,83,52,73,53,42,31,26,26,42,31,36,24,31,27,80,72,67,55,89,60,75,37,56,27,30,40,36,43,32,44,25,36,70,46,53,77,27,33,38,22,47,71,82,43,78,61,20,78,48,35,80,56,53,37,76,43,67,63,29,60,84,10,34,36,29,65,39,70,36,77,58,52,65,65,42,75,53,44,80,80,22,25,35,37,36,36,74,94,41,75,49,65,28,36,39,34,35,72,94,59,100,67,46,30,37,40,38,32,56,38,52,82,38,70,66,33,40,51,33,76,45,63,79,55,70,71,58,46,69,73,38,76,89,49,59,74,50,48,47,28,50,46,58,84,48,50,69,52,92,37,68,23,44,36,38,42,55,56,86,56,66,84,85,52,88,52,41,52,24,33,55,55,97,89,36,83,38,77,46,81,75,51,41,78,39,85,90,75,38,26,37,41,32,78,38,33,52,67,57,30,36,40,38,22,60,49,87,86,71,66,80,90,67,72,97,75,79,86,87,82,89,85,85,83,89,84,89,84,91,83,92,78,91,74,82,82,84,85,81,86,85,82,81,76,74,85,72,76,77,77,74,80,71,79,74,78,81,77,82,78,82,81,78,131

Secondary structure (DSSP, 8-state):
-HHHHHHHHHHHHHHTT----PPPPS--EEEE-TT-EEEEETTTTEEEEE-SSEEETT-EEEEEEEE-TTSS-EE---THHHHTTEEEEEEEEE-GGGEEEEEEEEEE--SEEESS---SSSS-EEEEEEEE------S-EEEEEEEEEEESSTT-EEEETTEEEESSSSPPEEEEEEEEEEEE--EEE--SEEE--TT--EEE-TT--SEEEEEESSSS--EEEEEE-TTPPPEE-EEE---HHHHHH-TTS-EEEEEEESS--EEEEEEEEEEE-S--SSS--EEEEEETTEEEE-TT-EEETTTTEEEEEEEE--EEEEESS----TTS-SS------------------PPP---------------------------